Protein AF-A0A4Q4YYF2-F1 (afdb_monomer_lite)

Foldseek 3Di:
DDDDPPQQDAPEEFAEEEEAPDPLSVLLQVLCVVVVGGYDYHYCVVDCDPVNLVVCVVVVNNVVCVVVDDPPPDPSHHYHHQFYEYAHAQPTPVCVVLVWDKDDDFDPWKKKKWWFAKDKPPDDDQDKDFFDDPQFGFWIWHQDPPRIIIIIGIDPDDHDPVVVVVVVPVRRPPMDIGTDDTPDMDMDTFDWIATPWQFRPPDLRRYGYAQRRGTDGAPQLVCRVVLRNVLSVLVNVLSSCLSPPPPDDVCNSSLSNRLSRLQSRVLRVVLRVLRVVLVVCRRGHPVSSVVSCVVCVCSSVVQQRFCPPSPRPPFDFDDDVPDTGRHGDDDPVCPVVVVVVVVPDPDDPDDDDDDDDDDDDDDDDDDDDPDDDDDDDDDDDDDDDDDDDDDDDDDDDDDD

Secondary structure (DSSP, 8-state):
-----PPPPEEEEEEEEEE--SHHHHHHHHHHHHTT--EEEESTTSS--HHHHHHHHHTT-HHHHGGGS---SS---EEEEEEEEE---TT-HHHHHTT--EE----S-EEEEEEEEEEE-SPP-SSPEEEEETTEEEEEEEE-GGG-EEEEEE-SS---HHHHHHHHHHHTTTS-EEEEEEEEEEEEE---EEES-SB-TTTTS-EEE-GGGTEE--STTSHHHHHHHHHHHHHHHHHHHHHH-TTPPTTHHHHHHHHHHHHHHHHHHHHHHHHHHHHHHTTS-HHHHHHHHHHTHHHHHSTT---TTS--TT--S-EETTEETTPPPPPGGGHHHHHHHH--SPPPP------------PPPP----------------PPPP---------------

Sequence (400 aa):
MGEYVQAPEVEAEFDLVVIGGGPTGLLSAVLAKQLEVSVCVIGRADALNARTQQYLEIVGVLDDLLPKGIKCNNLGRIVRGKYAIAADGARSTVRNALNISFTGTKPEMVWMVLDTFINTDFPVCSEIITFQLNGQSRVSWIPRERGMARFYVLQEGETTQERAESSIREHLAPYRVDFVKTEWFSTFDVRERITSTFVSNQGTGRVILAGDAAHVHSVNGGQGLNTGIADAFALSWRVITAIKCKKLAPGAALDLIRSYDTERRQVAQGVIDVAARLVRDTVHTAKQYVATIEKNAGYITGMGVSYDGLNSELISESERGLWKAGGEQGPRSCFRDLCTYFTLLPEKPKQEGISTHTPDTSPADHVFSSDVVSEEESCNLSRSDGGGGSDGLKLSGSSN

pLDDT: mean 74.96, std 24.34, range [21.88, 97.69]

Radius of gyration: 28.13 Å; chains: 1; bounding box: 111×76×59 Å

Structure (mmCIF, N/CA/C/O backbone):
data_AF-A0A4Q4YYF2-F1
#
_entry.id   AF-A0A4Q4YYF2-F1
#
loop_
_atom_site.group_PDB
_atom_site.id
_atom_site.type_symbol
_atom_site.label_atom_id
_atom_site.label_alt_id
_atom_site.label_comp_id
_atom_site.label_asym_id
_atom_site.label_entity_id
_atom_site.label_seq_id
_atom_site.pdbx_PDB_ins_code
_atom_site.Cartn_x
_atom_site.Cartn_y
_atom_site.Cartn_z
_atom_site.occupancy
_atom_site.B_iso_or_equiv
_atom_site.auth_seq_id
_atom_site.auth_comp_id
_atom_site.auth_asym_id
_atom_site.auth_atom_id
_atom_site.pdbx_PDB_model_num
ATOM 1 N N . MET A 1 1 ? -47.799 15.586 -1.013 1.00 36.69 1 MET A N 1
ATOM 2 C CA . MET A 1 1 ? -47.378 14.676 0.071 1.00 36.69 1 MET A CA 1
ATOM 3 C C . MET A 1 1 ? -46.304 13.789 -0.522 1.00 36.69 1 MET A C 1
ATOM 5 O O . MET A 1 1 ? -46.610 13.084 -1.470 1.00 36.69 1 MET A O 1
ATOM 9 N N . GLY A 1 2 ? -45.047 13.952 -0.105 1.00 37.41 2 GLY A N 1
ATOM 10 C CA . GLY A 1 2 ? -43.940 13.146 -0.624 1.00 37.41 2 GLY A CA 1
ATOM 11 C C . GLY A 1 2 ? -43.999 11.750 -0.019 1.00 37.41 2 GLY A C 1
ATOM 12 O O . GLY A 1 2 ? -44.104 11.628 1.201 1.00 37.41 2 GLY A O 1
ATOM 13 N N . GLU A 1 3 ? -43.990 10.725 -0.865 1.00 36.47 3 GLU A N 1
ATOM 14 C CA . GLU A 1 3 ? -43.912 9.331 -0.437 1.00 36.47 3 GLU A CA 1
ATOM 15 C C . GLU A 1 3 ? -42.630 9.126 0.376 1.00 36.47 3 GLU A C 1
ATOM 17 O O . GLU A 1 3 ? -41.516 9.329 -0.110 1.00 36.47 3 GLU A O 1
ATOM 22 N N . TYR A 1 4 ? -42.798 8.758 1.646 1.00 36.12 4 TYR A N 1
ATOM 23 C CA . TYR A 1 4 ? -41.716 8.244 2.471 1.00 36.12 4 TYR A CA 1
ATOM 24 C C . TYR A 1 4 ? -41.252 6.928 1.842 1.00 36.12 4 TYR A C 1
ATOM 26 O O . TYR A 1 4 ? -41.913 5.902 1.987 1.00 36.12 4 TYR A O 1
ATOM 34 N N . VAL A 1 5 ? -40.124 6.956 1.131 1.00 43.31 5 VAL A N 1
ATOM 35 C CA . VAL A 1 5 ? -39.423 5.732 0.736 1.00 43.31 5 VAL A CA 1
ATOM 36 C C . VAL A 1 5 ? -39.001 5.045 2.030 1.00 43.31 5 VAL A C 1
ATOM 38 O O . VAL A 1 5 ? -38.135 5.533 2.756 1.00 43.31 5 VAL A O 1
ATOM 41 N N . GLN A 1 6 ? -39.688 3.954 2.354 1.00 42.94 6 GLN A N 1
ATOM 42 C CA . GLN A 1 6 ? -39.409 3.125 3.516 1.00 42.94 6 GLN A CA 1
ATOM 43 C C . GLN A 1 6 ? -37.940 2.690 3.437 1.00 42.94 6 GLN A C 1
ATOM 45 O O . GLN A 1 6 ? -37.499 2.172 2.409 1.00 42.94 6 GLN A O 1
ATOM 50 N N . ALA A 1 7 ? -37.158 2.987 4.481 1.00 50.84 7 ALA A N 1
ATOM 51 C CA . ALA A 1 7 ? -35.754 2.598 4.517 1.00 50.84 7 ALA A CA 1
ATOM 52 C C . ALA A 1 7 ? -35.665 1.073 4.309 1.00 50.84 7 ALA A C 1
ATOM 54 O O . ALA A 1 7 ? -36.463 0.359 4.922 1.00 50.84 7 ALA A O 1
ATOM 55 N N . PRO A 1 8 ? -34.756 0.569 3.454 1.00 55.38 8 PRO A N 1
ATOM 56 C CA . PRO A 1 8 ? -34.689 -0.863 3.185 1.00 55.38 8 PRO A CA 1
ATOM 57 C C . PRO A 1 8 ? -34.442 -1.647 4.485 1.00 55.38 8 PRO A C 1
ATOM 59 O O . PRO A 1 8 ? -33.800 -1.144 5.412 1.00 55.38 8 PRO A O 1
ATOM 62 N N . GLU A 1 9 ? -34.973 -2.864 4.584 1.00 61.44 9 GLU A N 1
ATOM 63 C CA . GLU A 1 9 ? -34.771 -3.703 5.770 1.00 61.44 9 GLU A CA 1
ATOM 64 C C . GLU A 1 9 ? -33.299 -4.121 5.909 1.00 61.44 9 GLU A C 1
ATOM 66 O O . GLU A 1 9 ? -32.605 -4.381 4.924 1.00 61.44 9 GLU A O 1
ATOM 71 N N . VAL A 1 10 ? -32.807 -4.164 7.154 1.00 67.00 10 VAL A N 1
ATOM 72 C CA . VAL A 1 10 ? -31.455 -4.651 7.459 1.00 67.00 10 VAL A CA 1
ATOM 73 C C . VAL A 1 10 ? -31.442 -6.161 7.271 1.00 67.00 10 VAL A C 1
ATOM 75 O O . VAL A 1 10 ? -32.136 -6.885 7.975 1.00 67.00 10 VAL A O 1
ATOM 78 N N . GLU A 1 11 ? -30.623 -6.626 6.340 1.00 67.81 11 GLU A N 1
ATOM 79 C CA . GLU A 1 11 ? -30.578 -8.021 5.913 1.00 67.81 11 GLU A CA 1
ATOM 80 C C . GLU A 1 11 ? -29.796 -8.903 6.902 1.00 67.81 11 GLU A C 1
ATOM 82 O O . GLU A 1 11 ? -30.102 -10.082 7.063 1.00 67.81 11 GLU A O 1
ATOM 87 N N . ALA A 1 12 ? -28.775 -8.339 7.566 1.00 75.19 12 ALA A N 1
ATOM 88 C CA . ALA A 1 12 ? -27.957 -9.040 8.558 1.00 75.19 12 ALA A CA 1
ATOM 89 C C . ALA A 1 12 ? -27.127 -8.088 9.447 1.00 75.19 12 ALA A C 1
ATOM 91 O O . ALA A 1 12 ? -26.700 -7.009 9.016 1.00 75.19 12 ALA A O 1
ATOM 92 N N . GLU A 1 13 ? -26.856 -8.526 10.683 1.00 87.31 13 GLU A N 1
ATOM 93 C CA . GLU A 1 13 ? -25.977 -7.848 11.644 1.00 87.31 13 GLU A CA 1
ATOM 94 C C . GLU A 1 13 ? -24.650 -8.597 11.820 1.00 87.31 13 GLU A C 1
ATOM 96 O O . GLU A 1 13 ? -24.619 -9.820 11.944 1.00 87.31 13 GLU A O 1
ATOM 101 N N . PHE A 1 14 ? -23.554 -7.842 11.865 1.00 92.25 14 PHE A N 1
ATOM 102 C CA . PHE A 1 14 ? -22.197 -8.338 12.065 1.00 92.25 14 PHE A CA 1
ATOM 103 C C . PHE A 1 14 ? -21.446 -7.449 13.055 1.00 92.25 14 PHE A C 1
ATOM 105 O O . PHE A 1 14 ? -21.748 -6.269 13.248 1.00 92.25 14 PHE A O 1
ATOM 112 N N . ASP A 1 15 ? -20.406 -7.996 13.667 1.00 94.94 15 ASP A N 1
ATOM 113 C CA . ASP A 1 15 ? -19.496 -7.215 14.493 1.00 94.94 15 ASP A CA 1
ATOM 114 C C . ASP A 1 15 ? -18.624 -6.297 13.625 1.00 94.94 15 ASP A C 1
ATOM 116 O O . ASP A 1 15 ? -18.459 -5.115 13.937 1.00 94.94 15 ASP A O 1
ATOM 120 N N . LEU A 1 16 ? -18.110 -6.819 12.509 1.00 94.44 16 LEU A N 1
ATOM 121 C CA . LEU A 1 16 ? -17.229 -6.102 11.595 1.00 94.44 16 LEU A CA 1
ATOM 122 C C . LEU A 1 16 ? -17.714 -6.217 10.148 1.00 94.44 16 LEU A C 1
ATOM 124 O O . LEU A 1 16 ? -17.953 -7.307 9.634 1.00 94.44 16 LEU A O 1
ATOM 128 N N . VAL A 1 17 ? -17.787 -5.082 9.461 1.00 93.38 17 VAL A N 1
ATOM 129 C CA . VAL A 1 17 ? -17.984 -5.027 8.009 1.00 93.38 17 VAL A CA 1
ATOM 130 C C . VAL A 1 17 ? -16.672 -4.617 7.347 1.00 93.38 17 VAL A C 1
ATOM 132 O O . VAL A 1 17 ? -16.057 -3.629 7.731 1.00 93.38 17 VAL A O 1
ATOM 135 N N . VAL A 1 18 ? -16.224 -5.357 6.343 1.00 92.50 18 VAL A N 1
ATOM 136 C CA . VAL A 1 18 ? -15.052 -5.008 5.535 1.00 92.50 18 VAL A CA 1
ATOM 137 C C . VAL A 1 18 ? -15.526 -4.626 4.145 1.00 92.50 18 VAL A C 1
ATOM 139 O O . VAL A 1 18 ? -16.194 -5.411 3.482 1.00 92.50 18 VAL A O 1
ATOM 142 N N . ILE A 1 19 ? -15.177 -3.429 3.691 1.00 91.44 19 ILE A N 1
ATOM 143 C CA . ILE A 1 19 ? -15.587 -2.890 2.397 1.00 91.44 19 ILE A CA 1
ATOM 144 C C . ILE A 1 19 ? -14.367 -2.912 1.477 1.00 91.44 19 ILE A C 1
ATOM 146 O O . ILE A 1 19 ? -13.454 -2.112 1.645 1.00 91.44 19 ILE A O 1
ATOM 150 N N . GLY A 1 20 ? -14.344 -3.837 0.519 1.00 87.94 20 GLY A N 1
ATOM 151 C CA . GLY A 1 20 ? -13.233 -4.075 -0.403 1.00 87.94 20 GLY A CA 1
ATOM 152 C C . GLY A 1 20 ? -12.582 -5.450 -0.216 1.00 87.94 20 GLY A C 1
ATOM 153 O O . GLY A 1 20 ? -11.952 -5.723 0.799 1.00 87.94 20 GLY A O 1
ATOM 154 N N . GLY A 1 21 ? -12.684 -6.306 -1.238 1.00 84.31 21 GLY A N 1
ATOM 155 C CA . GLY A 1 21 ? -12.098 -7.657 -1.265 1.00 84.31 21 GLY A CA 1
ATOM 156 C C . GLY A 1 21 ? -10.649 -7.716 -1.765 1.00 84.31 21 GLY A C 1
ATOM 157 O O . GLY A 1 21 ? -10.260 -8.704 -2.378 1.00 84.31 21 GLY A O 1
ATOM 158 N N . GLY A 1 22 ? -9.874 -6.643 -1.589 1.00 82.81 22 GLY A N 1
ATOM 159 C CA . GLY A 1 22 ? -8.437 -6.638 -1.887 1.00 82.81 22 GLY A CA 1
ATOM 160 C C . GLY A 1 22 ? -7.611 -7.282 -0.764 1.00 82.81 22 GLY A C 1
ATOM 161 O O . GLY A 1 22 ? -8.170 -7.613 0.283 1.00 82.81 22 GLY A O 1
ATOM 162 N N . PRO A 1 23 ? -6.282 -7.417 -0.923 1.00 86.38 23 PRO A N 1
ATOM 163 C CA . PRO A 1 23 ? -5.424 -8.075 0.067 1.00 86.38 23 PRO A CA 1
ATOM 164 C C . PRO A 1 23 ? -5.547 -7.506 1.488 1.00 86.38 23 PRO A C 1
ATOM 166 O O . PRO A 1 23 ? -5.711 -8.270 2.433 1.00 86.38 23 PRO A O 1
ATOM 169 N N . THR A 1 24 ? -5.551 -6.176 1.637 1.00 90.56 24 THR A N 1
ATOM 170 C CA . THR A 1 24 ? -5.745 -5.497 2.930 1.00 90.56 24 THR A CA 1
ATOM 171 C C . THR A 1 24 ? -7.077 -5.868 3.577 1.00 90.56 24 THR A C 1
ATOM 173 O O . THR A 1 24 ? -7.100 -6.308 4.723 1.00 90.56 24 THR A O 1
ATOM 176 N N . GLY A 1 25 ? -8.186 -5.743 2.840 1.00 89.56 25 GLY A N 1
ATOM 177 C CA . GLY A 1 25 ? -9.515 -6.051 3.367 1.00 89.56 25 GLY A CA 1
ATOM 178 C C . GLY A 1 25 ? -9.677 -7.533 3.711 1.00 89.56 25 GLY A C 1
ATOM 179 O O . GLY A 1 25 ? -10.132 -7.871 4.803 1.00 89.56 25 GLY A O 1
ATOM 180 N N . LEU A 1 26 ? -9.242 -8.430 2.821 1.00 87.94 26 LEU A N 1
ATOM 181 C CA . LEU A 1 26 ? -9.301 -9.872 3.066 1.00 87.94 26 LEU A CA 1
ATOM 182 C C . LEU A 1 26 ? -8.451 -10.281 4.271 1.00 87.94 26 LEU A C 1
ATOM 184 O O . LEU A 1 26 ? -8.916 -11.079 5.081 1.00 87.94 26 LEU A O 1
ATOM 188 N N . LEU A 1 27 ? -7.258 -9.706 4.445 1.00 88.38 27 LEU A N 1
ATOM 189 C CA . LEU A 1 27 ? -6.444 -9.968 5.628 1.00 88.38 27 LEU A CA 1
ATOM 190 C C . LEU A 1 27 ? -7.145 -9.492 6.908 1.00 88.38 27 LEU A C 1
ATOM 192 O O . LEU A 1 27 ? -7.228 -10.258 7.866 1.00 88.38 27 LEU A O 1
ATOM 196 N N . SER A 1 28 ? -7.711 -8.279 6.923 1.00 90.69 28 SER A N 1
ATOM 197 C CA . SER A 1 28 ? -8.501 -7.797 8.067 1.00 90.69 28 SER A CA 1
ATOM 198 C C . SER A 1 28 ? -9.662 -8.738 8.400 1.00 90.69 28 SER A C 1
ATOM 200 O O . SER A 1 28 ? -9.898 -9.032 9.572 1.00 90.69 28 SER A O 1
ATOM 202 N N . ALA A 1 29 ? -10.360 -9.252 7.383 1.00 87.44 29 ALA A N 1
ATOM 203 C CA . ALA A 1 29 ? -11.457 -10.197 7.563 1.00 87.44 29 ALA A CA 1
ATOM 204 C C . ALA A 1 29 ? -10.985 -11.546 8.128 1.00 87.44 29 ALA A C 1
ATOM 206 O O . ALA A 1 29 ? -11.617 -12.080 9.039 1.00 87.44 29 ALA A O 1
ATOM 207 N N . VAL A 1 30 ? -9.873 -12.086 7.620 1.00 85.75 30 VAL A N 1
ATOM 208 C CA . VAL A 1 30 ? -9.288 -13.349 8.098 1.00 85.75 30 VAL A CA 1
ATOM 209 C C . VAL A 1 30 ? -8.848 -13.228 9.555 1.00 85.75 30 VAL A C 1
ATOM 211 O O . VAL A 1 30 ? -9.240 -14.068 10.364 1.00 85.75 30 VAL A O 1
ATOM 214 N N . LEU A 1 31 ? -8.110 -12.170 9.910 1.00 88.19 31 LEU A N 1
ATOM 215 C CA . LEU A 1 31 ? -7.642 -11.935 11.282 1.00 88.19 31 LEU A CA 1
ATOM 216 C C . LEU A 1 31 ? -8.814 -11.786 12.264 1.00 88.19 31 LEU A C 1
ATOM 218 O O . LEU A 1 31 ? -8.804 -12.369 13.347 1.00 88.19 31 LEU A O 1
ATOM 222 N N . ALA A 1 32 ? -9.862 -11.056 11.873 1.00 89.44 32 ALA A N 1
ATOM 223 C CA . ALA A 1 32 ? -11.070 -10.918 12.681 1.00 89.44 32 ALA A CA 1
ATOM 224 C C . ALA A 1 32 ? -11.812 -12.254 12.853 1.00 89.44 32 ALA A C 1
ATOM 226 O O . ALA A 1 32 ? -12.179 -12.619 13.973 1.00 89.44 32 ALA A O 1
ATOM 227 N N . LYS A 1 33 ? -11.974 -13.026 11.772 1.00 83.69 33 LYS A N 1
ATOM 228 C CA . LYS A 1 33 ? -12.651 -14.328 11.810 1.00 83.69 33 LYS A CA 1
ATOM 229 C C . LYS A 1 33 ? -11.893 -15.362 12.649 1.00 83.69 33 LYS A C 1
ATOM 231 O O . LYS A 1 33 ? -12.529 -16.134 13.361 1.00 83.69 33 LYS A O 1
ATOM 236 N N . GLN A 1 34 ? -10.557 -15.362 12.606 1.00 84.94 34 GLN A N 1
ATOM 237 C CA . GLN A 1 34 ? -9.712 -16.213 13.460 1.00 84.94 34 GLN A CA 1
ATOM 238 C C . GLN A 1 34 ? -9.914 -15.936 14.954 1.00 84.94 34 GLN A C 1
ATOM 240 O O . GLN A 1 34 ? -9.749 -16.839 15.768 1.00 84.94 34 GLN A O 1
ATOM 245 N N . LEU A 1 35 ? -10.318 -14.715 15.309 1.00 89.88 35 LEU A N 1
ATOM 246 C CA . LEU A 1 35 ? -10.640 -14.312 16.677 1.00 89.88 35 LEU A CA 1
ATOM 247 C C . LEU A 1 35 ? -12.151 -14.313 16.954 1.00 89.88 35 LEU A C 1
ATOM 249 O O . LEU A 1 35 ? -12.610 -13.636 17.876 1.00 89.88 35 LEU A O 1
ATOM 253 N N . GLU A 1 36 ? -12.919 -15.099 16.191 1.00 91.12 36 GLU A N 1
ATOM 254 C CA . GLU A 1 36 ? -14.360 -15.333 16.373 1.00 91.12 36 GLU A CA 1
ATOM 255 C C . GLU A 1 36 ? -15.212 -14.053 16.322 1.00 91.12 36 GLU A C 1
ATOM 257 O O . GLU A 1 36 ? -16.280 -13.975 16.927 1.00 91.12 36 GLU A O 1
ATOM 262 N N . VAL A 1 37 ? -14.739 -13.024 15.620 1.00 92.94 37 VAL A N 1
ATOM 263 C CA . VAL A 1 37 ? -15.547 -11.845 15.300 1.00 92.94 37 VAL A CA 1
ATOM 264 C C . VAL A 1 37 ? -16.398 -12.176 14.079 1.00 92.94 37 VAL A C 1
ATOM 266 O O . VAL A 1 37 ? -15.889 -12.714 13.093 1.00 92.94 37 VAL A O 1
ATOM 269 N N . SER A 1 38 ? -17.697 -11.873 14.124 1.00 93.56 38 SER A N 1
ATOM 270 C CA . SER A 1 38 ? -18.557 -12.045 12.950 1.00 93.56 38 SER A CA 1
ATOM 271 C C . SER A 1 38 ? -18.219 -10.983 11.895 1.00 93.56 38 SER A C 1
ATOM 273 O O . SER A 1 38 ? -18.231 -9.783 12.178 1.00 93.56 38 SER A O 1
ATOM 275 N N . VAL A 1 39 ? -17.878 -11.422 10.678 1.00 90.62 39 VAL A N 1
ATOM 276 C CA . VAL A 1 39 ? -17.406 -10.545 9.594 1.00 90.62 39 VAL A CA 1
ATOM 277 C C . VAL A 1 39 ? -18.275 -10.687 8.354 1.00 90.62 39 VAL A C 1
ATOM 279 O O . VAL A 1 39 ? -18.532 -11.803 7.902 1.00 90.62 39 VAL A O 1
ATOM 282 N N . CYS A 1 40 ? -18.636 -9.554 7.755 1.00 90.31 40 CYS A N 1
ATOM 283 C CA . CYS A 1 40 ? -19.166 -9.485 6.398 1.00 90.31 40 CYS A CA 1
ATOM 284 C C . CYS A 1 40 ? -18.179 -8.737 5.502 1.00 90.31 40 CYS A C 1
ATOM 286 O O . CYS A 1 40 ? -17.798 -7.611 5.816 1.00 90.31 40 CYS A O 1
ATOM 288 N N . VAL A 1 41 ? -17.763 -9.352 4.395 1.00 87.19 41 VAL A N 1
ATOM 289 C CA . VAL A 1 41 ? -16.980 -8.671 3.359 1.00 87.19 41 VAL A CA 1
ATOM 290 C C . VAL A 1 41 ? -17.944 -8.240 2.267 1.00 87.19 41 VAL A C 1
ATOM 292 O O . VAL A 1 41 ? -18.661 -9.074 1.728 1.00 87.19 41 VAL A O 1
ATOM 295 N N . ILE A 1 42 ? -17.947 -6.950 1.956 1.00 83.81 42 ILE A N 1
ATOM 296 C CA . ILE A 1 42 ? -18.752 -6.346 0.899 1.00 83.81 42 ILE A CA 1
ATOM 297 C C . ILE A 1 42 ? -17.792 -5.734 -0.111 1.00 83.81 42 ILE A C 1
ATOM 299 O O . ILE A 1 42 ? -16.818 -5.077 0.260 1.00 83.81 42 ILE A O 1
ATOM 303 N N . GLY A 1 43 ? -18.031 -5.901 -1.403 1.00 73.44 43 GLY A N 1
ATOM 304 C CA . GLY A 1 43 ? -17.223 -5.207 -2.397 1.00 73.44 43 GLY A CA 1
ATOM 305 C C . GLY A 1 43 ? -17.441 -5.682 -3.818 1.00 73.44 43 GLY A C 1
ATOM 306 O O . GLY A 1 43 ? -18.408 -6.355 -4.143 1.00 73.44 43 GLY A O 1
ATOM 307 N N . ARG A 1 44 ? -16.484 -5.361 -4.694 1.00 61.81 44 ARG A N 1
ATOM 308 C CA . ARG A 1 44 ? -16.535 -5.731 -6.121 1.00 61.81 44 ARG A CA 1
ATOM 309 C C . ARG A 1 44 ? -16.537 -7.241 -6.396 1.00 61.81 44 ARG A C 1
ATOM 311 O O . ARG A 1 44 ? -16.588 -7.610 -7.560 1.00 61.81 44 ARG A O 1
ATOM 318 N N . ALA A 1 45 ? -16.411 -8.080 -5.369 1.00 52.56 45 ALA A N 1
ATOM 319 C CA . ALA A 1 45 ? -16.537 -9.530 -5.476 1.00 52.56 45 ALA A CA 1
ATOM 320 C C . ALA A 1 45 ? -18.000 -10.005 -5.377 1.00 52.56 45 ALA A C 1
ATOM 322 O O . ALA A 1 45 ? -18.292 -11.112 -5.810 1.00 52.56 45 ALA A O 1
ATOM 323 N N . ASP A 1 46 ? -18.919 -9.167 -4.879 1.00 55.97 46 ASP A N 1
ATOM 324 C CA . ASP A 1 46 ? -20.351 -9.492 -4.778 1.00 55.97 46 ASP A CA 1
ATOM 325 C C . ASP A 1 46 ? -21.083 -9.417 -6.131 1.00 55.97 46 ASP A C 1
ATOM 327 O O . ASP A 1 46 ? -22.232 -9.834 -6.250 1.00 55.97 46 ASP A O 1
ATOM 331 N N . ALA A 1 47 ? -20.432 -8.868 -7.162 1.00 60.47 47 ALA A N 1
ATOM 332 C CA . ALA A 1 47 ? -20.958 -8.781 -8.519 1.00 60.47 47 ALA A CA 1
ATOM 333 C C . ALA A 1 47 ? -19.820 -8.836 -9.548 1.00 60.47 47 ALA A C 1
ATOM 335 O O . ALA A 1 47 ? -18.732 -8.305 -9.320 1.00 60.47 47 ALA A O 1
ATOM 336 N N . LEU A 1 48 ? -20.077 -9.417 -10.724 1.00 61.75 48 LEU A N 1
ATOM 337 C CA . LEU A 1 48 ? -19.139 -9.372 -11.848 1.00 61.75 48 LEU A CA 1
ATOM 338 C C . LEU A 1 48 ? -18.984 -7.924 -12.328 1.00 61.75 48 LEU A C 1
ATOM 340 O O . LEU A 1 48 ? -19.865 -7.379 -12.990 1.00 61.75 48 LEU A O 1
ATOM 344 N N . ASN A 1 49 ? -17.865 -7.285 -11.994 1.00 66.62 49 ASN A N 1
ATOM 345 C CA . ASN A 1 49 ? -17.570 -5.936 -12.474 1.00 66.62 49 ASN A CA 1
ATOM 346 C C . ASN A 1 49 ? -17.219 -5.943 -13.975 1.00 66.62 49 ASN A C 1
ATOM 348 O O . ASN A 1 49 ? -16.838 -6.974 -14.526 1.00 66.62 49 ASN A O 1
ATOM 352 N N . ALA A 1 50 ? -17.288 -4.777 -14.623 1.00 64.00 50 ALA A N 1
ATOM 353 C CA . ALA A 1 50 ? -17.061 -4.643 -16.066 1.00 64.00 50 ALA A CA 1
ATOM 354 C C . ALA A 1 50 ? -15.717 -5.225 -16.546 1.00 64.00 50 ALA A C 1
ATOM 356 O O . ALA A 1 50 ? -15.656 -5.826 -17.611 1.00 64.00 50 ALA A O 1
ATOM 357 N N . ARG A 1 51 ? -14.645 -5.107 -15.748 1.00 62.59 51 ARG A N 1
ATOM 358 C CA . ARG A 1 51 ? -13.330 -5.663 -16.103 1.00 62.59 51 ARG A CA 1
ATOM 359 C C . ARG A 1 51 ? -13.325 -7.190 -16.036 1.00 62.59 51 ARG A C 1
ATOM 361 O O . ARG A 1 51 ? -12.742 -7.834 -16.896 1.00 62.59 51 ARG A O 1
ATOM 368 N N . THR A 1 52 ? -13.987 -7.775 -15.040 1.00 69.88 52 THR A N 1
ATOM 369 C CA . THR A 1 52 ? -14.162 -9.230 -14.962 1.00 69.88 52 THR A CA 1
ATOM 370 C C . THR A 1 52 ? -15.035 -9.739 -16.106 1.00 69.88 52 THR A C 1
ATOM 372 O O . THR A 1 52 ? -14.696 -10.753 -16.699 1.00 69.88 52 THR A O 1
ATOM 375 N N . GLN A 1 53 ? -16.101 -9.018 -16.469 1.00 75.44 53 GLN A N 1
ATOM 376 C CA . GLN A 1 53 ? -16.915 -9.357 -17.639 1.00 75.44 53 GLN A CA 1
ATOM 377 C C . GLN A 1 53 ? -16.068 -9.349 -18.917 1.00 75.44 53 GLN A C 1
ATOM 379 O O . GLN A 1 53 ? -16.087 -10.330 -19.644 1.00 75.44 53 GLN A O 1
ATOM 384 N N . GLN A 1 54 ? -15.225 -8.333 -19.117 1.00 69.38 54 GLN A N 1
ATOM 385 C CA . GLN A 1 54 ? -14.315 -8.261 -20.264 1.00 69.38 54 GLN A CA 1
ATOM 386 C C . GLN A 1 54 ? -13.341 -9.454 -20.333 1.00 69.38 54 GLN A C 1
ATOM 388 O O . GLN A 1 54 ? -13.080 -9.981 -21.409 1.00 69.38 54 GLN A O 1
ATOM 393 N N . TYR A 1 55 ? -12.824 -9.936 -19.197 1.00 68.88 55 TYR A N 1
ATOM 394 C CA . TYR A 1 55 ? -12.007 -11.155 -19.188 1.00 68.88 55 TYR A CA 1
ATOM 395 C C . TYR A 1 55 ? -12.815 -12.412 -19.522 1.00 68.88 55 TYR A C 1
ATOM 397 O O . TYR A 1 55 ? -12.336 -13.261 -20.264 1.00 68.88 55 TYR A O 1
ATOM 405 N N . LEU A 1 56 ? -14.039 -12.535 -19.005 1.00 73.38 56 LEU A N 1
ATOM 406 C CA . LEU A 1 56 ? -14.924 -13.656 -19.333 1.00 73.38 56 LEU A CA 1
ATOM 407 C C . LEU A 1 56 ? -15.358 -13.627 -20.807 1.00 73.38 56 LEU A C 1
ATOM 409 O O . LEU A 1 56 ? -15.580 -14.684 -21.387 1.00 73.38 56 LEU A O 1
ATOM 413 N N . GLU A 1 57 ? -15.456 -12.439 -21.408 1.00 83.50 57 GLU A N 1
ATOM 414 C CA . GLU A 1 57 ? -15.727 -12.242 -22.835 1.00 83.50 57 GLU A CA 1
ATOM 415 C C . GLU A 1 57 ? -14.546 -12.732 -23.675 1.00 83.50 57 GLU A C 1
ATOM 417 O O . GLU A 1 57 ? -14.730 -13.544 -24.575 1.00 83.50 57 GLU A O 1
ATOM 422 N N . ILE A 1 58 ? -13.317 -12.342 -23.310 1.00 80.69 58 ILE A N 1
ATOM 423 C CA . ILE A 1 58 ? -12.083 -12.816 -23.964 1.00 80.69 58 ILE A CA 1
ATOM 424 C C . ILE A 1 58 ? -11.955 -14.344 -23.887 1.00 80.69 58 ILE A C 1
ATOM 426 O O . ILE A 1 58 ? -11.509 -14.978 -24.840 1.00 80.69 58 ILE A O 1
ATOM 430 N N . VAL A 1 59 ? -12.344 -14.944 -22.759 1.00 79.12 59 VAL A N 1
ATOM 431 C CA . VAL A 1 59 ? -12.301 -16.402 -22.548 1.00 79.12 59 VAL A CA 1
ATOM 432 C C . VAL A 1 59 ? -13.524 -17.109 -23.167 1.00 79.12 59 VAL A C 1
ATOM 434 O O . VAL A 1 59 ? -13.596 -18.334 -23.155 1.00 79.12 59 VAL A O 1
ATOM 437 N N . GLY A 1 60 ? -14.474 -16.364 -23.745 1.00 81.88 60 GLY A N 1
ATOM 438 C CA . GLY A 1 60 ? -15.639 -16.909 -24.451 1.00 81.88 60 GLY A CA 1
ATOM 439 C C . GLY A 1 60 ? -16.706 -17.528 -23.546 1.00 81.88 60 GLY A C 1
ATOM 440 O O . GLY A 1 60 ? -17.528 -18.300 -24.019 1.00 81.88 60 GLY A O 1
ATOM 441 N N . VAL A 1 61 ? -16.695 -17.217 -22.246 1.00 84.50 61 VAL A N 1
ATOM 442 C CA . VAL A 1 61 ? -17.628 -17.779 -21.248 1.00 84.50 61 VAL A CA 1
ATOM 443 C C . VAL A 1 61 ? -18.646 -16.756 -20.744 1.00 84.50 61 VAL A C 1
ATOM 445 O O . VAL A 1 61 ? -19.574 -17.113 -20.019 1.00 84.50 61 VAL A O 1
ATOM 448 N N . LEU A 1 62 ? -18.489 -15.473 -21.090 1.00 81.56 62 LEU A N 1
ATOM 449 C CA . LEU A 1 62 ? -19.411 -14.431 -20.639 1.00 81.56 62 LEU A CA 1
ATOM 450 C C . LEU A 1 62 ? -20.829 -14.652 -21.179 1.00 81.56 62 LEU A C 1
ATOM 452 O O . LEU A 1 62 ? -21.770 -14.503 -20.406 1.00 81.56 62 LEU A O 1
ATOM 456 N N . ASP A 1 63 ? -20.985 -15.059 -22.440 1.00 86.50 63 ASP A N 1
ATOM 457 C CA . ASP A 1 63 ? -22.298 -15.300 -23.060 1.00 86.50 63 ASP A CA 1
ATOM 458 C C . ASP A 1 63 ? -23.072 -16.447 -22.389 1.00 86.50 63 ASP A C 1
ATOM 460 O O . ASP A 1 63 ? -24.299 -16.410 -22.322 1.00 86.50 63 ASP A O 1
ATOM 464 N N . ASP A 1 64 ? -22.368 -17.417 -21.798 1.00 83.31 64 ASP A N 1
ATOM 465 C CA . ASP A 1 64 ? -22.968 -18.510 -21.024 1.00 83.31 64 ASP A CA 1
ATOM 466 C C . ASP A 1 64 ? -23.334 -18.104 -19.587 1.00 83.31 64 ASP A C 1
ATOM 468 O O . ASP A 1 64 ? -24.206 -18.717 -18.955 1.00 83.31 64 ASP A O 1
ATOM 472 N N . LEU A 1 65 ? -22.626 -17.113 -19.034 1.00 72.56 65 LEU A N 1
ATOM 473 C CA . LEU A 1 65 ? -22.768 -16.650 -17.652 1.00 72.56 65 LEU A CA 1
ATOM 474 C C . LEU A 1 65 ? -23.748 -15.479 -17.525 1.00 72.56 65 LEU A C 1
ATOM 476 O O . LEU A 1 65 ? -24.489 -15.421 -16.545 1.00 72.56 65 LEU A O 1
ATOM 480 N N . LEU A 1 66 ? -23.787 -14.570 -18.503 1.00 76.12 66 LEU A N 1
ATOM 481 C CA . LEU A 1 66 ? -24.650 -13.384 -18.525 1.00 76.12 66 LEU A CA 1
ATOM 482 C C . LEU A 1 66 ? -26.138 -13.731 -18.354 1.00 76.12 66 LEU A C 1
ATOM 484 O O . LEU A 1 66 ? -26.759 -13.139 -17.473 1.00 76.12 66 LEU A O 1
ATOM 488 N N . PRO A 1 67 ? -26.717 -14.703 -19.093 1.00 81.31 67 PRO A N 1
ATOM 489 C CA . PRO A 1 67 ? -28.122 -15.086 -18.938 1.00 81.31 67 PRO A CA 1
ATOM 490 C C . PRO A 1 67 ? -28.439 -15.725 -17.580 1.00 81.31 67 PRO A C 1
ATOM 492 O O . PRO A 1 67 ? -29.592 -15.728 -17.156 1.00 81.31 67 PRO A O 1
ATOM 495 N N . LYS A 1 68 ? -27.427 -16.287 -16.903 1.00 76.19 68 LYS A N 1
ATOM 496 C CA . LYS A 1 68 ? -27.541 -16.892 -15.563 1.00 76.19 68 LYS A CA 1
ATOM 497 C C . LYS A 1 68 ? -27.335 -15.864 -14.445 1.00 76.19 68 LYS A C 1
ATOM 499 O O . LYS A 1 68 ? -27.688 -16.128 -13.298 1.00 76.19 68 LYS A O 1
ATOM 504 N N . GLY A 1 69 ? -26.727 -14.723 -14.763 1.00 60.19 69 GLY A N 1
ATOM 505 C CA . GLY A 1 69 ? -26.453 -13.636 -13.834 1.00 60.19 69 GLY A CA 1
ATOM 506 C C . GLY A 1 69 ? -27.628 -12.669 -13.701 1.00 60.19 69 GLY A C 1
ATOM 507 O O . GLY A 1 69 ? -28.403 -12.458 -14.628 1.00 60.19 69 GLY A O 1
ATOM 508 N N . ILE A 1 70 ? -27.741 -12.027 -12.539 1.00 62.28 70 ILE A N 1
ATOM 509 C CA . ILE A 1 70 ? -28.704 -10.945 -12.308 1.00 62.28 70 ILE A CA 1
ATOM 510 C C . ILE A 1 70 ? -27.964 -9.614 -12.457 1.00 62.28 70 ILE A C 1
ATOM 512 O O . ILE A 1 70 ? -26.940 -9.385 -11.808 1.00 62.28 70 ILE A O 1
ATOM 516 N N . LYS A 1 71 ? -28.475 -8.712 -13.305 1.00 56.12 71 LYS A N 1
ATOM 517 C CA . LYS A 1 71 ? -27.931 -7.354 -13.440 1.00 56.12 71 LYS A CA 1
ATOM 518 C C . LYS A 1 71 ? -28.212 -6.556 -12.161 1.00 56.12 71 LYS A C 1
ATOM 520 O O . LYS A 1 71 ? -29.296 -6.005 -11.989 1.00 56.12 71 LYS A O 1
ATOM 525 N N . CYS A 1 72 ? -27.230 -6.475 -11.267 1.00 54.81 72 CYS A N 1
ATOM 526 C CA . CYS A 1 72 ? -27.312 -5.665 -10.052 1.00 54.81 72 CYS A CA 1
ATOM 527 C C . CYS A 1 72 ? -26.854 -4.223 -10.324 1.00 54.81 72 CYS A C 1
ATOM 529 O O . CYS A 1 72 ? -25.662 -3.963 -10.467 1.00 54.81 72 CYS A O 1
ATOM 531 N N . ASN A 1 73 ? -27.796 -3.273 -10.357 1.00 51.28 73 ASN A N 1
ATOM 532 C CA . ASN A 1 73 ? -27.486 -1.833 -10.409 1.00 51.28 73 ASN A CA 1
ATOM 533 C C . ASN A 1 73 ? -27.198 -1.247 -9.010 1.00 51.28 73 ASN A C 1
ATOM 535 O O . ASN A 1 73 ? -26.524 -0.232 -8.889 1.00 51.28 73 ASN A O 1
ATOM 539 N N . ASN A 1 74 ? -27.708 -1.906 -7.969 1.00 54.62 74 ASN A N 1
ATOM 540 C CA . ASN A 1 74 ? -27.386 -1.745 -6.555 1.00 54.62 74 ASN A CA 1
ATOM 541 C C . ASN A 1 74 ? -27.672 -3.100 -5.904 1.00 54.62 74 ASN A C 1
ATOM 543 O O . ASN A 1 74 ? -28.693 -3.709 -6.217 1.00 54.62 74 ASN A O 1
ATOM 547 N N . LEU A 1 75 ? -26.805 -3.582 -5.011 1.00 57.81 75 LEU A N 1
ATOM 548 C CA . LEU A 1 75 ? -27.055 -4.859 -4.334 1.00 57.81 75 LEU A CA 1
ATOM 549 C C . LEU A 1 75 ? -28.282 -4.797 -3.412 1.00 57.81 75 LEU A C 1
ATOM 551 O O . LEU A 1 75 ? -28.782 -5.842 -3.039 1.00 57.81 75 LEU A O 1
ATOM 555 N N . GLY A 1 76 ? -28.800 -3.614 -3.052 1.00 58.84 76 GLY A N 1
ATOM 556 C CA . GLY A 1 76 ? -30.001 -3.461 -2.210 1.00 58.84 76 GLY A CA 1
ATOM 557 C C . GLY A 1 76 ? -29.845 -3.975 -0.770 1.00 58.84 76 GLY A C 1
ATOM 558 O O . GLY A 1 76 ? -30.680 -3.683 0.077 1.00 58.84 76 GLY A O 1
ATOM 559 N N . ARG A 1 77 ? -28.753 -4.689 -0.484 1.00 70.00 77 ARG A N 1
ATOM 560 C CA . ARG A 1 77 ? -28.415 -5.261 0.812 1.00 70.00 77 ARG A CA 1
ATOM 561 C C . ARG A 1 77 ? -28.038 -4.156 1.785 1.00 70.00 77 ARG A C 1
ATOM 563 O O . ARG A 1 77 ? -27.112 -3.383 1.528 1.00 70.00 77 ARG A O 1
ATOM 570 N N . ILE A 1 78 ? -28.717 -4.122 2.925 1.00 73.44 78 ILE A N 1
ATOM 571 C CA . ILE A 1 78 ? -28.305 -3.314 4.069 1.00 73.44 78 ILE A CA 1
ATOM 572 C C . ILE A 1 78 ? -27.680 -4.232 5.104 1.00 73.44 78 ILE A C 1
ATOM 574 O O . ILE A 1 78 ? -28.328 -5.124 5.644 1.00 73.44 78 ILE A O 1
ATOM 578 N N . VAL A 1 79 ? -26.410 -3.979 5.401 1.00 81.38 79 VAL A N 1
ATOM 579 C CA . VAL A 1 79 ? -25.647 -4.705 6.413 1.00 81.38 79 VAL A CA 1
ATOM 580 C C . VAL A 1 79 ? -25.340 -3.759 7.562 1.00 81.38 79 VAL A C 1
ATOM 582 O O . VAL A 1 79 ? -24.897 -2.630 7.341 1.00 81.38 79 VAL A O 1
ATOM 585 N N . ARG A 1 80 ? -25.550 -4.216 8.798 1.00 85.94 80 ARG A N 1
ATOM 586 C CA . ARG A 1 80 ? -25.195 -3.455 9.999 1.00 85.94 80 ARG A CA 1
ATOM 587 C C . ARG A 1 80 ? -23.930 -4.030 10.625 1.00 85.94 80 ARG A C 1
ATOM 589 O O . ARG A 1 80 ? -23.883 -5.210 10.944 1.00 85.94 80 ARG A O 1
ATOM 596 N N . GLY A 1 81 ? -22.923 -3.180 10.814 1.00 90.12 81 GLY A N 1
ATOM 597 C CA . GLY A 1 81 ? -21.674 -3.497 11.509 1.00 90.12 81 GLY A CA 1
ATOM 598 C C . GLY A 1 81 ? -21.521 -2.686 12.793 1.00 90.12 81 GLY A C 1
ATOM 599 O O . GLY A 1 81 ? -21.932 -1.523 12.823 1.00 90.12 81 GLY A O 1
ATOM 600 N N . LYS A 1 82 ? -20.882 -3.235 13.836 1.00 92.50 82 LYS A N 1
ATOM 601 C CA . LYS A 1 82 ? -20.421 -2.402 14.969 1.00 92.50 82 LYS A CA 1
ATOM 602 C C . LYS A 1 82 ? -19.283 -1.477 14.533 1.00 92.50 82 LYS A C 1
ATOM 604 O O . LYS A 1 82 ? -19.262 -0.322 14.959 1.00 92.50 82 LYS A O 1
ATOM 609 N N . TYR A 1 83 ? -18.400 -1.988 13.673 1.00 94.50 83 TYR A N 1
ATOM 610 C CA . TYR A 1 83 ? -17.314 -1.273 12.999 1.00 94.50 83 TYR A CA 1
ATOM 611 C C . TYR A 1 83 ? -17.292 -1.589 11.499 1.00 94.50 83 TYR A C 1
ATOM 613 O O . TYR A 1 83 ? -17.778 -2.640 11.073 1.00 94.50 83 TYR A O 1
ATOM 621 N N . ALA A 1 84 ? -16.692 -0.697 10.709 1.00 94.88 84 ALA A N 1
ATOM 622 C CA . ALA A 1 84 ? -16.431 -0.903 9.292 1.00 94.88 84 ALA A CA 1
ATOM 623 C C . ALA A 1 84 ? -14.979 -0.556 8.921 1.00 94.88 84 ALA A C 1
ATOM 625 O O . ALA A 1 84 ? -14.510 0.534 9.241 1.00 94.88 84 ALA A O 1
ATOM 626 N N . ILE A 1 85 ? -14.288 -1.453 8.212 1.00 96.19 85 ILE A N 1
ATOM 627 C CA . ILE A 1 85 ? -12.974 -1.193 7.601 1.00 96.19 85 ILE A CA 1
ATOM 628 C C . ILE A 1 85 ? -13.169 -0.998 6.098 1.00 96.19 85 ILE A C 1
ATOM 630 O O . ILE A 1 85 ? -13.571 -1.923 5.397 1.00 96.19 85 ILE A O 1
ATOM 634 N N . ALA A 1 86 ? -12.872 0.192 5.594 1.00 95.44 86 ALA A N 1
ATOM 635 C CA . ALA A 1 86 ? -12.892 0.524 4.180 1.00 95.44 86 ALA A CA 1
ATOM 636 C C . ALA A 1 86 ? -11.502 0.338 3.561 1.00 95.44 86 ALA A C 1
ATOM 638 O O . ALA A 1 86 ? -10.604 1.157 3.740 1.00 95.44 86 ALA A O 1
ATOM 639 N N . ALA A 1 87 ? -11.357 -0.748 2.809 1.00 94.88 87 ALA A N 1
ATOM 640 C CA . ALA A 1 87 ? -10.192 -1.117 2.013 1.00 94.88 87 ALA A CA 1
ATOM 641 C C . ALA A 1 87 ? -10.569 -1.228 0.517 1.00 94.88 87 ALA A C 1
ATOM 643 O O . ALA A 1 87 ? -10.093 -2.103 -0.209 1.00 94.88 87 ALA A O 1
ATOM 644 N N . ASP A 1 88 ? -11.462 -0.351 0.044 1.00 92.00 88 ASP A N 1
ATOM 645 C CA . ASP A 1 88 ? -12.055 -0.359 -1.303 1.00 92.00 88 ASP A CA 1
ATOM 646 C C . ASP A 1 88 ? -11.227 0.400 -2.362 1.00 92.00 88 ASP A C 1
ATOM 648 O O . ASP A 1 88 ? -11.686 0.644 -3.483 1.00 92.00 88 ASP A O 1
ATOM 652 N N . GLY A 1 89 ? -9.969 0.704 -2.035 1.00 91.38 89 GLY A N 1
ATOM 653 C CA . GLY A 1 89 ? -8.935 1.150 -2.966 1.00 91.38 89 GLY A CA 1
ATOM 654 C C . GLY A 1 89 ? -8.896 2.656 -3.245 1.00 91.38 89 GLY A C 1
ATOM 655 O O . GLY A 1 89 ? -9.659 3.447 -2.695 1.00 91.38 89 GLY A O 1
ATOM 656 N N . ALA A 1 90 ? -8.024 3.066 -4.174 1.00 90.19 90 ALA A N 1
ATOM 657 C CA . ALA A 1 90 ? -7.713 4.476 -4.451 1.00 90.19 90 ALA A CA 1
ATOM 658 C C . ALA A 1 90 ? -8.936 5.343 -4.809 1.00 90.19 90 ALA A C 1
ATOM 660 O O . ALA A 1 90 ? -8.952 6.554 -4.570 1.00 90.19 90 ALA A O 1
ATOM 661 N N . ARG A 1 91 ? -9.990 4.736 -5.368 1.00 89.50 91 ARG A N 1
ATOM 662 C CA . ARG A 1 91 ? -11.269 5.390 -5.702 1.00 89.50 91 ARG A CA 1
ATOM 663 C C . ARG A 1 91 ? -12.357 5.121 -4.652 1.00 89.50 91 ARG A C 1
ATOM 665 O O . ARG A 1 91 ? -13.523 5.036 -5.025 1.00 89.50 91 ARG A O 1
ATOM 672 N N . SER A 1 92 ? -11.963 4.964 -3.387 1.00 92.62 92 SER A N 1
ATOM 673 C CA . SER A 1 92 ? -12.838 4.602 -2.270 1.00 92.62 92 SER A CA 1
ATOM 674 C C . SER A 1 92 ? -14.145 5.392 -2.272 1.00 92.62 92 SER A C 1
ATOM 676 O O . SER A 1 92 ? -14.159 6.624 -2.211 1.00 92.62 92 SER A O 1
ATOM 678 N N . THR A 1 93 ? -15.246 4.653 -2.344 1.00 90.50 93 THR A N 1
ATOM 679 C CA . THR A 1 93 ? -16.607 5.185 -2.240 1.00 90.50 93 THR A CA 1
ATOM 680 C C . THR A 1 93 ? -16.908 5.613 -0.812 1.00 90.50 93 THR A C 1
ATOM 682 O O . THR A 1 93 ? -17.506 6.667 -0.604 1.00 90.50 93 THR A O 1
ATOM 685 N N . VAL A 1 94 ? -16.415 4.847 0.165 1.00 91.31 94 VAL A N 1
ATOM 686 C CA . VAL A 1 94 ? -16.601 5.117 1.593 1.00 91.31 94 VAL A CA 1
ATOM 687 C C . VAL A 1 94 ? -15.900 6.408 1.995 1.00 91.31 94 VAL A C 1
ATOM 689 O O . VAL A 1 94 ? -16.522 7.269 2.609 1.00 91.31 94 VAL A O 1
ATOM 692 N N . ARG A 1 95 ? -14.637 6.597 1.594 1.00 94.31 95 ARG A N 1
ATOM 693 C CA . ARG A 1 95 ? -13.898 7.839 1.861 1.00 94.31 95 ARG A CA 1
ATOM 694 C C . ARG A 1 95 ? -14.645 9.065 1.333 1.00 94.31 95 ARG A C 1
ATOM 696 O O . ARG A 1 95 ? -14.768 10.058 2.046 1.00 94.31 95 ARG A O 1
ATOM 703 N N . ASN A 1 96 ? -15.152 8.985 0.101 1.00 91.88 96 ASN A N 1
ATOM 704 C CA . ASN A 1 96 ? -15.905 10.077 -0.515 1.00 91.88 96 ASN A CA 1
ATOM 705 C C . ASN A 1 96 ? -17.224 10.336 0.232 1.00 91.88 96 ASN A C 1
ATOM 707 O O . ASN A 1 96 ? -17.551 11.486 0.496 1.00 91.88 96 ASN A O 1
ATOM 711 N N . ALA A 1 97 ? -17.952 9.284 0.623 1.00 90.06 97 ALA A N 1
ATOM 712 C CA . ALA A 1 97 ? -19.189 9.405 1.399 1.00 90.06 97 ALA A CA 1
ATOM 713 C C . ALA A 1 97 ? -18.962 10.021 2.792 1.00 90.06 97 ALA A C 1
ATOM 715 O O . ALA A 1 97 ? -19.824 10.731 3.304 1.00 90.06 97 ALA A O 1
ATOM 716 N N . LEU A 1 98 ? -17.790 9.786 3.390 1.00 90.00 98 LEU A N 1
ATOM 717 C CA . LEU A 1 98 ? -17.377 10.394 4.657 1.00 90.00 98 LEU A CA 1
ATOM 718 C C . LEU A 1 98 ? -16.843 11.828 4.508 1.00 90.00 98 LEU A C 1
ATOM 720 O O . LEU A 1 98 ? -16.511 12.447 5.518 1.00 90.00 98 LEU A O 1
ATOM 724 N N . ASN A 1 99 ? -16.743 12.359 3.282 1.00 92.06 99 ASN A N 1
ATOM 725 C CA . ASN A 1 99 ? -16.148 13.667 2.994 1.00 92.06 99 ASN A CA 1
ATOM 726 C C . ASN A 1 99 ? -14.724 13.832 3.567 1.00 92.06 99 ASN A C 1
ATOM 728 O O . ASN A 1 99 ? -14.312 14.922 3.967 1.00 92.06 99 ASN A O 1
ATOM 732 N N . ILE A 1 100 ? -13.952 12.743 3.604 1.00 94.06 100 ILE A N 1
ATOM 733 C CA . ILE A 1 100 ? -12.553 12.780 4.033 1.00 94.06 100 ILE A CA 1
ATOM 734 C C . ILE A 1 100 ? -11.700 13.226 2.843 1.00 94.06 100 ILE A C 1
ATOM 736 O O . ILE A 1 100 ? -11.730 12.604 1.776 1.00 94.06 100 ILE A O 1
ATOM 740 N N . SER A 1 101 ? -10.938 14.310 3.016 1.00 92.75 101 SER A N 1
ATOM 741 C CA . SER A 1 101 ? -10.099 14.845 1.944 1.00 92.75 101 SER A CA 1
ATOM 742 C C . SER A 1 101 ? -8.976 13.869 1.600 1.00 92.75 101 SER A C 1
ATOM 744 O O . SER A 1 101 ? -8.479 13.149 2.462 1.00 92.75 101 SER A O 1
ATOM 746 N N . PHE A 1 102 ? -8.596 13.831 0.321 1.00 92.38 102 PHE A N 1
ATOM 747 C CA . PHE A 1 102 ? -7.551 12.951 -0.200 1.00 92.38 102 PHE A CA 1
ATOM 748 C C . PHE A 1 102 ? -6.562 13.769 -1.021 1.00 92.38 102 PHE A C 1
ATOM 750 O O . PHE A 1 102 ? -6.637 13.847 -2.251 1.00 92.38 102 PHE A O 1
ATOM 757 N N . THR A 1 103 ? -5.699 14.468 -0.297 1.00 88.88 103 THR A N 1
ATOM 758 C CA . THR A 1 103 ? -4.787 15.468 -0.842 1.00 88.88 103 THR A CA 1
ATOM 759 C C . THR A 1 103 ? -3.456 14.846 -1.215 1.00 88.88 103 THR A C 1
ATOM 761 O O . THR A 1 103 ? -3.003 13.900 -0.574 1.00 88.88 103 THR A O 1
ATOM 764 N N . GLY A 1 104 ? -2.808 15.420 -2.221 1.00 81.69 104 GLY A N 1
ATOM 765 C CA . GLY A 1 104 ? -1.422 15.122 -2.529 1.00 81.69 104 GLY A CA 1
ATOM 766 C C . GLY A 1 104 ? -1.041 15.532 -3.944 1.00 81.69 104 GLY A C 1
ATOM 767 O O . GLY A 1 104 ? -1.799 16.216 -4.638 1.00 81.69 104 GLY A O 1
ATOM 768 N N . THR A 1 105 ? 0.157 15.141 -4.347 1.00 75.94 105 THR A N 1
ATOM 769 C CA . THR A 1 105 ? 0.814 15.557 -5.580 1.00 75.94 105 THR A CA 1
ATOM 770 C C . THR A 1 105 ? 0.614 14.539 -6.696 1.00 75.94 105 THR A C 1
ATOM 772 O O . THR A 1 105 ? 0.484 13.329 -6.487 1.00 75.94 105 THR A O 1
ATOM 775 N N . LYS A 1 106 ? 0.577 15.044 -7.929 1.00 73.12 106 LYS A N 1
ATOM 776 C CA . LYS A 1 106 ? 0.672 14.224 -9.135 1.00 73.12 106 LYS A CA 1
ATOM 777 C C . LYS A 1 106 ? 1.925 14.664 -9.890 1.00 73.12 106 LYS A C 1
ATOM 779 O O . LYS A 1 106 ? 1.841 15.636 -10.638 1.00 73.12 106 LYS A O 1
ATOM 784 N N . PRO A 1 107 ? 3.077 14.007 -9.682 1.00 67.50 107 PRO A N 1
ATOM 785 C CA . PRO A 1 107 ? 4.212 14.186 -10.574 1.00 67.50 107 PRO A CA 1
ATOM 786 C C . PRO A 1 107 ? 3.785 13.835 -12.006 1.00 67.50 107 PRO A C 1
ATOM 788 O O . PRO A 1 107 ? 3.078 12.847 -12.214 1.00 67.50 107 PRO A O 1
ATOM 791 N N . GLU A 1 108 ? 4.199 14.623 -12.998 1.00 69.81 108 GLU A N 1
ATOM 792 C CA . GLU A 1 108 ? 3.966 14.327 -14.421 1.00 69.81 108 GLU A CA 1
ATOM 793 C C . GLU A 1 108 ? 4.939 13.245 -14.915 1.00 69.81 108 GLU A C 1
ATOM 795 O O . GLU A 1 108 ? 5.727 13.444 -15.831 1.00 69.81 108 GLU A O 1
ATOM 800 N N . MET A 1 109 ? 4.919 12.088 -14.250 1.00 79.88 109 MET A N 1
ATOM 801 C CA . MET A 1 109 ? 5.753 10.934 -14.567 1.00 79.88 109 MET A CA 1
ATOM 802 C C . MET A 1 109 ? 4.862 9.717 -14.773 1.00 79.88 109 MET A C 1
ATOM 804 O O . MET A 1 109 ? 4.110 9.315 -13.878 1.00 79.88 109 MET A O 1
ATOM 808 N N . VAL A 1 110 ? 4.960 9.137 -15.966 1.00 85.94 110 VAL A N 1
ATOM 809 C CA . VAL A 1 110 ? 4.269 7.904 -16.331 1.00 85.94 110 VAL A CA 1
ATOM 810 C C . VAL A 1 110 ? 5.311 6.819 -16.499 1.00 85.94 110 VAL A C 1
ATOM 812 O O . VAL A 1 110 ? 6.285 6.970 -17.232 1.00 85.94 110 VAL A O 1
ATOM 815 N N . TRP A 1 111 ? 5.089 5.716 -15.807 1.00 89.00 111 TRP A N 1
ATOM 816 C CA . TRP A 1 111 ? 5.937 4.545 -15.893 1.00 89.00 111 TRP A CA 1
ATOM 817 C C . TRP A 1 111 ? 5.221 3.448 -16.664 1.00 89.00 111 TRP A C 1
ATOM 819 O O . TRP A 1 111 ? 4.009 3.258 -16.531 1.00 89.00 111 TRP A O 1
ATOM 829 N N . MET A 1 112 ? 5.994 2.691 -17.426 1.00 93.69 112 MET A N 1
ATOM 830 C CA . MET A 1 112 ? 5.566 1.458 -18.070 1.00 93.69 112 MET A CA 1
ATOM 831 C C . MET A 1 112 ? 6.058 0.271 -17.250 1.00 93.69 112 MET A C 1
ATOM 833 O O . MET A 1 112 ? 7.184 0.282 -16.748 1.00 93.69 112 MET A O 1
ATOM 837 N N . VAL A 1 113 ? 5.212 -0.747 -17.110 1.00 94.44 113 VAL A N 1
ATOM 838 C CA . VAL A 1 113 ? 5.541 -1.991 -16.411 1.00 94.44 113 VAL A CA 1
ATOM 839 C C . VAL A 1 113 ? 5.316 -3.160 -17.340 1.00 94.44 113 VAL A C 1
ATOM 841 O O . VAL A 1 113 ? 4.227 -3.301 -17.898 1.00 94.44 113 VAL A O 1
ATOM 844 N N . LEU A 1 114 ? 6.356 -3.970 -17.510 1.00 95.94 114 LEU A N 1
ATOM 845 C CA . LEU A 1 114 ? 6.362 -5.134 -18.387 1.00 95.94 114 LEU A CA 1
ATOM 846 C C . LEU A 1 114 ? 6.706 -6.364 -17.559 1.00 95.94 114 LEU A C 1
ATOM 848 O O . LEU A 1 114 ? 7.807 -6.428 -17.024 1.00 95.94 114 LEU A O 1
ATOM 852 N N . ASP A 1 115 ? 5.801 -7.337 -17.504 1.00 96.94 115 ASP A N 1
ATOM 853 C CA . ASP A 1 115 ? 6.087 -8.699 -17.047 1.00 96.94 115 ASP A CA 1
ATOM 854 C C . ASP A 1 115 ? 6.307 -9.569 -18.282 1.00 96.94 115 ASP A C 1
ATOM 856 O O . ASP A 1 115 ? 5.374 -9.841 -19.045 1.00 96.94 115 ASP A O 1
ATOM 860 N N . THR A 1 116 ? 7.557 -9.957 -18.516 1.00 97.44 116 THR A N 1
ATOM 861 C CA . THR A 1 116 ? 7.980 -10.544 -19.788 1.00 97.44 116 THR A CA 1
ATOM 862 C C . THR A 1 116 ? 9.087 -11.576 -19.608 1.00 97.44 116 THR A C 1
ATOM 864 O O . THR A 1 116 ? 9.850 -11.541 -18.645 1.00 97.44 116 THR A O 1
ATOM 867 N N . PHE A 1 117 ? 9.171 -12.517 -20.540 1.00 97.38 117 PHE A N 1
ATOM 868 C CA . PHE A 1 117 ? 10.270 -13.465 -20.660 1.00 97.38 117 PHE A CA 1
ATOM 869 C C . PHE A 1 117 ? 11.234 -12.956 -21.724 1.00 97.38 117 PHE A C 1
ATOM 871 O O . PHE A 1 117 ? 10.826 -12.723 -22.865 1.00 97.38 117 PHE A O 1
ATOM 878 N N . ILE A 1 118 ? 12.506 -12.814 -21.358 1.00 97.19 118 ILE A N 1
ATOM 879 C CA . ILE A 1 118 ? 13.570 -12.384 -22.266 1.00 97.19 118 ILE A CA 1
ATOM 880 C C . ILE A 1 118 ? 14.665 -13.446 -22.356 1.00 97.19 118 ILE A C 1
ATOM 882 O O . ILE A 1 118 ? 14.948 -14.141 -21.383 1.00 97.19 118 ILE A O 1
ATOM 886 N N . ASN A 1 119 ? 15.300 -13.542 -23.519 1.00 96.56 119 ASN A N 1
ATOM 887 C CA . ASN A 1 119 ? 16.577 -14.218 -23.696 1.00 96.56 119 ASN A CA 1
ATOM 888 C C . ASN A 1 119 ? 17.661 -13.143 -23.832 1.00 96.56 119 ASN A C 1
ATOM 890 O O . ASN A 1 119 ? 17.596 -12.296 -24.721 1.00 96.56 119 ASN A O 1
ATOM 894 N N . THR A 1 120 ? 18.631 -13.143 -22.924 1.00 96.81 120 THR A N 1
ATOM 895 C CA . THR A 1 120 ? 19.687 -12.131 -22.872 1.00 96.81 120 THR A CA 1
ATOM 896 C C . THR A 1 120 ? 21.004 -12.743 -22.422 1.00 96.81 120 THR A C 1
ATOM 898 O O . THR A 1 120 ? 21.013 -13.741 -21.706 1.00 96.81 120 THR A O 1
ATOM 901 N N . ASP A 1 121 ? 22.116 -12.157 -22.858 1.00 96.94 121 ASP A N 1
ATOM 902 C CA . ASP A 1 121 ? 23.455 -12.451 -22.333 1.00 96.94 121 ASP A CA 1
ATOM 903 C C . ASP A 1 121 ? 23.891 -11.472 -21.228 1.00 96.94 121 ASP A C 1
ATOM 905 O O . ASP A 1 121 ? 25.033 -11.524 -20.771 1.00 96.94 121 ASP A O 1
ATOM 909 N N . PHE A 1 122 ? 22.978 -10.616 -20.754 1.00 95.50 122 PHE A N 1
ATOM 910 C CA . PHE A 1 122 ? 23.198 -9.800 -19.568 1.00 95.50 122 PHE A CA 1
ATOM 911 C C . PHE A 1 122 ? 23.378 -10.689 -18.318 1.00 95.50 122 PHE A C 1
ATOM 913 O O . PHE A 1 122 ? 22.564 -11.590 -18.091 1.00 95.50 122 PHE A O 1
ATOM 920 N N . PRO A 1 123 ? 24.395 -10.443 -17.469 1.00 91.19 123 PRO A N 1
ATOM 921 C CA . PRO A 1 123 ? 24.592 -11.207 -16.241 1.00 91.19 123 PRO A CA 1
ATOM 922 C C . PRO A 1 123 ? 23.478 -10.914 -15.228 1.00 91.19 123 PRO A C 1
ATOM 924 O O . PRO A 1 123 ? 23.340 -9.794 -14.743 1.00 91.19 123 PRO A O 1
ATOM 927 N N . VAL A 1 124 ? 22.688 -11.929 -14.883 1.00 84.69 124 VAL A N 1
ATOM 928 C CA . VAL A 1 124 ? 21.558 -11.793 -13.953 1.00 84.69 124 VAL A CA 1
ATOM 929 C C . VAL A 1 124 ? 21.944 -12.116 -12.512 1.00 84.69 124 VAL A C 1
ATOM 931 O O . VAL A 1 124 ? 22.765 -12.994 -12.254 1.00 84.69 124 VAL A O 1
ATOM 934 N N . CYS A 1 125 ? 21.297 -11.442 -11.565 1.00 87.12 125 CYS A N 1
ATOM 935 C CA . CYS A 1 125 ? 21.336 -11.770 -10.143 1.00 87.12 125 CYS A CA 1
ATOM 936 C C . CYS A 1 125 ? 19.909 -11.811 -9.573 1.00 87.12 125 CYS A C 1
ATOM 938 O O . CYS A 1 125 ? 18.941 -11.482 -10.258 1.00 87.12 125 CYS A O 1
ATOM 940 N N . SER A 1 126 ? 19.768 -12.232 -8.316 1.00 85.56 126 SER A N 1
ATOM 941 C CA . SER A 1 126 ? 18.476 -12.267 -7.615 1.00 85.56 126 SER A CA 1
ATOM 942 C C . SER A 1 126 ? 18.025 -10.904 -7.073 1.00 85.56 126 SER A C 1
ATOM 944 O O . SER A 1 126 ? 16.966 -10.815 -6.456 1.00 85.56 126 SER A O 1
ATOM 946 N N . GLU A 1 127 ? 18.825 -9.855 -7.254 1.00 88.94 127 GLU A N 1
ATOM 947 C CA . GLU A 1 127 ? 18.568 -8.516 -6.723 1.00 88.94 127 GLU A CA 1
ATOM 948 C C . GLU A 1 127 ? 17.876 -7.617 -7.755 1.00 88.94 127 GLU A C 1
ATOM 950 O O . GLU A 1 127 ? 17.812 -7.923 -8.946 1.00 88.94 127 GLU A O 1
ATOM 955 N N . ILE A 1 128 ? 17.350 -6.480 -7.294 1.00 89.75 128 ILE A N 1
ATOM 956 C CA . ILE A 1 128 ? 16.816 -5.454 -8.192 1.00 89.75 128 ILE A CA 1
ATOM 957 C C . ILE A 1 128 ? 17.990 -4.767 -8.888 1.00 89.75 128 ILE A C 1
ATOM 959 O O . ILE A 1 128 ? 18.832 -4.151 -8.237 1.00 89.75 128 ILE A O 1
ATOM 963 N N . ILE A 1 129 ? 18.003 -4.812 -10.216 1.00 91.75 129 ILE A N 1
ATOM 964 C CA . ILE A 1 129 ? 19.026 -4.161 -11.033 1.00 91.75 129 ILE A CA 1
ATOM 965 C C . ILE A 1 129 ? 18.458 -2.845 -11.547 1.00 91.75 129 ILE A C 1
ATOM 967 O O . ILE A 1 129 ? 17.344 -2.799 -12.065 1.00 91.75 129 ILE A O 1
ATOM 971 N N . THR A 1 130 ? 19.219 -1.763 -11.422 1.00 91.06 130 THR A N 1
ATOM 972 C CA . THR A 1 130 ? 18.829 -0.461 -11.965 1.00 91.06 130 THR A CA 1
ATOM 973 C C . THR A 1 130 ? 19.844 0.001 -12.998 1.00 91.06 130 THR A C 1
ATOM 975 O O . THR A 1 130 ? 21.045 0.029 -12.736 1.00 91.06 130 THR A O 1
ATOM 978 N N . PHE A 1 131 ? 19.352 0.353 -14.180 1.00 92.12 131 PHE A N 1
ATOM 979 C CA . PHE A 1 131 ? 20.157 0.696 -15.339 1.00 92.12 131 PHE A CA 1
ATOM 980 C C . PHE A 1 131 ? 20.288 2.201 -15.483 1.00 92.12 131 PHE A C 1
ATOM 982 O O . PHE A 1 131 ? 19.305 2.941 -15.409 1.00 92.12 131 PHE A O 1
ATOM 989 N N . GLN A 1 132 ? 21.519 2.632 -15.745 1.00 92.12 132 GLN A N 1
ATOM 990 C CA . GLN A 1 132 ? 21.833 4.018 -16.030 1.00 92.12 132 GLN A CA 1
ATOM 991 C C . GLN A 1 132 ? 22.137 4.202 -17.515 1.00 92.12 132 GLN A C 1
ATOM 993 O O . GLN A 1 132 ? 23.055 3.576 -18.037 1.00 92.12 132 GLN A O 1
ATOM 998 N N . LEU A 1 133 ? 21.450 5.146 -18.152 1.00 92.31 133 LEU A N 1
ATOM 999 C CA . LEU A 1 133 ? 21.762 5.624 -19.496 1.00 92.31 133 LEU A CA 1
ATOM 1000 C C . LEU A 1 133 ? 21.756 7.156 -19.494 1.00 92.31 133 LEU A C 1
ATOM 1002 O O . LEU A 1 133 ? 20.896 7.780 -18.876 1.00 92.31 133 LEU A O 1
ATOM 1006 N N . ASN A 1 134 ? 22.747 7.780 -20.137 1.00 91.44 134 ASN A N 1
ATOM 1007 C CA . ASN A 1 134 ? 22.889 9.245 -20.207 1.00 91.44 134 ASN A CA 1
ATOM 1008 C C . ASN A 1 134 ? 22.841 9.952 -18.834 1.00 91.44 134 ASN A C 1
ATOM 1010 O O . ASN A 1 134 ? 22.296 11.044 -18.695 1.00 91.44 134 ASN A O 1
ATOM 1014 N N . GLY A 1 135 ? 23.403 9.311 -17.803 1.00 89.25 135 GLY A N 1
ATOM 1015 C CA . GLY A 1 135 ? 23.434 9.849 -16.438 1.00 89.25 135 GLY A CA 1
ATOM 1016 C C . GLY A 1 135 ? 22.129 9.699 -15.649 1.00 89.25 135 GLY A C 1
ATOM 1017 O O . GLY A 1 135 ? 22.059 10.219 -14.539 1.00 89.25 135 GLY A O 1
ATOM 1018 N N . GLN A 1 136 ? 21.127 8.996 -16.187 1.00 88.94 136 GLN A N 1
ATOM 1019 C CA . GLN A 1 136 ? 19.800 8.848 -15.584 1.00 88.94 136 GLN A CA 1
ATOM 1020 C C . GLN A 1 136 ? 19.428 7.381 -15.376 1.00 88.94 136 GLN A C 1
ATOM 1022 O O . GLN A 1 136 ? 19.785 6.521 -16.175 1.00 88.94 136 GLN A O 1
ATOM 1027 N N . SER A 1 137 ? 18.687 7.114 -14.311 1.00 89.62 137 SER A N 1
ATOM 1028 C CA . SER A 1 137 ? 18.380 5.799 -13.759 1.00 89.62 137 SER A CA 1
ATOM 1029 C C . SER A 1 137 ? 16.920 5.403 -14.035 1.00 89.62 137 SER A C 1
ATOM 1031 O O . SER A 1 137 ? 16.122 5.219 -13.113 1.00 89.62 137 SER A O 1
ATOM 1033 N N . ARG A 1 138 ? 16.552 5.337 -15.323 1.00 90.50 138 ARG A N 1
ATOM 1034 C CA . ARG A 1 138 ? 15.150 5.272 -15.785 1.00 90.50 138 ARG A CA 1
ATOM 1035 C C . ARG A 1 138 ? 14.584 3.861 -15.969 1.00 90.50 138 ARG A C 1
ATOM 1037 O O . ARG A 1 138 ? 13.369 3.727 -16.112 1.00 90.50 138 ARG A O 1
ATOM 1044 N N . VAL A 1 139 ? 15.424 2.825 -15.974 1.00 93.19 139 VAL A N 1
ATOM 1045 C CA . VAL A 1 139 ? 14.989 1.430 -16.145 1.00 93.19 139 VAL A CA 1
ATOM 1046 C C . VAL A 1 139 ? 15.419 0.600 -14.944 1.00 93.19 139 VAL A C 1
ATOM 1048 O O . VAL A 1 139 ? 16.592 0.595 -14.580 1.00 93.19 139 VAL A O 1
ATOM 1051 N N . SER A 1 140 ? 14.483 -0.141 -14.355 1.00 93.00 140 SER A N 1
ATOM 1052 C CA . SER A 1 140 ? 14.764 -1.117 -13.297 1.00 93.00 140 SER A CA 1
ATOM 1053 C C . SER A 1 140 ? 14.235 -2.490 -13.685 1.00 93.00 140 SER A C 1
ATOM 1055 O O . SER A 1 140 ? 13.113 -2.610 -14.176 1.00 93.00 140 SER A O 1
ATOM 1057 N N . TRP A 1 141 ? 15.022 -3.525 -13.417 1.00 95.00 141 TRP A N 1
ATOM 1058 C CA . TRP A 1 141 ? 14.661 -4.927 -13.573 1.00 95.00 141 TRP A CA 1
ATOM 1059 C C . TRP A 1 141 ? 14.503 -5.569 -12.198 1.00 95.00 141 TRP A C 1
ATOM 1061 O O . TRP A 1 141 ? 15.432 -5.604 -11.394 1.00 95.00 141 TRP A O 1
ATOM 1071 N N . ILE A 1 142 ? 13.306 -6.090 -11.945 1.00 93.25 142 ILE A N 1
ATOM 1072 C CA . ILE A 1 142 ? 12.982 -6.939 -10.803 1.00 93.25 142 ILE A CA 1
ATOM 1073 C C . ILE A 1 142 ? 12.863 -8.391 -11.298 1.00 93.25 142 ILE A C 1
ATOM 1075 O O . ILE A 1 142 ? 11.938 -8.692 -12.065 1.00 93.25 142 ILE A O 1
ATOM 1079 N N . PRO A 1 143 ? 13.767 -9.298 -10.891 1.00 93.75 143 PRO A N 1
ATOM 1080 C CA . PRO A 1 143 ? 13.626 -10.725 -11.158 1.00 93.75 143 PRO A CA 1
ATOM 1081 C C . PRO A 1 143 ? 12.317 -11.272 -10.571 1.00 93.75 143 PRO A C 1
ATOM 1083 O O . PRO A 1 143 ? 11.926 -10.923 -9.455 1.00 93.75 143 PRO A O 1
ATOM 1086 N N . ARG A 1 144 ? 11.616 -12.118 -11.328 1.00 93.00 144 ARG A N 1
ATOM 1087 C CA . ARG A 1 144 ? 10.342 -12.734 -10.933 1.00 93.00 144 ARG A CA 1
ATOM 1088 C C . ARG A 1 144 ? 10.420 -14.256 -11.013 1.00 93.00 144 ARG A C 1
ATOM 1090 O O . ARG A 1 144 ? 11.352 -14.844 -11.559 1.00 93.00 144 ARG A O 1
ATOM 1097 N N . GLU A 1 145 ? 9.416 -14.905 -10.442 1.00 91.44 145 GLU A N 1
ATOM 1098 C CA . GLU A 1 145 ? 9.238 -16.350 -10.493 1.00 91.44 145 GLU A CA 1
ATOM 1099 C C . GLU A 1 145 ? 9.162 -16.882 -11.937 1.00 91.44 145 GLU A C 1
ATOM 1101 O O . GLU A 1 145 ? 8.826 -16.151 -12.869 1.00 91.44 145 GLU A O 1
ATOM 1106 N N . ARG A 1 146 ? 9.447 -18.178 -12.130 1.00 92.75 146 ARG A N 1
ATOM 1107 C CA . ARG A 1 146 ? 9.441 -18.860 -13.445 1.00 92.75 146 ARG A CA 1
ATOM 1108 C C . ARG A 1 146 ? 10.459 -18.311 -14.462 1.00 92.75 146 ARG A C 1
ATOM 1110 O O . ARG A 1 146 ? 10.349 -18.619 -15.642 1.00 92.75 146 ARG A O 1
ATOM 1117 N N . GLY A 1 147 ? 11.439 -17.518 -14.021 1.00 90.06 147 GLY A N 1
ATOM 1118 C CA . GLY A 1 147 ? 12.401 -16.861 -14.914 1.00 90.06 147 GLY A CA 1
ATOM 1119 C C . GLY A 1 147 ? 11.828 -15.641 -15.642 1.00 90.06 147 GLY A C 1
ATOM 1120 O O . GLY A 1 147 ? 12.385 -15.204 -16.644 1.00 90.06 147 GLY A O 1
ATOM 1121 N N . MET A 1 148 ? 10.704 -15.101 -15.165 1.00 94.94 148 MET A N 1
ATOM 1122 C CA . MET A 1 148 ? 10.120 -13.876 -15.698 1.00 94.94 148 MET A CA 1
ATOM 1123 C C . MET A 1 148 ? 10.927 -12.651 -15.242 1.00 94.94 148 MET A C 1
ATOM 1125 O O . MET A 1 148 ? 11.494 -12.616 -14.149 1.00 94.94 148 MET A O 1
ATOM 1129 N N . ALA A 1 149 ? 10.947 -11.613 -16.067 1.00 95.94 149 ALA A N 1
ATOM 1130 C CA . ALA A 1 149 ? 11.496 -10.308 -15.745 1.00 95.94 149 ALA A CA 1
ATOM 1131 C C . ALA A 1 149 ? 10.356 -9.296 -15.622 1.00 95.94 149 ALA A C 1
ATOM 1133 O O . ALA A 1 149 ? 9.522 -9.185 -16.522 1.00 95.94 149 ALA A O 1
ATOM 1134 N N . ARG A 1 150 ? 10.328 -8.543 -14.517 1.00 96.50 150 ARG A N 1
ATOM 1135 C CA . ARG A 1 150 ? 9.523 -7.325 -14.422 1.00 96.50 150 ARG A CA 1
ATOM 1136 C C . ARG A 1 150 ? 10.407 -6.117 -14.691 1.00 96.50 150 ARG A C 1
ATOM 1138 O O . ARG A 1 150 ? 11.336 -5.872 -13.924 1.00 96.50 150 ARG A O 1
ATOM 1145 N N . PHE A 1 151 ? 10.079 -5.333 -15.708 1.00 95.88 151 PHE A N 1
ATOM 1146 C CA . PHE A 1 151 ? 10.725 -4.050 -15.965 1.00 95.88 151 PHE A CA 1
ATOM 1147 C C . PHE A 1 151 ? 9.829 -2.890 -15.556 1.00 95.88 151 PHE A C 1
ATOM 1149 O O . PHE A 1 151 ? 8.639 -2.887 -15.861 1.00 95.88 151 PHE A O 1
ATOM 1156 N N . TYR A 1 152 ? 10.427 -1.898 -14.905 1.00 93.69 152 TYR A N 1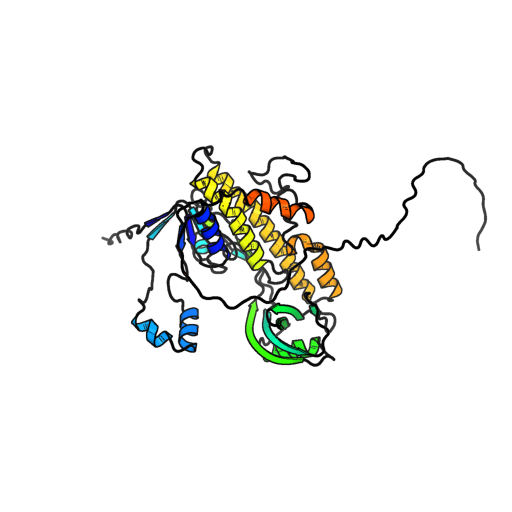
ATOM 1157 C CA . TYR A 1 152 ? 9.873 -0.560 -14.733 1.00 93.69 152 TYR A CA 1
ATOM 1158 C C . TYR A 1 152 ? 10.650 0.388 -15.636 1.00 93.69 152 TYR A C 1
ATOM 1160 O O . TYR A 1 152 ? 11.868 0.481 -15.509 1.00 93.69 152 TYR A O 1
ATOM 1168 N N . VAL A 1 153 ? 9.953 1.076 -16.538 1.00 93.81 153 VAL A N 1
ATOM 1169 C CA . VAL A 1 153 ? 10.558 1.990 -17.513 1.00 93.81 153 VAL A CA 1
ATOM 1170 C C . VAL A 1 153 ? 9.916 3.364 -17.376 1.00 93.81 153 VAL A C 1
ATOM 1172 O O . VAL A 1 153 ? 8.715 3.516 -17.606 1.00 93.81 153 VAL A O 1
ATOM 1175 N N . LEU A 1 154 ? 10.714 4.365 -17.009 1.00 90.19 154 LEU A N 1
ATOM 1176 C CA . LEU A 1 154 ? 10.314 5.767 -17.025 1.00 90.19 154 LEU A CA 1
ATOM 1177 C C . LEU A 1 154 ? 10.671 6.379 -18.380 1.00 90.19 154 LEU A C 1
ATOM 1179 O O . LEU A 1 154 ? 11.848 6.510 -18.721 1.00 90.19 154 LEU A O 1
ATOM 1183 N N . GLN A 1 155 ? 9.662 6.791 -19.143 1.00 82.56 155 GLN A N 1
ATOM 1184 C CA . GLN A 1 155 ? 9.870 7.417 -20.445 1.00 82.56 155 GLN A CA 1
ATOM 1185 C C . GLN A 1 155 ? 8.902 8.576 -20.672 1.00 82.56 155 GLN A C 1
ATOM 1187 O O . GLN A 1 155 ? 7.753 8.549 -20.240 1.00 82.56 155 GLN A O 1
ATOM 1192 N N . GLU A 1 156 ? 9.394 9.604 -21.357 1.00 80.38 156 GLU A N 1
ATOM 1193 C CA . GLU A 1 156 ? 8.601 10.750 -21.790 1.00 80.38 156 GLU A CA 1
ATOM 1194 C C . GLU A 1 156 ? 7.916 10.449 -23.129 1.00 80.38 156 GLU A C 1
ATOM 1196 O O . GLU A 1 156 ? 8.489 9.798 -24.006 1.00 80.38 156 GLU A O 1
ATOM 1201 N N . GLY A 1 157 ? 6.703 10.971 -23.305 1.00 82.88 157 GLY A N 1
ATOM 1202 C CA . GLY A 1 157 ? 5.949 10.844 -24.548 1.00 82.88 157 GLY A CA 1
ATOM 1203 C C . GLY A 1 157 ? 5.090 9.581 -24.611 1.00 82.88 157 GLY A C 1
ATOM 1204 O O . GLY A 1 157 ? 4.266 9.331 -23.732 1.00 82.88 157 GLY A O 1
ATOM 1205 N N . GLU A 1 158 ? 5.211 8.837 -25.706 1.00 84.88 158 GLU A N 1
ATOM 1206 C CA . GLU A 1 158 ? 4.357 7.686 -25.999 1.00 84.88 158 GLU A CA 1
ATOM 1207 C C . GLU A 1 158 ? 4.656 6.498 -25.069 1.00 84.88 158 GLU A C 1
ATOM 1209 O O . GLU A 1 158 ? 5.810 6.121 -24.874 1.00 84.88 158 GLU A O 1
ATOM 1214 N N . THR A 1 159 ? 3.603 5.888 -24.516 1.00 89.00 159 THR A N 1
ATOM 1215 C CA . THR A 1 159 ? 3.697 4.826 -23.501 1.00 89.00 159 THR A CA 1
ATOM 1216 C C . THR A 1 159 ? 3.178 3.483 -24.022 1.00 89.00 159 THR A C 1
ATOM 1218 O O . THR A 1 159 ? 2.197 2.931 -23.523 1.00 89.00 159 THR A O 1
ATOM 1221 N N . THR A 1 160 ? 3.830 2.962 -25.064 1.00 94.44 160 THR A N 1
ATOM 1222 C CA . THR A 1 160 ? 3.528 1.654 -25.673 1.00 94.44 160 THR A CA 1
ATOM 1223 C C . THR A 1 160 ? 4.522 0.577 -25.240 1.00 94.44 160 THR A C 1
ATOM 1225 O O . THR A 1 160 ? 5.630 0.875 -24.785 1.00 94.44 160 THR A O 1
ATOM 1228 N N . GLN A 1 161 ? 4.144 -0.696 -25.394 1.00 94.94 161 GLN A N 1
ATOM 1229 C CA . GLN A 1 161 ? 5.031 -1.814 -25.072 1.00 94.94 161 GLN A CA 1
ATOM 1230 C C . GLN A 1 161 ? 6.304 -1.765 -25.928 1.00 94.94 161 GLN A C 1
ATOM 1232 O O . GLN A 1 161 ? 7.399 -1.920 -25.399 1.00 94.94 161 GLN A O 1
ATOM 1237 N N . GLU A 1 162 ? 6.186 -1.464 -27.221 1.00 95.44 162 GLU A N 1
ATOM 1238 C CA . GLU A 1 162 ? 7.310 -1.391 -28.159 1.00 95.44 162 GLU A CA 1
ATOM 1239 C C . GLU A 1 162 ? 8.333 -0.331 -27.732 1.00 95.44 162 GLU A C 1
ATOM 1241 O O . GLU A 1 162 ? 9.544 -0.541 -27.840 1.00 95.44 162 GLU A O 1
ATOM 1246 N N . ARG A 1 163 ? 7.854 0.803 -27.201 1.00 94.88 163 ARG A N 1
ATOM 1247 C CA . ARG A 1 163 ? 8.715 1.860 -26.658 1.00 94.88 163 ARG A CA 1
ATOM 1248 C C . ARG A 1 163 ? 9.455 1.401 -25.415 1.00 94.88 163 ARG A C 1
ATOM 1250 O O . ARG A 1 163 ? 10.666 1.602 -25.338 1.00 94.88 163 ARG A O 1
ATOM 1257 N N . ALA A 1 164 ? 8.763 0.739 -24.493 1.00 96.00 164 ALA A N 1
ATOM 1258 C CA . ALA A 1 164 ? 9.405 0.169 -23.320 1.00 96.00 164 ALA A CA 1
ATOM 1259 C C . ALA A 1 164 ? 10.469 -0.871 -23.697 1.00 96.00 164 ALA A C 1
ATOM 1261 O O . ALA A 1 164 ? 11.583 -0.809 -23.186 1.00 96.00 164 ALA A O 1
ATOM 1262 N N . GLU A 1 165 ? 10.167 -1.779 -24.628 1.00 97.00 165 GLU A N 1
ATOM 1263 C CA . GLU A 1 165 ? 11.129 -2.771 -25.111 1.00 97.00 165 GLU A CA 1
ATOM 1264 C C . GLU A 1 165 ? 12.346 -2.120 -25.781 1.00 97.00 165 GLU A C 1
ATOM 1266 O O . GLU A 1 165 ? 13.475 -2.545 -25.541 1.00 97.00 165 GLU A O 1
ATOM 1271 N N . SER A 1 166 ? 12.147 -1.078 -26.599 1.00 96.00 166 SER A N 1
ATOM 1272 C CA . SER A 1 166 ? 13.250 -0.299 -27.187 1.00 96.00 166 SER A CA 1
ATOM 1273 C C . SER A 1 166 ? 14.123 0.324 -26.103 1.00 96.00 166 SER A C 1
ATOM 1275 O O . SER A 1 166 ? 15.340 0.160 -26.127 1.00 96.00 166 SER A O 1
ATOM 1277 N N . SER A 1 167 ? 13.503 0.970 -25.112 1.00 95.62 167 SE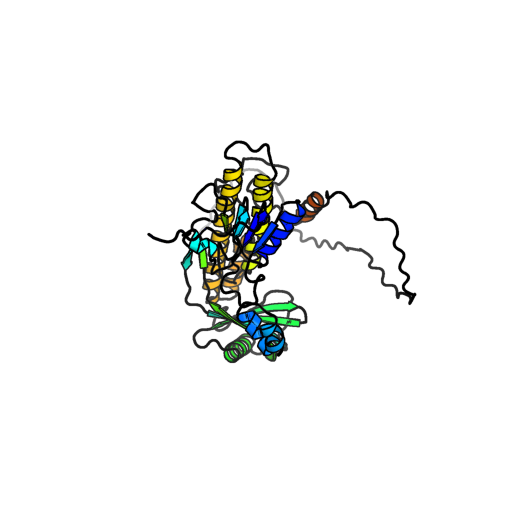R A N 1
ATOM 1278 C CA . SER A 1 167 ? 14.223 1.593 -24.003 1.00 95.62 167 SER A CA 1
ATOM 1279 C C . SER A 1 167 ? 15.030 0.567 -23.206 1.00 95.62 167 SER A C 1
ATOM 1281 O O . SER A 1 167 ? 16.190 0.816 -22.889 1.00 95.62 167 SER A O 1
ATOM 1283 N N . ILE A 1 168 ? 14.466 -0.615 -22.939 1.00 96.88 168 ILE A N 1
ATOM 1284 C CA . ILE A 1 168 ? 15.175 -1.715 -22.272 1.00 96.88 168 ILE A CA 1
ATOM 1285 C C . ILE A 1 168 ? 16.383 -2.159 -23.112 1.00 96.88 168 ILE A C 1
ATOM 1287 O O . ILE A 1 168 ? 17.481 -2.241 -22.571 1.00 96.88 168 ILE A O 1
ATOM 1291 N N . ARG A 1 169 ? 16.228 -2.383 -24.428 1.00 97.25 169 ARG A N 1
ATOM 1292 C CA . ARG A 1 169 ? 17.355 -2.750 -25.317 1.00 97.25 169 ARG A CA 1
ATOM 1293 C C . ARG A 1 169 ? 18.465 -1.697 -25.299 1.00 97.25 169 ARG A C 1
ATOM 1295 O O . ARG A 1 169 ? 19.636 -2.050 -25.237 1.00 97.25 169 ARG A O 1
ATOM 1302 N N . GLU A 1 170 ? 18.105 -0.416 -25.316 1.00 96.31 170 GLU A N 1
ATOM 1303 C CA . GLU A 1 170 ? 19.065 0.692 -25.249 1.00 96.31 170 GLU A CA 1
ATOM 1304 C C . GLU A 1 170 ? 19.813 0.733 -23.909 1.00 96.31 170 GLU A C 1
ATOM 1306 O O . GLU A 1 170 ? 21.029 0.908 -23.889 1.00 96.31 170 GLU A O 1
ATOM 1311 N N . HIS A 1 171 ? 19.110 0.536 -22.789 1.00 95.56 171 HIS A N 1
ATOM 1312 C CA . HIS A 1 171 ? 19.710 0.552 -21.449 1.00 95.56 171 HIS A CA 1
ATOM 1313 C C . HIS A 1 171 ? 20.581 -0.674 -21.162 1.00 95.56 171 HIS A C 1
ATOM 1315 O O . HIS A 1 171 ? 21.502 -0.588 -20.351 1.00 95.56 171 HIS A O 1
ATOM 1321 N N . LEU A 1 172 ? 20.289 -1.808 -21.800 1.00 95.69 172 LEU A N 1
ATOM 1322 C CA . LEU A 1 172 ? 21.061 -3.041 -21.664 1.00 95.69 172 LEU A CA 1
ATOM 1323 C C . LEU A 1 172 ? 22.157 -3.171 -22.732 1.00 95.69 172 LEU A C 1
ATOM 1325 O O . LEU A 1 172 ? 22.890 -4.151 -22.710 1.00 95.69 172 LEU A O 1
ATOM 1329 N N . ALA A 1 173 ? 22.333 -2.215 -23.646 1.00 95.19 173 ALA A N 1
ATOM 1330 C CA . ALA A 1 173 ? 23.423 -2.282 -24.616 1.00 95.19 173 ALA A CA 1
ATOM 1331 C C . ALA A 1 173 ? 24.801 -2.352 -23.907 1.00 95.19 173 ALA A C 1
ATOM 1333 O O . ALA A 1 173 ? 25.023 -1.645 -22.921 1.00 95.19 173 ALA A O 1
ATOM 1334 N N . PRO A 1 174 ? 25.753 -3.176 -24.391 1.00 95.88 174 PRO A N 1
ATOM 1335 C CA . PRO A 1 174 ? 25.739 -3.921 -25.655 1.00 95.88 174 PRO A CA 1
ATOM 1336 C C . PRO A 1 174 ? 25.165 -5.350 -25.566 1.00 95.88 174 PRO A C 1
ATOM 1338 O O . PRO A 1 174 ? 25.326 -6.115 -26.515 1.00 95.88 174 PRO A O 1
ATOM 1341 N N . TYR A 1 175 ? 24.537 -5.733 -24.454 1.00 97.50 175 TYR A N 1
ATOM 1342 C CA . TYR A 1 175 ? 23.983 -7.075 -24.277 1.00 97.50 175 TYR A CA 1
ATOM 1343 C C . TYR A 1 175 ? 22.791 -7.313 -25.215 1.00 97.50 175 TYR A C 1
ATOM 1345 O O . TYR A 1 175 ? 21.980 -6.418 -25.472 1.00 97.50 175 TYR A O 1
ATOM 1353 N N . ARG A 1 176 ? 22.669 -8.535 -25.737 1.00 97.19 176 ARG A N 1
ATOM 1354 C CA . ARG A 1 176 ? 21.521 -8.953 -26.552 1.00 97.19 176 ARG A CA 1
ATOM 1355 C C . ARG A 1 176 ? 20.293 -9.062 -25.659 1.00 97.19 176 ARG A C 1
ATOM 1357 O O . ARG A 1 176 ? 20.384 -9.630 -24.576 1.00 97.19 176 ARG A O 1
ATOM 1364 N N . VAL A 1 177 ? 19.140 -8.579 -26.117 1.00 97.69 177 VAL A N 1
ATOM 1365 C CA . VAL A 1 177 ? 17.858 -8.725 -25.411 1.00 97.69 177 VAL A CA 1
ATOM 1366 C C . VAL A 1 177 ? 16.761 -9.086 -26.409 1.00 97.69 177 VAL A C 1
ATOM 1368 O O . VAL A 1 177 ? 16.265 -8.233 -27.151 1.00 97.69 177 VAL A O 1
ATOM 1371 N N . ASP A 1 178 ? 16.364 -10.353 -26.389 1.00 97.25 178 ASP A N 1
ATOM 1372 C CA . ASP A 1 178 ? 15.299 -10.899 -27.223 1.00 97.25 178 ASP A CA 1
ATOM 1373 C C . ASP A 1 178 ? 14.043 -11.107 -26.368 1.00 97.25 178 ASP A C 1
ATOM 1375 O O . ASP A 1 178 ? 14.037 -11.920 -25.443 1.00 97.25 178 ASP A O 1
ATOM 1379 N N . PHE A 1 179 ? 12.965 -10.377 -26.661 1.00 97.62 179 PHE A N 1
ATOM 1380 C CA . PHE A 1 179 ? 11.682 -10.547 -25.976 1.00 97.62 179 PHE A CA 1
ATOM 1381 C C . PHE A 1 179 ? 10.965 -11.772 -26.542 1.00 97.62 179 PHE A C 1
ATOM 1383 O O . PHE A 1 179 ? 10.647 -11.824 -27.727 1.00 97.62 179 PHE A O 1
ATOM 1390 N N . VAL A 1 180 ? 10.725 -12.769 -25.691 1.00 97.06 180 VAL A N 1
ATOM 1391 C CA . VAL A 1 180 ? 10.102 -14.041 -26.078 1.00 97.06 180 VAL A CA 1
ATOM 1392 C C . VAL A 1 180 ? 8.586 -13.954 -25.943 1.00 97.06 180 VAL A C 1
ATOM 1394 O O . VAL A 1 180 ? 7.852 -14.356 -26.843 1.00 97.06 180 VAL A O 1
ATOM 1397 N N . LYS A 1 181 ? 8.106 -13.450 -24.800 1.00 95.56 181 LYS A N 1
ATOM 1398 C CA . LYS A 1 181 ? 6.675 -13.337 -24.499 1.00 95.56 181 LYS A CA 1
ATOM 1399 C C . LYS A 1 181 ? 6.433 -12.328 -23.384 1.00 95.56 181 LYS A C 1
ATOM 1401 O O . LYS A 1 181 ? 6.970 -12.494 -22.294 1.00 95.56 181 LYS A O 1
ATOM 1406 N N . THR A 1 182 ? 5.529 -11.381 -23.609 1.00 96.06 182 THR A N 1
ATOM 1407 C CA . THR A 1 182 ? 5.015 -10.487 -22.562 1.00 96.06 182 THR A CA 1
ATOM 1408 C C . THR A 1 182 ? 3.700 -11.041 -22.019 1.00 96.06 182 THR A C 1
ATOM 1410 O O . THR A 1 182 ? 2.746 -11.228 -22.770 1.00 96.06 182 THR A O 1
ATOM 1413 N N . GLU A 1 183 ? 3.653 -11.355 -20.723 1.00 95.94 183 GLU A N 1
ATOM 1414 C CA . GLU A 1 183 ? 2.422 -11.801 -20.054 1.00 95.94 183 GLU A CA 1
ATOM 1415 C C . GLU A 1 183 ? 1.545 -10.621 -19.646 1.00 95.94 183 GLU A C 1
ATOM 1417 O O . GLU A 1 183 ? 0.320 -10.739 -19.640 1.00 95.94 183 GLU A O 1
ATOM 1422 N N . TRP A 1 184 ? 2.157 -9.486 -19.304 1.00 95.38 184 TRP A N 1
ATOM 1423 C CA . TRP A 1 184 ? 1.411 -8.312 -18.884 1.00 95.38 184 TRP A CA 1
ATOM 1424 C C . TRP A 1 184 ? 2.162 -7.014 -19.179 1.00 95.38 184 TRP A C 1
ATOM 1426 O O . TRP A 1 184 ? 3.364 -6.904 -18.939 1.00 95.38 184 TRP A O 1
ATOM 1436 N N . PHE A 1 185 ? 1.419 -6.022 -19.665 1.00 94.19 185 PHE A N 1
ATOM 1437 C CA . PHE A 1 185 ? 1.875 -4.654 -19.873 1.00 94.19 185 PHE A CA 1
ATOM 1438 C C . PHE A 1 185 ? 0.844 -3.686 -19.296 1.00 94.19 185 PHE A C 1
ATOM 1440 O O . PHE A 1 185 ? -0.361 -3.849 -19.501 1.00 94.19 185 PHE A O 1
ATOM 1447 N N . SER A 1 186 ? 1.308 -2.659 -18.591 1.00 91.75 186 SER A N 1
ATOM 1448 C CA . SER A 1 186 ? 0.462 -1.544 -18.169 1.00 91.75 186 SER A CA 1
ATOM 1449 C C . SER A 1 186 ? 1.284 -0.287 -17.982 1.00 91.75 186 SER A C 1
ATOM 1451 O O . SER A 1 186 ? 2.482 -0.327 -17.710 1.00 91.75 186 SER A O 1
ATOM 1453 N N . THR A 1 187 ? 0.595 0.843 -18.024 1.00 89.75 187 THR A N 1
ATOM 1454 C CA . THR A 1 187 ? 1.116 2.120 -17.557 1.00 89.75 187 THR A CA 1
ATOM 1455 C C . THR A 1 187 ? 0.601 2.412 -16.153 1.00 89.75 187 THR A C 1
ATOM 1457 O O . THR A 1 187 ? -0.480 1.951 -15.763 1.00 89.75 187 THR A O 1
ATOM 1460 N N . PHE A 1 188 ? 1.365 3.171 -15.373 1.00 79.94 188 PHE A N 1
ATOM 1461 C CA . PHE A 1 188 ? 0.867 3.775 -14.143 1.00 79.94 188 PHE A CA 1
ATOM 1462 C C . PHE A 1 188 ? 1.335 5.225 -14.016 1.00 79.94 188 PHE A C 1
ATOM 1464 O O . PHE A 1 188 ? 2.494 5.557 -14.260 1.00 79.94 188 PHE A O 1
ATOM 1471 N N . ASP A 1 189 ? 0.402 6.089 -13.613 1.00 80.88 189 ASP A N 1
ATOM 1472 C CA . ASP A 1 189 ? 0.715 7.445 -13.171 1.00 80.88 189 ASP A CA 1
ATOM 1473 C C . ASP A 1 189 ? 1.284 7.387 -11.754 1.00 80.88 189 ASP A C 1
ATOM 1475 O O . ASP A 1 189 ? 0.674 6.768 -10.872 1.00 80.88 189 ASP A O 1
ATOM 1479 N N . VAL A 1 190 ? 2.356 8.132 -11.491 1.00 76.56 190 VAL A N 1
ATOM 1480 C CA . VAL A 1 190 ? 2.750 8.399 -10.107 1.00 76.56 190 VAL A CA 1
ATOM 1481 C C . VAL A 1 190 ? 1.673 9.258 -9.442 1.00 76.56 190 VAL A C 1
ATOM 1483 O O . VAL A 1 190 ? 1.317 10.342 -9.911 1.00 76.56 190 VAL A O 1
ATOM 1486 N N . ARG A 1 191 ? 1.113 8.757 -8.341 1.00 82.44 191 ARG A N 1
ATOM 1487 C CA . ARG A 1 191 ? 0.160 9.488 -7.503 1.00 82.44 191 ARG A CA 1
ATOM 1488 C C . ARG A 1 191 ? 0.588 9.326 -6.060 1.00 82.44 191 ARG A C 1
ATOM 1490 O O . ARG A 1 191 ? 0.757 8.210 -5.588 1.00 82.44 191 ARG A O 1
ATOM 1497 N N . GLU A 1 192 ? 0.723 10.445 -5.375 1.00 88.06 192 GLU A N 1
ATOM 1498 C CA . GLU A 1 192 ? 1.052 10.500 -3.957 1.00 88.06 192 GLU A CA 1
ATOM 1499 C C . GLU A 1 192 ? -0.111 11.192 -3.282 1.00 88.06 192 GLU A C 1
ATOM 1501 O O . GLU A 1 192 ? -0.398 12.348 -3.582 1.00 88.06 192 GLU A O 1
ATOM 1506 N N . ARG A 1 193 ? -0.863 10.470 -2.460 1.00 91.62 193 ARG A N 1
ATOM 1507 C CA . ARG A 1 193 ? -2.049 10.992 -1.794 1.00 91.62 193 ARG A CA 1
ATOM 1508 C C . ARG A 1 193 ? -2.213 10.343 -0.442 1.00 91.62 193 ARG A C 1
ATOM 1510 O O . ARG A 1 193 ? -2.030 9.140 -0.299 1.00 91.62 193 ARG A O 1
ATOM 1517 N N . ILE A 1 194 ? -2.655 11.131 0.518 1.00 95.38 194 ILE A N 1
ATOM 1518 C CA . ILE A 1 194 ? -3.006 10.658 1.848 1.00 95.38 194 ILE A CA 1
ATOM 1519 C C . ILE A 1 194 ? -4.294 11.330 2.287 1.00 95.38 194 ILE A C 1
ATOM 1521 O O . ILE A 1 194 ? -4.600 12.457 1.875 1.00 95.38 194 ILE A O 1
ATOM 1525 N N . THR A 1 195 ? -5.091 10.626 3.079 1.00 96.06 195 THR A N 1
ATOM 1526 C CA . THR A 1 195 ? -6.276 11.226 3.668 1.00 96.06 195 THR A CA 1
ATOM 1527 C C . THR A 1 195 ? -5.933 12.103 4.862 1.00 96.06 195 THR A C 1
ATOM 1529 O O . THR A 1 195 ? -4.973 11.841 5.584 1.00 96.06 195 THR A O 1
ATOM 1532 N N . SER A 1 196 ? -6.736 13.142 5.111 1.00 94.50 196 SER A N 1
ATOM 1533 C CA . SER A 1 196 ? -6.546 14.006 6.290 1.00 94.50 196 SER A CA 1
ATOM 1534 C C . SER A 1 196 ? -6.678 13.256 7.619 1.00 94.50 196 SER A C 1
ATOM 1536 O O . SER A 1 196 ? -6.133 13.687 8.629 1.00 94.50 196 SER A O 1
ATOM 1538 N N . THR A 1 197 ? -7.422 12.152 7.617 1.00 95.12 197 THR A N 1
ATOM 1539 C CA . THR A 1 197 ? -7.557 11.200 8.722 1.00 95.12 197 THR A CA 1
ATOM 1540 C C . THR A 1 197 ? -7.905 9.828 8.154 1.00 95.12 197 THR A C 1
ATOM 1542 O O . THR A 1 197 ? -8.487 9.722 7.067 1.00 95.12 197 THR A O 1
ATOM 1545 N N . PHE A 1 198 ? -7.538 8.768 8.863 1.00 95.94 198 PHE A N 1
ATOM 1546 C CA . PHE A 1 198 ? -7.904 7.397 8.528 1.00 95.94 198 PHE A CA 1
ATOM 1547 C C . PHE A 1 198 ? -9.197 6.969 9.231 1.00 95.94 198 PHE A C 1
ATOM 1549 O O . PHE A 1 198 ? -9.744 5.923 8.908 1.00 95.94 198 PHE A O 1
ATOM 1556 N N . VAL A 1 199 ? -9.727 7.759 10.165 1.00 94.88 199 VAL A N 1
ATOM 1557 C CA . VAL A 1 199 ? -10.913 7.412 10.960 1.00 94.88 199 VAL A CA 1
ATOM 1558 C C . VAL A 1 199 ? -12.029 8.416 10.684 1.00 94.88 199 VAL A C 1
ATOM 1560 O O . VAL A 1 199 ? -11.794 9.605 10.502 1.00 94.88 199 VAL A O 1
ATOM 1563 N N . SER A 1 200 ? -13.279 7.957 10.637 1.00 92.12 200 SER A N 1
ATOM 1564 C CA . SER A 1 200 ? -14.424 8.837 10.412 1.00 92.12 200 SER A CA 1
ATOM 1565 C C . SER A 1 200 ? -14.536 9.920 11.492 1.00 92.12 200 SER A C 1
ATOM 1567 O O . SER A 1 200 ? -14.751 9.609 12.664 1.00 92.12 200 SER A O 1
ATOM 1569 N N . ASN A 1 201 ? -14.508 11.187 11.072 1.00 78.00 201 ASN A N 1
ATOM 1570 C CA . ASN A 1 201 ? -14.730 12.350 11.945 1.00 78.00 201 ASN A CA 1
ATOM 1571 C C . ASN A 1 201 ? -16.162 12.432 12.499 1.00 78.00 201 ASN A C 1
ATOM 1573 O O . ASN A 1 201 ? -16.413 13.121 13.483 1.00 78.00 201 ASN A O 1
ATOM 1577 N N . GLN A 1 202 ? -17.110 11.760 11.844 1.00 65.69 202 GLN A N 1
ATOM 1578 C CA . GLN A 1 202 ? -18.511 11.704 12.251 1.00 65.69 202 GLN A CA 1
ATOM 1579 C C . GLN A 1 202 ? -18.733 10.531 13.221 1.00 65.69 202 GLN A C 1
ATOM 1581 O O . GLN A 1 202 ? -18.281 9.410 12.972 1.00 65.69 202 GLN A O 1
ATOM 1586 N N . GLY A 1 203 ? -19.461 10.766 14.317 1.00 62.31 203 GLY A N 1
ATOM 1587 C CA . GLY A 1 203 ? -19.782 9.735 15.312 1.00 62.31 203 GLY A CA 1
ATOM 1588 C C . GLY A 1 203 ? -18.584 9.295 16.168 1.00 62.31 203 GLY A C 1
ATOM 1589 O O . GLY A 1 203 ? -17.715 10.093 16.499 1.00 62.31 203 GLY A O 1
ATOM 1590 N N . THR A 1 204 ? -18.545 8.016 16.565 1.00 68.75 204 THR A N 1
ATOM 1591 C CA . THR A 1 204 ? -17.520 7.462 17.478 1.00 68.75 204 THR A CA 1
ATOM 1592 C C . THR A 1 204 ? -16.377 6.744 16.738 1.00 68.75 204 THR A C 1
ATOM 1594 O O . THR A 1 204 ? -15.929 5.696 17.200 1.00 68.75 204 THR A O 1
ATOM 1597 N N . GLY A 1 205 ? -15.964 7.225 15.558 1.00 82.88 205 GLY A N 1
ATOM 1598 C CA . GLY A 1 205 ? -14.825 6.656 14.815 1.00 82.88 205 GLY A CA 1
ATOM 1599 C C . GLY A 1 205 ? -15.011 5.205 14.346 1.00 82.88 205 GLY A C 1
ATOM 1600 O O . GLY A 1 205 ? -14.066 4.426 14.339 1.00 82.88 205 GLY A O 1
ATOM 1601 N N . ARG A 1 206 ? -16.241 4.800 14.008 1.00 91.06 206 ARG A N 1
ATOM 1602 C CA . ARG A 1 206 ? -16.569 3.393 13.695 1.00 91.06 206 ARG A CA 1
ATOM 1603 C C . ARG A 1 206 ? -16.299 2.988 12.251 1.00 91.06 206 ARG A C 1
ATOM 1605 O O . ARG A 1 206 ? -16.385 1.800 11.955 1.00 91.06 206 ARG A O 1
ATOM 1612 N N . VAL A 1 207 ? -15.995 3.938 11.367 1.00 94.69 207 VAL A N 1
ATOM 1613 C CA . VAL A 1 207 ? -15.595 3.653 9.985 1.00 94.69 207 VAL A CA 1
ATOM 1614 C C . VAL A 1 207 ? -14.139 4.060 9.813 1.00 94.69 207 VAL A C 1
ATOM 1616 O O . VAL A 1 207 ? -13.789 5.211 10.064 1.00 94.69 207 VAL A O 1
ATOM 1619 N N . ILE A 1 208 ? -13.300 3.109 9.414 1.00 97.25 208 ILE A N 1
ATOM 1620 C CA . ILE A 1 208 ? -11.848 3.265 9.356 1.00 97.25 208 ILE A CA 1
ATOM 1621 C C . ILE A 1 208 ? -11.348 2.927 7.952 1.00 97.25 208 ILE A C 1
ATOM 1623 O O . ILE A 1 208 ? -11.716 1.896 7.401 1.00 97.25 208 ILE A O 1
ATOM 1627 N N . LEU A 1 209 ? -10.532 3.791 7.360 1.00 97.44 209 LEU A N 1
ATOM 1628 C CA . LEU A 1 209 ? -9.903 3.609 6.054 1.00 97.44 209 LEU A CA 1
ATOM 1629 C C . LEU A 1 209 ? -8.591 2.827 6.206 1.00 97.44 209 LEU A C 1
ATOM 1631 O O . LEU A 1 209 ? -7.861 3.055 7.164 1.00 97.44 209 LEU A O 1
ATOM 1635 N N . ALA A 1 210 ? -8.271 1.950 5.251 1.00 96.75 210 ALA A N 1
ATOM 1636 C CA . ALA A 1 210 ? -7.023 1.182 5.231 1.00 96.75 210 ALA A CA 1
ATOM 1637 C C . ALA A 1 210 ? -6.483 0.972 3.806 1.00 96.75 210 ALA A C 1
ATOM 1639 O O . ALA A 1 210 ? -7.253 0.883 2.842 1.00 96.75 210 ALA A O 1
ATOM 1640 N N . GLY A 1 211 ? -5.156 0.846 3.676 1.00 95.12 211 GLY A N 1
ATOM 1641 C CA . GLY A 1 211 ? -4.485 0.659 2.385 1.00 95.12 211 GLY A CA 1
ATOM 1642 C C . GLY A 1 211 ? -4.786 1.795 1.403 1.00 95.12 211 GLY A C 1
ATOM 1643 O O . GLY A 1 211 ? -4.955 2.942 1.808 1.00 95.12 211 GLY A O 1
ATOM 1644 N N . ASP A 1 212 ? -4.950 1.462 0.121 1.00 94.31 212 ASP A N 1
ATOM 1645 C CA . ASP A 1 212 ? -5.214 2.424 -0.961 1.00 94.31 212 ASP A CA 1
ATOM 1646 C C . ASP A 1 212 ? -6.446 3.330 -0.746 1.00 94.31 212 ASP A C 1
ATOM 1648 O O . ASP A 1 212 ? -6.580 4.373 -1.393 1.00 94.31 212 ASP A O 1
ATOM 1652 N N . ALA A 1 213 ? -7.378 2.959 0.140 1.00 95.44 213 ALA A N 1
ATOM 1653 C CA . ALA A 1 213 ? -8.485 3.840 0.512 1.00 95.44 213 ALA A CA 1
ATOM 1654 C C . ALA A 1 213 ? -8.016 5.055 1.338 1.00 95.44 213 ALA A C 1
ATOM 1656 O O . ALA A 1 213 ? -8.624 6.124 1.234 1.00 95.44 213 ALA A O 1
ATOM 1657 N N . ALA A 1 214 ? -6.937 4.896 2.108 1.00 96.31 214 ALA A N 1
ATOM 1658 C CA . ALA A 1 214 ? -6.362 5.873 3.030 1.00 96.31 214 ALA A CA 1
ATOM 1659 C C . ALA A 1 214 ? -5.103 6.566 2.474 1.00 96.31 214 ALA A C 1
ATOM 1661 O O . ALA A 1 214 ? -4.922 7.771 2.646 1.00 96.31 214 ALA A O 1
ATOM 1662 N N . HIS A 1 215 ? -4.235 5.836 1.774 1.00 94.88 215 HIS A N 1
ATOM 1663 C CA . HIS A 1 215 ? -2.981 6.370 1.237 1.00 94.88 215 HIS A CA 1
ATOM 1664 C C . HIS A 1 215 ? -2.597 5.679 -0.069 1.00 94.88 215 HIS A C 1
ATOM 1666 O O . HIS A 1 215 ? -2.838 4.497 -0.256 1.00 94.88 215 HIS A O 1
ATOM 1672 N N . VAL A 1 216 ? -2.035 6.438 -1.005 1.00 91.31 216 VAL A N 1
ATOM 1673 C CA . VAL A 1 216 ? -1.517 5.960 -2.290 1.00 91.31 216 VAL A CA 1
ATOM 1674 C C . VAL A 1 216 ? -0.173 6.630 -2.500 1.00 91.31 216 VAL A C 1
ATOM 1676 O O . VAL A 1 216 ? -0.027 7.826 -2.259 1.00 91.31 216 VAL A O 1
ATOM 1679 N N . HIS A 1 217 ? 0.809 5.879 -2.964 1.00 86.38 217 HIS A N 1
ATOM 1680 C CA . HIS A 1 217 ? 2.155 6.387 -3.174 1.00 86.38 217 HIS A CA 1
ATOM 1681 C C . HIS A 1 217 ? 2.779 5.767 -4.425 1.00 86.38 217 HIS A C 1
ATOM 1683 O O . HIS A 1 217 ? 2.222 4.840 -5.022 1.00 86.38 217 HIS A O 1
ATOM 1689 N N . SER A 1 218 ? 3.943 6.279 -4.832 1.00 81.50 218 SER A N 1
ATOM 1690 C CA . SER A 1 218 ? 4.680 5.708 -5.960 1.00 81.50 218 SER A CA 1
ATOM 1691 C C . SER A 1 218 ? 5.088 4.255 -5.702 1.00 81.50 218 SER A C 1
ATOM 1693 O O . SER A 1 218 ? 5.274 3.835 -4.559 1.00 81.50 218 SER A O 1
ATOM 1695 N N . VAL A 1 219 ? 5.278 3.491 -6.778 1.00 76.19 219 VAL A N 1
ATOM 1696 C CA . VAL A 1 219 ? 5.772 2.110 -6.709 1.00 76.19 219 VAL A CA 1
ATOM 1697 C C . VAL A 1 219 ? 7.229 2.034 -6.251 1.00 76.19 219 VAL A C 1
ATOM 1699 O O . VAL A 1 219 ? 7.653 0.988 -5.762 1.00 76.19 219 VAL A O 1
ATOM 1702 N N . ASN A 1 220 ? 8.004 3.114 -6.418 1.00 78.81 220 ASN A N 1
ATOM 1703 C CA . ASN A 1 220 ? 9.410 3.151 -6.028 1.00 78.81 220 ASN A CA 1
ATOM 1704 C C . ASN A 1 220 ? 9.519 2.924 -4.510 1.00 78.81 220 ASN A C 1
ATOM 1706 O O . ASN A 1 220 ? 8.873 3.610 -3.722 1.00 78.81 220 ASN A O 1
ATOM 1710 N N . GLY A 1 221 ? 10.317 1.931 -4.109 1.00 75.12 221 GLY A N 1
ATOM 1711 C CA . GLY A 1 221 ? 10.400 1.457 -2.722 1.00 75.12 221 GLY A CA 1
ATOM 1712 C C . GLY A 1 221 ? 9.448 0.301 -2.376 1.00 75.12 221 GLY A C 1
ATOM 1713 O O . GLY A 1 221 ? 9.520 -0.229 -1.271 1.00 75.12 221 GLY A O 1
ATOM 1714 N N . GLY A 1 222 ? 8.572 -0.125 -3.296 1.00 78.00 222 GLY A N 1
ATOM 1715 C CA . GLY A 1 222 ? 7.810 -1.376 -3.188 1.00 78.00 222 GLY A CA 1
ATOM 1716 C C . GLY A 1 222 ? 6.772 -1.431 -2.059 1.00 78.00 222 GLY A C 1
ATOM 1717 O O . GLY A 1 222 ? 6.335 -2.515 -1.686 1.00 78.00 222 GLY A O 1
ATOM 1718 N N . GLN A 1 223 ? 6.363 -0.292 -1.493 1.00 80.06 223 GLN A N 1
ATOM 1719 C CA . GLN A 1 223 ? 5.613 -0.265 -0.229 1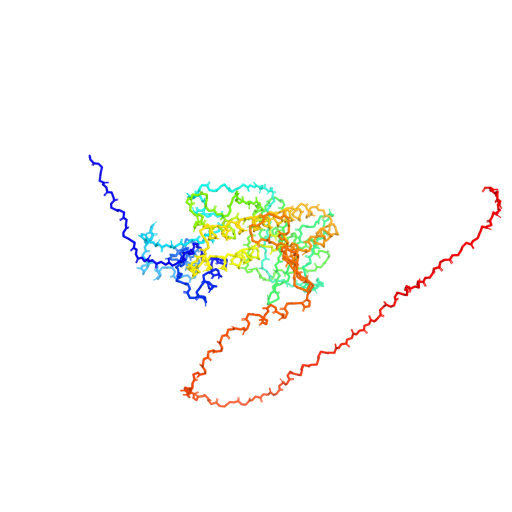.00 80.06 223 GLN A CA 1
ATOM 1720 C C . GLN A 1 223 ? 4.088 -0.424 -0.337 1.00 80.06 223 GLN A C 1
ATOM 1722 O O . GLN A 1 223 ? 3.439 -0.524 0.698 1.00 80.06 223 GLN A O 1
ATOM 1727 N N . GLY A 1 224 ? 3.501 -0.463 -1.541 1.00 78.25 224 GLY A N 1
ATOM 1728 C CA . GLY A 1 224 ? 2.050 -0.263 -1.713 1.00 78.25 224 GLY A CA 1
ATOM 1729 C C . GLY A 1 224 ? 1.233 -1.304 -0.959 1.00 78.25 224 GLY A C 1
ATOM 1730 O O . GLY A 1 224 ? 0.533 -1.011 0.010 1.00 78.25 224 GLY A O 1
ATOM 1731 N N . LEU A 1 225 ? 1.418 -2.564 -1.353 1.00 84.75 225 LEU A N 1
ATOM 1732 C CA . LEU A 1 225 ? 0.794 -3.692 -0.673 1.00 84.75 225 LEU A CA 1
ATOM 1733 C C . LEU A 1 225 ? 1.292 -3.830 0.775 1.00 84.75 225 LEU A C 1
ATOM 1735 O O . LEU A 1 225 ? 0.485 -4.054 1.670 1.00 84.75 225 LEU A O 1
ATOM 1739 N N . ASN A 1 226 ? 2.595 -3.670 1.015 1.00 87.75 226 ASN A N 1
ATOM 1740 C CA . ASN A 1 226 ? 3.207 -3.877 2.332 1.00 87.75 226 ASN A CA 1
ATOM 1741 C C . ASN A 1 226 ? 2.618 -2.948 3.404 1.00 87.75 226 ASN A C 1
ATOM 1743 O O . ASN A 1 226 ? 2.227 -3.407 4.478 1.00 87.75 226 ASN A O 1
ATOM 1747 N N . THR A 1 227 ? 2.458 -1.663 3.088 1.00 91.00 227 THR A N 1
ATOM 1748 C CA . THR A 1 227 ? 1.869 -0.671 3.997 1.00 91.00 227 THR A CA 1
ATOM 1749 C C . THR A 1 227 ? 0.398 -0.980 4.262 1.00 91.00 227 THR A C 1
ATOM 1751 O O . THR A 1 227 ? -0.045 -0.913 5.407 1.00 91.00 227 THR A O 1
ATOM 1754 N N . GLY A 1 228 ? -0.352 -1.402 3.238 1.00 91.50 228 GLY A N 1
ATOM 1755 C CA . GLY A 1 228 ? -1.739 -1.837 3.402 1.00 91.50 228 GLY A CA 1
ATOM 1756 C C . GLY A 1 228 ? -1.891 -3.115 4.238 1.00 91.50 228 GLY A C 1
ATOM 1757 O O . GLY A 1 228 ? -2.875 -3.258 4.960 1.00 91.50 228 GLY A O 1
ATOM 1758 N N . ILE A 1 229 ? -0.944 -4.051 4.170 1.00 90.19 229 ILE A N 1
ATOM 1759 C CA . ILE A 1 229 ? -0.920 -5.249 5.027 1.00 90.19 229 ILE A CA 1
ATOM 1760 C C . ILE A 1 229 ? -0.584 -4.868 6.474 1.00 90.19 229 ILE A C 1
ATOM 1762 O O . ILE A 1 229 ? -1.242 -5.343 7.402 1.00 90.19 229 ILE A O 1
ATOM 1766 N N . ALA A 1 230 ? 0.371 -3.957 6.672 1.00 92.19 230 ALA A N 1
ATOM 1767 C CA . ALA A 1 230 ? 0.690 -3.410 7.987 1.00 92.19 230 ALA A CA 1
ATOM 1768 C C . ALA A 1 230 ? -0.509 -2.677 8.614 1.00 92.19 230 ALA A C 1
ATOM 1770 O O . ALA A 1 230 ? -0.746 -2.809 9.815 1.00 92.19 230 ALA A O 1
ATOM 1771 N N . ASP A 1 231 ? -1.314 -1.972 7.815 1.00 95.88 231 ASP A N 1
ATOM 1772 C CA . ASP A 1 231 ? -2.557 -1.358 8.286 1.00 95.88 231 ASP A CA 1
ATOM 1773 C C . ASP A 1 231 ? -3.577 -2.398 8.747 1.00 95.88 231 ASP A C 1
ATOM 1775 O O . ASP A 1 231 ? -4.148 -2.253 9.827 1.00 95.88 231 ASP A O 1
ATOM 1779 N N . ALA A 1 232 ? -3.789 -3.463 7.966 1.00 92.56 232 ALA A N 1
ATOM 1780 C CA . ALA A 1 232 ? -4.694 -4.546 8.346 1.00 92.56 232 ALA A CA 1
ATOM 1781 C C . ALA A 1 232 ? -4.271 -5.191 9.673 1.00 92.56 232 ALA A C 1
ATOM 1783 O O . ALA A 1 232 ? -5.113 -5.420 10.545 1.00 92.56 232 ALA A O 1
ATOM 1784 N N . PHE A 1 233 ? -2.968 -5.431 9.846 1.00 91.94 233 PHE A N 1
ATOM 1785 C CA . PHE A 1 233 ? -2.412 -5.947 11.092 1.00 91.94 233 PHE A CA 1
ATOM 1786 C C . PHE A 1 233 ? -2.641 -4.973 12.257 1.00 91.94 233 PHE A C 1
ATOM 1788 O O . P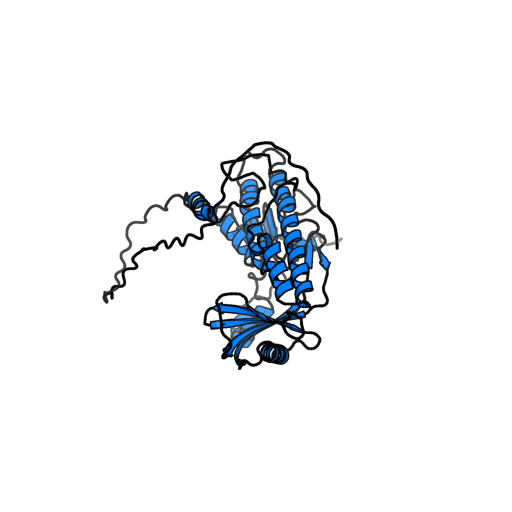HE A 1 233 ? -3.214 -5.361 13.277 1.00 91.94 233 PHE A O 1
ATOM 1795 N N . ALA A 1 234 ? -2.286 -3.696 12.087 1.00 92.75 234 ALA A N 1
ATOM 1796 C CA . ALA A 1 234 ? -2.443 -2.663 13.109 1.00 92.75 234 ALA A CA 1
ATOM 1797 C C . ALA A 1 234 ? -3.908 -2.429 13.515 1.00 92.75 234 ALA A C 1
ATOM 1799 O O . ALA A 1 234 ? -4.176 -2.133 14.681 1.00 92.75 234 ALA A O 1
ATOM 1800 N N . LEU A 1 235 ? -4.850 -2.569 12.578 1.00 93.25 235 LEU A N 1
ATOM 1801 C CA . LEU A 1 235 ? -6.285 -2.436 12.834 1.00 93.25 235 LEU A CA 1
ATOM 1802 C C . LEU A 1 235 ? -6.881 -3.636 13.546 1.00 93.25 235 LEU A C 1
ATOM 1804 O O . LEU A 1 235 ? -7.743 -3.455 14.406 1.00 93.25 235 LEU A O 1
ATOM 1808 N N . SER A 1 236 ? -6.454 -4.844 13.172 1.00 88.81 236 SER A N 1
ATOM 1809 C CA . SER A 1 236 ? -7.097 -6.086 13.600 1.00 88.81 236 SER A CA 1
ATOM 1810 C C . SER A 1 236 ? -7.244 -6.152 15.120 1.00 88.81 236 SER A C 1
ATOM 1812 O O . SER A 1 236 ? -8.361 -6.188 15.630 1.00 88.81 236 SER A O 1
ATOM 1814 N N . TRP A 1 237 ? -6.145 -6.052 15.867 1.00 91.94 237 TRP A N 1
ATOM 1815 C CA . TRP A 1 237 ? -6.184 -6.153 17.321 1.00 91.94 237 TRP A CA 1
ATOM 1816 C C . TRP A 1 237 ? -6.962 -5.004 17.979 1.00 91.94 237 TRP A C 1
ATOM 1818 O O . TRP A 1 237 ? -7.660 -5.243 18.961 1.00 91.94 237 TRP A O 1
ATOM 1828 N N . ARG A 1 238 ? -6.913 -3.780 17.432 1.00 93.50 238 ARG A N 1
ATOM 1829 C CA . ARG A 1 238 ? -7.635 -2.611 17.970 1.00 93.50 238 ARG A CA 1
ATOM 1830 C C . ARG A 1 238 ? -9.140 -2.774 17.839 1.00 93.50 238 ARG A C 1
ATOM 1832 O O . ARG A 1 238 ? -9.863 -2.671 18.827 1.00 93.50 238 ARG A O 1
ATOM 1839 N N . VAL A 1 239 ? -9.605 -3.077 16.628 1.00 93.75 239 VAL A N 1
ATOM 1840 C CA . VAL A 1 239 ? -11.029 -3.253 16.324 1.00 93.75 239 VAL A CA 1
ATOM 1841 C C . VAL A 1 239 ? -11.581 -4.469 17.064 1.00 93.75 239 VAL A C 1
ATOM 1843 O O . VAL A 1 239 ? -12.641 -4.391 17.679 1.00 93.75 239 VAL A O 1
ATOM 1846 N N . ILE A 1 240 ? -10.842 -5.580 17.084 1.00 93.00 240 ILE A N 1
ATOM 1847 C CA . ILE A 1 240 ? -11.263 -6.800 17.783 1.00 93.00 240 ILE A CA 1
ATOM 1848 C C . ILE A 1 240 ? -11.320 -6.567 19.297 1.00 93.00 240 ILE A C 1
ATOM 1850 O O . ILE A 1 240 ? -12.282 -6.990 19.939 1.00 93.00 240 ILE A O 1
ATOM 1854 N N . THR A 1 241 ? -10.355 -5.841 19.870 1.00 93.75 241 THR A N 1
ATOM 1855 C CA . THR A 1 241 ? -10.383 -5.454 21.290 1.00 93.75 241 THR A CA 1
ATOM 1856 C C . THR A 1 241 ? -11.583 -4.562 21.585 1.00 93.75 241 THR A C 1
ATOM 1858 O O . THR A 1 241 ? -12.316 -4.838 22.533 1.00 93.75 241 THR A O 1
ATOM 1861 N N . ALA A 1 242 ? -11.844 -3.555 20.749 1.00 93.00 242 ALA A N 1
ATOM 1862 C CA . ALA A 1 242 ? -13.000 -2.673 20.891 1.00 93.00 242 ALA A CA 1
ATOM 1863 C C . ALA A 1 242 ? -14.345 -3.424 20.804 1.00 93.00 242 ALA A C 1
ATOM 1865 O O . ALA A 1 242 ? -15.309 -3.044 21.465 1.00 93.00 242 ALA A O 1
ATOM 1866 N N . ILE A 1 243 ? -14.411 -4.510 20.025 1.00 93.25 243 ILE A N 1
ATOM 1867 C CA . ILE A 1 243 ? -15.605 -5.356 19.879 1.00 93.25 243 ILE A CA 1
ATOM 1868 C C . ILE A 1 243 ? -15.769 -6.341 21.047 1.00 93.25 243 ILE A C 1
ATOM 1870 O O . ILE A 1 243 ? -16.873 -6.477 21.580 1.00 93.25 243 ILE A O 1
ATOM 1874 N N . LYS A 1 244 ? -14.710 -7.077 21.416 1.00 92.19 244 LYS A N 1
ATOM 1875 C CA . LYS A 1 244 ? -14.796 -8.218 22.350 1.00 92.19 244 LYS A CA 1
ATOM 1876 C C . LYS A 1 244 ? -14.557 -7.831 23.810 1.00 92.19 244 LYS A C 1
ATOM 1878 O O . LYS A 1 244 ? -15.067 -8.508 24.707 1.00 92.19 244 LYS A O 1
ATOM 1883 N N . CYS A 1 245 ? -13.784 -6.780 24.086 1.00 92.06 245 CYS A N 1
ATOM 1884 C CA . CYS A 1 245 ? -13.405 -6.434 25.453 1.00 92.06 245 CYS A CA 1
ATOM 1885 C C . CYS A 1 245 ? -14.527 -5.671 26.171 1.00 92.06 245 CYS A C 1
ATOM 1887 O O . CYS A 1 245 ? -14.696 -4.464 26.024 1.00 92.06 245 CYS A O 1
ATOM 1889 N N . LYS A 1 246 ? -15.275 -6.383 27.021 1.00 86.69 246 LYS A N 1
ATOM 1890 C CA . LYS A 1 246 ? -16.396 -5.823 27.800 1.00 86.69 246 LYS A CA 1
ATOM 1891 C C . LYS A 1 246 ? -15.973 -4.876 28.934 1.00 86.69 246 LYS A C 1
ATOM 1893 O O . LYS A 1 246 ? -16.831 -4.226 29.517 1.00 86.69 246 LYS A O 1
ATOM 1898 N N . LYS A 1 247 ? -14.683 -4.846 29.288 1.00 89.94 247 LYS A N 1
ATOM 1899 C CA . LYS A 1 247 ? -14.138 -4.102 30.440 1.00 89.94 247 LYS A CA 1
ATOM 1900 C C . LYS A 1 247 ? -13.332 -2.863 30.036 1.00 89.94 247 LYS A C 1
ATOM 1902 O O . LYS A 1 247 ? -12.549 -2.366 30.838 1.00 89.94 247 LYS A O 1
ATOM 1907 N N . LEU A 1 248 ? -13.483 -2.384 28.802 1.00 88.00 248 LEU A N 1
ATOM 1908 C CA . LEU A 1 248 ? -12.850 -1.134 28.392 1.00 88.00 248 LEU A CA 1
ATOM 1909 C C . LEU A 1 248 ? -13.417 0.031 29.207 1.00 88.00 248 LEU A C 1
ATOM 1911 O O . LEU A 1 248 ? -14.628 0.123 29.415 1.00 88.00 248 LEU A O 1
ATOM 1915 N N . ALA A 1 249 ? -12.530 0.918 29.658 1.00 90.12 249 ALA A N 1
ATOM 1916 C CA . ALA A 1 249 ? -12.945 2.170 30.268 1.00 90.12 249 ALA A CA 1
ATOM 1917 C C . ALA A 1 249 ? -13.785 2.988 29.263 1.00 90.12 249 ALA A C 1
ATOM 1919 O O . ALA A 1 249 ? -13.593 2.854 28.047 1.00 90.12 249 ALA A O 1
ATOM 1920 N N . PRO A 1 250 ? -14.712 3.841 29.733 1.00 87.94 250 PRO A N 1
ATOM 1921 C CA . PRO A 1 250 ? -15.414 4.772 28.857 1.00 87.94 250 PRO A CA 1
ATOM 1922 C C . PRO A 1 250 ? -14.417 5.576 28.010 1.00 87.94 250 PRO A C 1
ATOM 1924 O O . PRO A 1 250 ? -13.454 6.113 28.544 1.00 87.94 250 PRO A O 1
ATOM 1927 N N . GLY A 1 251 ? -14.626 5.629 26.694 1.00 87.06 251 GLY A N 1
ATOM 1928 C CA . GLY A 1 251 ? -13.721 6.313 25.757 1.00 87.06 251 GLY A CA 1
ATOM 1929 C C . GLY A 1 251 ? -12.581 5.449 25.205 1.00 87.06 251 GLY A C 1
ATOM 1930 O O . GLY A 1 251 ? -12.243 5.608 24.038 1.00 87.06 251 GLY A O 1
ATOM 1931 N N . ALA A 1 252 ? -12.108 4.430 25.932 1.00 89.62 252 ALA A N 1
ATOM 1932 C CA . ALA A 1 252 ? -10.918 3.662 25.539 1.00 89.62 252 ALA A CA 1
ATOM 1933 C C . ALA A 1 252 ? -11.045 2.953 24.177 1.00 89.62 252 ALA A C 1
ATOM 1935 O O . ALA A 1 252 ? -10.063 2.785 23.463 1.00 89.62 252 ALA A O 1
ATOM 1936 N N . ALA A 1 253 ? -12.254 2.542 23.779 1.00 89.81 253 ALA A N 1
ATOM 1937 C CA . ALA A 1 253 ? -12.484 1.975 22.449 1.00 89.81 253 ALA A CA 1
ATOM 1938 C C . ALA A 1 253 ? -12.257 2.998 21.323 1.00 89.81 253 ALA A C 1
ATOM 1940 O O . ALA A 1 253 ? -11.791 2.629 20.251 1.00 89.81 253 ALA A O 1
ATOM 1941 N N . LEU A 1 254 ? -12.599 4.269 21.550 1.00 89.69 254 LEU A N 1
ATOM 1942 C CA . LEU A 1 254 ? -12.330 5.343 20.599 1.00 89.69 254 LEU A CA 1
ATOM 1943 C C . LEU A 1 254 ? -10.836 5.664 20.571 1.00 89.69 254 LEU A C 1
ATOM 1945 O O . LEU A 1 254 ? -10.286 5.806 19.483 1.00 89.69 254 LEU A O 1
ATOM 1949 N N . ASP A 1 255 ? -10.193 5.699 21.736 1.00 89.81 255 ASP A N 1
ATOM 1950 C CA . ASP A 1 255 ? -8.765 5.999 21.862 1.00 89.81 255 ASP A CA 1
ATOM 1951 C C . ASP A 1 255 ? -7.903 4.928 21.161 1.00 89.81 255 ASP A C 1
ATOM 1953 O O . ASP A 1 255 ? -7.025 5.206 20.340 1.00 89.81 255 ASP A O 1
ATOM 1957 N N . LEU A 1 256 ? -8.268 3.649 21.340 1.00 90.88 256 LEU A N 1
ATOM 1958 C CA . LEU A 1 256 ? -7.688 2.536 20.584 1.00 90.88 256 LEU A CA 1
ATOM 1959 C C . LEU A 1 256 ? -7.756 2.779 19.071 1.00 90.88 256 LEU A C 1
ATOM 1961 O O . LEU A 1 256 ? -6.771 2.560 18.373 1.00 90.88 256 LEU A O 1
ATOM 1965 N N . ILE A 1 257 ? -8.891 3.245 18.549 1.00 93.25 257 ILE A N 1
ATOM 1966 C CA . ILE A 1 257 ? -9.055 3.489 17.111 1.00 93.25 257 ILE A CA 1
ATOM 1967 C C . ILE A 1 257 ? -8.333 4.765 16.659 1.00 93.25 257 ILE A C 1
ATOM 1969 O O . ILE A 1 257 ? -7.753 4.780 15.576 1.00 93.25 257 ILE A O 1
ATOM 1973 N N . ARG A 1 258 ? -8.301 5.821 17.475 1.00 92.19 258 ARG A N 1
ATOM 1974 C CA . ARG A 1 258 ? -7.573 7.061 17.165 1.00 92.19 258 ARG A CA 1
ATOM 1975 C C . ARG A 1 258 ? -6.069 6.854 17.123 1.00 92.19 258 ARG A C 1
ATOM 1977 O O . ARG A 1 258 ? -5.424 7.388 16.225 1.00 92.19 258 ARG A O 1
ATOM 1984 N N . SER A 1 259 ? -5.529 6.007 17.998 1.00 91.94 259 SER A N 1
ATOM 1985 C CA . SER A 1 259 ? -4.111 5.639 17.946 1.00 91.94 259 SER A CA 1
ATOM 1986 C C . SER A 1 259 ? -3.702 5.055 16.590 1.00 91.94 259 SER A C 1
ATOM 1988 O O . SER A 1 259 ? -2.601 5.330 16.126 1.00 91.94 259 SER A O 1
ATOM 1990 N N . TYR A 1 260 ? -4.591 4.325 15.898 1.00 94.88 260 TYR A N 1
ATOM 1991 C CA . TYR A 1 260 ? -4.313 3.837 14.546 1.00 94.88 260 TYR A CA 1
ATOM 1992 C C . TYR A 1 260 ? -4.128 4.984 13.547 1.00 94.88 260 TYR A C 1
ATOM 1994 O O . TYR A 1 260 ? -3.175 4.944 12.774 1.00 94.88 260 TYR A O 1
ATOM 2002 N N . ASP A 1 261 ? -4.995 6.003 13.570 1.00 94.81 261 ASP A N 1
ATOM 2003 C CA . ASP A 1 261 ? -4.832 7.178 12.705 1.00 94.81 261 ASP A CA 1
ATOM 2004 C C . ASP A 1 261 ? -3.520 7.902 13.025 1.00 94.81 261 ASP A C 1
ATOM 2006 O O . ASP A 1 261 ? -2.717 8.144 12.127 1.00 94.81 261 ASP A O 1
ATOM 2010 N N . THR A 1 262 ? -3.262 8.180 14.305 1.00 92.62 262 THR A N 1
ATOM 2011 C CA . THR A 1 262 ? -2.039 8.861 14.751 1.00 92.62 262 THR A CA 1
ATOM 2012 C C . THR A 1 262 ? -0.779 8.121 14.307 1.00 92.62 262 THR A C 1
ATOM 2014 O O . THR A 1 262 ? 0.132 8.731 13.751 1.00 92.62 262 THR A O 1
ATOM 2017 N N . GLU A 1 263 ? -0.725 6.808 14.507 1.00 93.56 263 GLU A N 1
ATOM 2018 C CA . GLU A 1 263 ? 0.441 5.982 14.196 1.00 93.56 263 GLU A CA 1
ATOM 2019 C C . GLU A 1 263 ? 0.599 5.740 12.689 1.00 93.56 263 GLU A C 1
ATOM 2021 O O . GLU A 1 263 ? 1.646 6.017 12.098 1.00 93.56 263 GLU A O 1
ATOM 2026 N N . ARG A 1 264 ? -0.441 5.216 12.033 1.00 94.56 264 ARG A N 1
ATOM 2027 C CA . ARG A 1 264 ? -0.334 4.711 10.658 1.00 94.56 264 ARG A CA 1
ATOM 2028 C C . ARG A 1 264 ? -0.361 5.807 9.615 1.00 94.56 264 ARG A C 1
ATOM 2030 O O . ARG A 1 264 ? 0.315 5.658 8.599 1.00 94.56 264 ARG A O 1
ATOM 2037 N N . ARG A 1 265 ? -1.049 6.925 9.862 1.00 94.25 265 ARG A N 1
ATOM 2038 C CA . ARG A 1 265 ? -1.033 8.057 8.928 1.00 94.25 265 ARG A CA 1
ATOM 2039 C C . ARG A 1 265 ? 0.349 8.698 8.845 1.00 94.25 265 ARG A C 1
ATOM 2041 O O . ARG A 1 265 ? 0.781 9.052 7.754 1.00 94.25 265 ARG A O 1
ATOM 2048 N N . GLN A 1 266 ? 1.072 8.789 9.961 1.00 92.06 266 GLN A N 1
ATOM 2049 C CA . GLN A 1 266 ? 2.436 9.329 9.977 1.00 92.06 266 GLN A CA 1
ATOM 2050 C C . GLN A 1 266 ? 3.433 8.385 9.296 1.00 92.06 266 GLN A C 1
ATOM 2052 O O . GLN A 1 266 ? 4.246 8.837 8.491 1.00 92.06 266 GLN A O 1
ATOM 2057 N N . VAL A 1 267 ? 3.313 7.069 9.509 1.00 91.25 267 VAL A N 1
ATOM 2058 C CA . VAL A 1 267 ? 4.121 6.090 8.760 1.00 91.25 267 VAL A CA 1
ATOM 2059 C C . VAL A 1 267 ? 3.820 6.139 7.263 1.00 91.25 267 VAL A C 1
ATOM 2061 O O . VAL A 1 267 ? 4.749 6.171 6.459 1.00 91.25 267 VAL A O 1
ATOM 2064 N N . ALA A 1 268 ? 2.544 6.184 6.873 1.00 92.62 268 ALA A N 1
ATOM 2065 C CA . ALA A 1 268 ? 2.149 6.291 5.471 1.00 92.62 268 ALA A CA 1
ATOM 2066 C C . ALA A 1 268 ? 2.673 7.585 4.825 1.00 92.62 268 ALA A C 1
ATOM 2068 O O . ALA A 1 268 ? 3.130 7.550 3.683 1.00 92.62 268 ALA A O 1
ATOM 2069 N N . GLN A 1 269 ? 2.679 8.704 5.558 1.00 92.44 269 GLN A N 1
ATOM 2070 C CA . GLN A 1 269 ? 3.296 9.948 5.096 1.00 92.44 269 GLN A CA 1
ATOM 2071 C C . GLN A 1 269 ? 4.806 9.783 4.877 1.00 92.44 269 GLN A C 1
ATOM 2073 O O . GLN A 1 269 ? 5.301 10.154 3.818 1.00 92.44 269 GLN A O 1
ATOM 2078 N N . GLY A 1 270 ? 5.529 9.164 5.816 1.00 91.06 270 GLY A N 1
ATOM 2079 C CA . GLY A 1 270 ? 6.960 8.884 5.651 1.00 91.06 270 GLY A CA 1
ATOM 2080 C C . GLY A 1 270 ? 7.254 7.997 4.434 1.00 91.06 270 GLY A C 1
ATOM 2081 O O . GLY A 1 270 ? 8.170 8.280 3.662 1.00 91.06 270 GLY A O 1
ATOM 2082 N N . VAL A 1 271 ? 6.427 6.972 4.198 1.00 90.69 271 VAL A N 1
ATOM 2083 C CA . VAL A 1 271 ? 6.504 6.132 2.990 1.00 90.69 271 VAL A CA 1
ATOM 2084 C C . VAL A 1 271 ? 6.274 6.957 1.722 1.00 90.69 271 VAL A C 1
ATOM 2086 O O . VAL A 1 271 ? 7.038 6.812 0.767 1.00 90.69 271 VAL A O 1
ATOM 2089 N N . ILE A 1 272 ? 5.267 7.838 1.705 1.00 90.56 272 ILE A N 1
ATOM 2090 C CA . ILE A 1 272 ? 5.013 8.755 0.582 1.00 90.56 272 ILE A CA 1
ATOM 2091 C C . ILE A 1 272 ? 6.236 9.640 0.328 1.00 90.56 272 ILE A C 1
ATOM 2093 O O . ILE A 1 272 ? 6.683 9.738 -0.813 1.00 90.56 272 ILE A O 1
ATOM 2097 N N . ASP A 1 273 ? 6.808 10.240 1.370 1.00 90.50 273 ASP A N 1
ATOM 2098 C CA . ASP A 1 273 ? 7.933 11.168 1.247 1.00 90.50 273 ASP A CA 1
ATOM 2099 C C . ASP A 1 273 ? 9.187 10.477 0.688 1.00 90.50 273 ASP A C 1
ATOM 2101 O O . ASP A 1 273 ? 9.890 11.034 -0.168 1.00 90.50 273 ASP A O 1
ATOM 2105 N N . VAL A 1 274 ? 9.457 9.246 1.139 1.00 89.00 274 VAL A N 1
ATOM 2106 C CA . VAL A 1 274 ? 10.550 8.408 0.627 1.00 89.00 274 VAL A CA 1
ATOM 2107 C C . VAL A 1 274 ? 10.284 7.995 -0.817 1.00 89.00 274 VAL A C 1
ATOM 2109 O O . VAL A 1 274 ? 11.160 8.167 -1.666 1.00 89.00 274 VAL A O 1
ATOM 2112 N N . ALA A 1 275 ? 9.083 7.504 -1.127 1.00 87.50 275 ALA A N 1
ATOM 2113 C CA . ALA A 1 275 ? 8.713 7.096 -2.480 1.00 87.50 275 ALA A CA 1
ATOM 2114 C C . ALA A 1 275 ? 8.831 8.269 -3.468 1.00 87.50 275 ALA A C 1
ATOM 2116 O O . ALA A 1 275 ? 9.413 8.119 -4.542 1.00 87.50 275 ALA A O 1
ATOM 2117 N N . ALA A 1 276 ? 8.376 9.459 -3.071 1.00 86.56 276 ALA A N 1
ATOM 2118 C CA . ALA A 1 276 ? 8.477 10.681 -3.860 1.00 86.56 276 ALA A CA 1
ATOM 2119 C C . ALA A 1 276 ? 9.934 11.090 -4.116 1.00 86.56 276 ALA A C 1
ATOM 2121 O O . ALA A 1 276 ? 10.287 11.551 -5.204 1.00 86.56 276 ALA A O 1
ATOM 2122 N N . ARG A 1 277 ? 10.806 10.920 -3.114 1.00 87.88 277 ARG A N 1
ATOM 2123 C CA . ARG A 1 277 ? 12.247 11.167 -3.256 1.00 87.88 277 ARG A CA 1
ATOM 2124 C C . ARG A 1 277 ? 12.880 10.187 -4.238 1.00 87.88 277 ARG A C 1
ATOM 2126 O O . ARG A 1 277 ? 13.582 10.631 -5.138 1.00 87.88 277 ARG A O 1
ATOM 2133 N N . LEU A 1 278 ? 12.569 8.897 -4.116 1.00 87.00 278 LEU A N 1
ATOM 2134 C CA . LEU A 1 278 ? 13.065 7.869 -5.030 1.00 87.00 278 LEU A CA 1
ATOM 2135 C C . LEU A 1 278 ? 12.622 8.133 -6.472 1.00 87.00 278 LEU A C 1
ATOM 2137 O O . LEU A 1 278 ? 13.432 8.014 -7.383 1.00 87.00 278 LEU A O 1
ATOM 2141 N N . VAL A 1 279 ? 11.368 8.539 -6.690 1.00 85.00 279 VAL A N 1
ATOM 2142 C CA . VAL A 1 279 ? 10.888 8.939 -8.022 1.00 85.00 279 VAL A CA 1
ATOM 2143 C C . VAL A 1 279 ? 11.731 10.080 -8.586 1.00 85.00 279 VAL A C 1
ATOM 2145 O O . VAL A 1 279 ? 12.203 9.982 -9.714 1.00 85.00 279 VAL A O 1
ATOM 2148 N N . ARG A 1 280 ? 11.973 11.141 -7.809 1.00 85.06 280 ARG A N 1
ATOM 2149 C CA . ARG A 1 280 ? 12.798 12.274 -8.260 1.00 85.06 280 ARG A CA 1
ATOM 2150 C C . ARG A 1 280 ? 14.251 11.885 -8.526 1.00 85.06 280 ARG A C 1
ATOM 2152 O O . ARG A 1 280 ? 14.842 12.407 -9.460 1.00 85.06 280 ARG A O 1
ATOM 2159 N N . ASP A 1 281 ? 14.806 10.942 -7.773 1.00 85.50 281 ASP A N 1
ATOM 2160 C CA . ASP A 1 281 ? 16.184 10.488 -7.977 1.00 85.50 281 ASP A CA 1
ATOM 2161 C C . ASP A 1 281 ? 16.365 9.604 -9.225 1.00 85.50 281 ASP A C 1
ATOM 2163 O O . ASP A 1 281 ? 17.494 9.402 -9.666 1.00 85.50 281 ASP A O 1
ATOM 2167 N N . THR A 1 282 ? 15.286 9.119 -9.853 1.00 81.62 282 THR A N 1
ATOM 2168 C CA . THR A 1 282 ? 15.385 8.295 -11.078 1.00 81.62 282 THR A CA 1
ATOM 2169 C C . THR A 1 282 ? 15.902 9.066 -12.295 1.00 81.62 282 THR A C 1
ATOM 2171 O O . THR A 1 282 ? 16.460 8.470 -13.212 1.00 81.62 282 THR A O 1
ATOM 2174 N N . VAL A 1 283 ? 15.800 10.400 -12.300 1.00 84.06 283 VAL A N 1
ATOM 2175 C CA . VAL A 1 283 ? 16.417 11.253 -13.335 1.00 84.06 283 VAL A CA 1
ATOM 2176 C C . VAL A 1 283 ? 17.872 11.625 -13.013 1.00 84.06 283 VAL A C 1
ATOM 2178 O O . VAL A 1 283 ? 18.474 12.447 -13.702 1.00 84.06 283 VAL A O 1
ATOM 2181 N N . HIS A 1 284 ? 18.452 11.017 -11.977 1.00 88.44 284 HIS A N 1
ATOM 2182 C CA . HIS A 1 284 ? 19.854 11.150 -11.593 1.00 88.44 284 HIS A CA 1
ATOM 2183 C C . HIS A 1 284 ? 20.599 9.814 -11.748 1.00 88.44 284 HIS A C 1
ATOM 2185 O O . HIS A 1 284 ? 20.054 8.822 -12.234 1.00 88.44 284 HIS A O 1
ATOM 2191 N N . THR A 1 285 ? 21.881 9.796 -11.373 1.00 88.19 285 THR A N 1
ATOM 2192 C CA . THR A 1 285 ? 22.745 8.616 -11.537 1.00 88.19 285 THR A CA 1
ATOM 2193 C C . THR A 1 285 ? 22.268 7.426 -10.699 1.00 88.19 285 THR A C 1
ATOM 2195 O O . THR A 1 285 ? 21.730 7.606 -9.605 1.00 88.19 285 THR A O 1
ATOM 2198 N N . ALA A 1 286 ? 22.557 6.201 -11.150 1.00 85.06 286 ALA A N 1
ATOM 2199 C CA . ALA A 1 286 ? 22.208 4.990 -10.402 1.00 85.06 286 ALA A CA 1
ATOM 2200 C C . ALA A 1 286 ? 22.878 4.952 -9.016 1.00 85.06 286 ALA A C 1
ATOM 2202 O O . ALA A 1 286 ? 22.263 4.515 -8.050 1.00 85.06 286 ALA A O 1
ATOM 2203 N N . LYS A 1 287 ? 24.103 5.484 -8.879 1.00 86.75 287 LYS A N 1
ATOM 2204 C CA . LYS A 1 287 ? 24.787 5.590 -7.575 1.00 86.75 287 LYS A CA 1
ATOM 2205 C C . LYS A 1 287 ? 24.020 6.466 -6.585 1.00 86.75 287 LYS A C 1
ATOM 2207 O O . LYS A 1 287 ? 23.890 6.094 -5.425 1.00 86.75 287 LYS A O 1
ATOM 2212 N N . GLN A 1 288 ? 23.505 7.610 -7.037 1.00 88.06 288 GLN A N 1
ATOM 2213 C CA . GLN A 1 288 ? 22.682 8.477 -6.194 1.00 88.06 288 GLN A CA 1
ATOM 2214 C C . GLN A 1 288 ? 21.363 7.793 -5.824 1.00 88.06 288 GLN A C 1
ATOM 2216 O O . GLN A 1 288 ? 20.972 7.821 -4.661 1.00 88.06 288 GLN A O 1
ATOM 2221 N N . TYR A 1 289 ? 20.716 7.137 -6.790 1.00 86.50 289 TYR A N 1
ATOM 2222 C CA . TYR A 1 289 ? 19.478 6.399 -6.554 1.00 86.50 289 TYR A CA 1
ATOM 2223 C C . TYR A 1 289 ? 19.652 5.301 -5.489 1.00 86.50 289 TYR A C 1
ATOM 2225 O O . TYR A 1 289 ? 18.886 5.239 -4.527 1.00 86.50 289 TYR A O 1
ATOM 2233 N N . VAL A 1 290 ? 20.708 4.489 -5.607 1.00 86.31 290 VAL A N 1
ATOM 2234 C CA . VAL A 1 290 ? 21.037 3.432 -4.637 1.00 86.31 290 VAL A CA 1
ATOM 2235 C C . VAL A 1 290 ? 21.380 4.018 -3.264 1.00 86.31 290 VAL A C 1
ATOM 2237 O O . VAL A 1 290 ? 20.858 3.538 -2.263 1.00 86.31 290 VAL A O 1
ATOM 2240 N N . ALA A 1 291 ? 22.151 5.107 -3.192 1.00 88.38 291 ALA A N 1
ATOM 2241 C CA . ALA A 1 291 ? 22.445 5.769 -1.918 1.00 88.38 291 ALA A CA 1
ATOM 2242 C C . ALA A 1 291 ? 21.171 6.285 -1.216 1.00 88.38 291 ALA A C 1
ATOM 2244 O O . ALA A 1 291 ? 21.050 6.209 0.011 1.00 88.38 291 ALA A O 1
ATOM 2245 N N . THR A 1 292 ? 20.185 6.778 -1.976 1.00 87.69 292 THR A N 1
ATOM 2246 C CA . THR A 1 292 ? 18.875 7.141 -1.419 1.00 87.69 292 THR A CA 1
ATOM 2247 C C . THR A 1 292 ? 18.128 5.912 -0.901 1.00 87.69 292 THR A C 1
ATOM 2249 O O . THR A 1 292 ? 17.517 5.998 0.165 1.00 87.69 292 THR A O 1
ATOM 2252 N N . ILE A 1 293 ? 18.184 4.771 -1.596 1.00 86.62 293 ILE A N 1
ATOM 2253 C CA . ILE A 1 293 ? 17.607 3.509 -1.102 1.00 86.62 293 ILE A CA 1
ATOM 2254 C C . ILE A 1 293 ? 18.247 3.113 0.231 1.00 86.62 293 ILE A C 1
ATOM 2256 O O . ILE A 1 293 ? 17.525 2.903 1.203 1.00 86.62 293 ILE A O 1
ATOM 2260 N N . GLU A 1 294 ? 19.577 3.071 0.308 1.00 87.25 294 GLU A N 1
ATOM 2261 C CA . GLU A 1 294 ? 20.316 2.665 1.511 1.00 87.25 294 GLU A CA 1
ATOM 2262 C C . GLU A 1 294 ? 19.993 3.560 2.708 1.00 87.25 294 GLU A C 1
ATOM 2264 O O . GLU A 1 294 ? 19.651 3.074 3.787 1.00 87.25 294 GLU A O 1
ATOM 2269 N N . LYS A 1 295 ? 20.001 4.883 2.504 1.00 88.31 295 LYS A N 1
ATOM 2270 C CA . LYS A 1 295 ? 19.667 5.855 3.552 1.00 88.31 295 LYS A CA 1
ATOM 2271 C C . LYS A 1 295 ? 18.239 5.694 4.082 1.00 88.31 295 LYS A C 1
ATOM 2273 O O . LYS A 1 295 ? 17.976 6.029 5.233 1.00 88.31 295 LYS A O 1
ATOM 2278 N N . ASN A 1 296 ? 17.317 5.210 3.251 1.00 87.19 296 ASN A N 1
ATOM 2279 C CA . ASN A 1 296 ? 15.907 5.039 3.602 1.00 87.19 296 ASN A CA 1
ATOM 2280 C C . ASN A 1 296 ? 15.510 3.559 3.752 1.00 87.19 296 ASN A C 1
ATOM 2282 O O . ASN A 1 296 ? 14.320 3.235 3.729 1.00 87.19 296 ASN A O 1
ATOM 2286 N N . ALA A 1 297 ? 16.481 2.656 3.943 1.00 85.19 297 ALA A N 1
ATOM 2287 C CA . ALA A 1 297 ? 16.246 1.215 4.005 1.00 85.19 297 ALA A CA 1
ATOM 2288 C C . ALA A 1 297 ? 15.249 0.815 5.105 1.00 85.19 297 ALA A C 1
ATOM 2290 O O . ALA A 1 297 ? 14.485 -0.131 4.924 1.00 85.19 297 ALA A O 1
ATOM 2291 N N . GLY A 1 298 ? 15.183 1.561 6.213 1.00 83.38 298 GLY A N 1
ATOM 2292 C CA . GLY A 1 298 ? 14.190 1.341 7.270 1.00 83.38 298 GLY A CA 1
ATOM 2293 C C . GLY A 1 298 ? 12.742 1.428 6.767 1.00 83.38 298 GLY A C 1
ATOM 2294 O O . GLY A 1 298 ? 11.937 0.547 7.064 1.00 83.38 298 GLY A O 1
ATOM 2295 N N . TYR A 1 299 ? 12.422 2.423 5.933 1.00 82.12 299 TYR A N 1
ATOM 2296 C CA . TYR A 1 299 ? 11.089 2.571 5.333 1.00 82.12 299 TYR A CA 1
ATOM 2297 C C . TYR A 1 299 ? 10.822 1.536 4.236 1.00 82.12 299 TYR A C 1
ATOM 2299 O O . TYR A 1 299 ? 9.702 1.057 4.106 1.00 82.12 299 TYR A O 1
ATOM 2307 N N . ILE A 1 300 ? 11.843 1.162 3.459 1.00 81.94 300 ILE A N 1
ATOM 2308 C CA . ILE A 1 300 ? 11.714 0.193 2.355 1.00 81.94 300 ILE A CA 1
ATOM 2309 C C . ILE A 1 300 ? 11.564 -1.243 2.879 1.00 81.94 300 ILE A C 1
ATOM 2311 O O . ILE A 1 300 ? 10.856 -2.063 2.301 1.00 81.94 300 ILE A O 1
ATOM 2315 N N . THR A 1 301 ? 12.213 -1.570 3.990 1.00 83.94 301 THR A N 1
ATOM 2316 C CA . THR A 1 301 ? 12.080 -2.889 4.626 1.00 83.94 301 THR A CA 1
ATOM 2317 C C . THR A 1 301 ? 10.862 -2.979 5.543 1.00 83.94 301 THR A C 1
ATOM 2319 O O . THR A 1 301 ? 10.477 -4.079 5.925 1.00 83.94 301 THR A O 1
ATOM 2322 N N . GLY A 1 302 ? 10.273 -1.841 5.925 1.00 81.94 302 GLY A N 1
ATOM 2323 C CA . GLY A 1 302 ? 9.237 -1.759 6.957 1.00 81.94 302 GLY A CA 1
ATOM 2324 C C . GLY A 1 302 ? 9.766 -1.919 8.390 1.00 81.94 302 GLY A C 1
ATOM 2325 O O . GLY A 1 302 ? 8.992 -1.797 9.336 1.00 81.94 302 GLY A O 1
ATOM 2326 N N . MET A 1 303 ? 11.071 -2.153 8.570 1.00 82.00 303 MET A N 1
ATOM 2327 C CA . MET A 1 303 ? 11.694 -2.377 9.881 1.00 82.00 303 MET A CA 1
ATOM 2328 C C . MET A 1 303 ? 12.030 -1.080 10.626 1.00 82.00 303 MET A C 1
ATOM 2330 O O . MET A 1 303 ? 12.196 -1.100 11.839 1.00 82.00 303 MET A O 1
ATOM 2334 N N . GLY A 1 304 ? 12.095 0.051 9.918 1.00 81.44 304 GLY A N 1
ATOM 2335 C CA . GLY A 1 304 ? 12.341 1.376 10.500 1.00 81.44 304 GLY A CA 1
ATOM 2336 C C . GLY A 1 304 ? 11.079 2.079 11.003 1.00 81.44 304 GLY A C 1
ATOM 2337 O O . GLY A 1 304 ? 11.091 3.291 11.191 1.00 81.44 304 GLY A O 1
ATOM 2338 N N . VAL A 1 305 ? 9.962 1.360 11.153 1.00 83.25 305 VAL A N 1
ATOM 2339 C CA . VAL A 1 305 ? 8.740 1.943 11.714 1.00 83.25 305 VAL A CA 1
ATOM 2340 C C . VAL A 1 305 ? 8.944 2.170 13.208 1.00 83.25 305 VAL A C 1
ATOM 2342 O O . VAL A 1 305 ? 9.084 1.220 13.975 1.00 83.25 305 VAL A O 1
ATOM 2345 N N . SER A 1 306 ? 8.909 3.440 13.597 1.00 83.12 306 SER A N 1
ATOM 2346 C CA . SER A 1 306 ? 8.894 3.909 14.977 1.00 83.12 306 SER A CA 1
ATOM 2347 C C . SER A 1 306 ? 7.663 4.785 15.178 1.00 83.12 306 SER A C 1
ATOM 2349 O O . SER A 1 306 ? 7.301 5.584 14.311 1.00 83.12 306 SER A O 1
ATOM 2351 N N . TYR A 1 307 ? 7.006 4.606 16.316 1.00 84.62 307 TYR A N 1
ATOM 2352 C CA . TYR A 1 307 ? 5.899 5.440 16.766 1.00 84.62 307 TYR A CA 1
ATOM 2353 C C . TYR A 1 307 ? 6.291 6.354 17.940 1.00 84.62 307 TYR A C 1
ATOM 2355 O O . TYR A 1 307 ? 5.435 7.032 18.513 1.00 84.62 307 TYR A O 1
ATOM 2363 N N . ASP A 1 308 ? 7.574 6.380 18.299 1.00 79.50 308 ASP A N 1
ATOM 2364 C CA . ASP A 1 308 ? 8.107 7.283 19.311 1.00 79.50 308 ASP A CA 1
ATOM 2365 C C . ASP A 1 308 ? 7.899 8.755 18.913 1.00 79.50 308 ASP A C 1
ATOM 2367 O O . ASP A 1 308 ? 7.970 9.125 17.739 1.00 79.50 308 ASP A O 1
ATOM 2371 N N . GLY A 1 309 ? 7.572 9.597 19.893 1.00 78.31 309 GLY A N 1
ATOM 2372 C CA . GLY A 1 309 ? 7.286 11.020 19.679 1.00 78.31 309 GLY A CA 1
ATOM 2373 C C . GLY A 1 309 ? 6.021 11.335 18.864 1.00 78.31 309 GLY A C 1
ATOM 2374 O O . GLY A 1 309 ? 5.718 12.509 18.652 1.00 78.31 309 GLY A O 1
ATOM 2375 N N . LEU A 1 310 ? 5.243 10.331 18.434 1.00 81.75 310 LEU A N 1
ATOM 2376 C CA . LEU A 1 310 ? 4.031 10.542 17.629 1.00 81.75 310 LEU A CA 1
ATOM 2377 C C . LEU A 1 310 ? 2.799 10.947 18.453 1.00 81.75 310 LEU A C 1
ATOM 2379 O O . LEU A 1 310 ? 1.735 11.167 17.876 1.00 81.75 310 LEU A O 1
ATOM 2383 N N . ASN A 1 311 ? 2.929 11.040 19.782 1.00 81.06 311 ASN A N 1
ATOM 2384 C CA . ASN A 1 311 ? 1.837 11.313 20.724 1.00 81.06 311 ASN A CA 1
ATOM 2385 C C . ASN A 1 311 ? 0.655 10.333 20.578 1.00 81.06 311 ASN A C 1
ATOM 2387 O O . ASN A 1 311 ? -0.508 10.727 20.673 1.00 81.06 311 ASN A O 1
ATOM 2391 N N . SER A 1 312 ? 0.944 9.053 20.313 1.00 83.50 312 SER A N 1
ATOM 2392 C CA . SER A 1 312 ? -0.086 8.010 20.326 1.00 83.50 312 SER A CA 1
ATOM 2393 C C . SER A 1 312 ? -0.592 7.788 21.750 1.00 83.50 312 SER A C 1
ATOM 2395 O O . SER A 1 312 ? 0.196 7.613 22.675 1.00 83.50 312 SER A O 1
ATOM 2397 N N . GLU A 1 313 ? -1.913 7.714 21.907 1.00 76.69 313 GLU A N 1
ATOM 2398 C CA . GLU A 1 313 ? -2.594 7.483 23.190 1.00 76.69 313 GLU A CA 1
ATOM 2399 C C . GLU A 1 313 ? -2.210 6.146 23.849 1.00 76.69 313 GLU A C 1
ATOM 2401 O O . GLU A 1 313 ? -2.433 5.958 25.043 1.00 76.69 313 GLU A O 1
ATOM 2406 N N . LEU A 1 314 ? -1.634 5.211 23.084 1.00 80.19 314 LEU A N 1
ATOM 2407 C CA . LEU A 1 314 ? -1.260 3.877 23.562 1.00 80.19 314 LEU A CA 1
ATOM 2408 C C . LEU A 1 314 ? 0.231 3.722 23.862 1.00 80.19 314 LEU A C 1
ATOM 2410 O O . LEU A 1 314 ? 0.639 2.684 24.383 1.00 80.19 314 LEU A O 1
ATOM 2414 N N . ILE A 1 315 ? 1.048 4.719 23.522 1.00 77.94 315 ILE A N 1
ATOM 2415 C CA . ILE A 1 315 ? 2.491 4.659 23.739 1.00 77.94 315 ILE A CA 1
ATOM 2416 C C . ILE A 1 315 ? 2.797 5.357 25.051 1.00 77.94 315 ILE A C 1
ATOM 2418 O O . ILE A 1 315 ? 2.867 6.579 25.137 1.00 77.94 315 ILE A O 1
ATOM 2422 N N . SER A 1 316 ? 2.979 4.544 26.084 1.00 72.00 316 SER A N 1
ATOM 2423 C CA . SER A 1 316 ? 3.517 4.964 27.372 1.00 72.00 316 SER A CA 1
ATOM 2424 C C . SER A 1 316 ? 4.945 4.454 27.524 1.00 72.00 316 SER A C 1
ATOM 2426 O O . SER A 1 316 ? 5.219 3.306 27.153 1.00 72.00 316 SER A O 1
ATOM 2428 N N . GLU A 1 317 ? 5.825 5.265 28.117 1.00 68.81 317 GLU A N 1
ATOM 2429 C CA . GLU A 1 317 ? 7.206 4.878 28.423 1.00 68.81 317 GLU A CA 1
ATOM 2430 C C . GLU A 1 317 ? 7.241 3.528 29.150 1.00 68.81 317 GLU A C 1
ATOM 2432 O O . GLU A 1 317 ? 6.789 3.379 30.286 1.00 68.81 317 GLU A O 1
ATOM 2437 N N . SER A 1 318 ? 7.732 2.508 28.452 1.00 70.31 318 SER A N 1
ATOM 2438 C CA . SER A 1 318 ? 7.933 1.169 28.988 1.00 70.31 318 SER A CA 1
ATOM 2439 C C . SER A 1 318 ? 9.003 0.455 28.174 1.00 70.31 318 SER A C 1
ATOM 2441 O O . SER A 1 318 ? 9.170 0.705 26.976 1.00 70.31 318 SER A O 1
ATOM 2443 N N . GLU A 1 319 ? 9.740 -0.435 28.830 1.00 74.38 319 GLU A N 1
ATOM 2444 C CA . GLU A 1 319 ? 10.788 -1.223 28.194 1.00 74.38 319 GLU A CA 1
ATOM 2445 C C . GLU A 1 319 ? 10.788 -2.666 28.700 1.00 74.38 319 GLU A C 1
ATOM 2447 O O . GLU A 1 319 ? 10.445 -2.954 29.850 1.00 74.38 319 GLU A O 1
ATOM 2452 N N . ARG A 1 320 ? 11.154 -3.598 27.818 1.00 68.62 320 ARG A N 1
ATOM 2453 C CA . ARG A 1 320 ? 11.344 -5.009 28.156 1.00 68.62 320 ARG A CA 1
ATOM 2454 C C . ARG A 1 320 ? 12.514 -5.579 27.364 1.00 68.62 320 ARG A C 1
ATOM 2456 O O . ARG A 1 320 ? 12.374 -5.956 26.202 1.00 68.62 320 ARG A O 1
ATOM 2463 N N . GLY A 1 321 ? 13.676 -5.668 28.007 1.00 76.88 321 GLY A N 1
ATOM 2464 C CA . GLY A 1 321 ? 14.916 -6.043 27.327 1.00 76.88 321 GLY A CA 1
ATOM 2465 C C . GLY A 1 321 ? 15.331 -4.958 26.332 1.00 76.88 321 GLY A C 1
ATOM 2466 O O . GLY A 1 321 ? 15.442 -3.799 26.708 1.00 76.88 321 GLY A O 1
ATOM 2467 N N . LEU A 1 322 ? 15.535 -5.325 25.064 1.00 70.12 322 LEU A N 1
ATOM 2468 C CA . LEU A 1 322 ? 15.873 -4.372 23.995 1.00 70.12 322 LEU A CA 1
ATOM 2469 C C . LEU A 1 322 ? 14.652 -3.632 23.420 1.00 70.12 322 LEU A C 1
ATOM 2471 O O . LEU A 1 322 ? 14.815 -2.728 22.605 1.00 70.12 322 LEU A O 1
ATOM 2475 N N . TRP A 1 323 ? 13.436 -4.016 23.812 1.00 64.94 323 TRP A N 1
ATOM 2476 C CA . TRP A 1 323 ? 12.205 -3.430 23.291 1.00 64.94 323 TRP A CA 1
ATOM 2477 C C . TRP A 1 323 ? 11.814 -2.204 24.098 1.00 64.94 323 TRP A C 1
ATOM 2479 O O . TRP A 1 323 ? 11.614 -2.305 25.307 1.00 64.94 323 TRP A O 1
ATOM 2489 N N . LYS A 1 324 ? 11.652 -1.071 23.417 1.00 74.00 324 LYS A N 1
ATOM 2490 C CA . LYS A 1 324 ? 11.105 0.165 23.982 1.00 74.00 324 LYS A CA 1
ATOM 2491 C C . LYS A 1 324 ? 9.769 0.463 23.321 1.00 74.00 324 LYS A C 1
ATOM 2493 O O . LYS A 1 324 ? 9.643 0.309 22.107 1.00 74.00 324 LYS A O 1
ATOM 2498 N N . ALA A 1 325 ? 8.772 0.864 24.104 1.00 72.62 325 ALA A N 1
ATOM 2499 C CA . ALA A 1 325 ? 7.475 1.254 23.564 1.00 72.62 325 ALA A CA 1
ATOM 2500 C C . ALA A 1 325 ? 7.638 2.373 22.530 1.00 72.62 325 ALA A C 1
ATOM 2502 O O . ALA A 1 325 ? 8.369 3.331 22.753 1.00 72.62 325 ALA A O 1
ATOM 2503 N N . GLY A 1 326 ? 6.989 2.214 21.378 1.00 68.44 326 GLY A N 1
ATOM 2504 C CA . GLY A 1 326 ? 7.123 3.137 20.253 1.00 68.44 326 GLY A CA 1
ATOM 2505 C C . GLY A 1 326 ? 8.458 3.069 19.502 1.00 68.44 326 GLY A C 1
ATOM 2506 O O . GLY A 1 326 ? 8.514 3.589 18.399 1.00 68.44 326 GLY A O 1
ATOM 2507 N N . GLY A 1 327 ? 9.497 2.415 20.027 1.00 66.56 327 GLY A N 1
ATOM 2508 C CA . GLY A 1 327 ? 10.806 2.318 19.377 1.00 66.56 327 GLY A CA 1
ATOM 2509 C C . GLY A 1 327 ? 10.833 1.395 18.153 1.00 66.56 327 GLY A C 1
ATOM 2510 O O . GLY A 1 327 ? 9.910 0.612 17.920 1.00 66.56 327 GLY A O 1
ATOM 2511 N N . GLU A 1 328 ? 11.919 1.481 17.380 1.00 60.56 328 GLU A N 1
ATOM 2512 C CA . GLU A 1 328 ? 12.159 0.626 16.209 1.00 60.56 328 GLU A CA 1
ATOM 2513 C C . GLU A 1 328 ? 12.141 -0.867 16.566 1.00 60.56 328 GLU A C 1
ATOM 2515 O O . GLU A 1 328 ? 12.514 -1.279 17.671 1.00 60.56 328 GLU A O 1
ATOM 2520 N N . GLN A 1 329 ? 11.742 -1.702 15.601 1.00 56.69 329 GLN A N 1
ATOM 2521 C CA . GLN A 1 329 ? 11.833 -3.146 15.774 1.00 56.69 329 GLN A CA 1
ATOM 2522 C C . GLN A 1 329 ? 13.310 -3.558 15.834 1.00 56.69 329 GLN A C 1
ATOM 2524 O O . GLN A 1 329 ? 14.074 -3.273 14.914 1.00 56.69 329 GLN A O 1
ATOM 2529 N N . GLY A 1 330 ? 13.715 -4.208 16.931 1.00 44.69 330 GLY A N 1
ATOM 2530 C CA . GLY A 1 330 ? 15.104 -4.603 17.177 1.00 44.69 330 GLY A CA 1
ATOM 2531 C C . GLY A 1 330 ? 15.718 -5.497 16.078 1.00 44.69 330 GLY A C 1
ATOM 2532 O O . GLY A 1 330 ? 15.011 -5.988 15.195 1.00 44.69 330 GLY A O 1
ATOM 2533 N N . PRO A 1 331 ? 17.046 -5.730 16.115 1.00 41.69 331 PRO A N 1
ATOM 2534 C CA . PRO A 1 331 ? 17.791 -6.391 15.040 1.00 41.69 331 PRO A CA 1
ATOM 2535 C C . PRO A 1 331 ? 17.262 -7.790 14.661 1.00 41.69 331 PRO A C 1
ATOM 2537 O O . PRO A 1 331 ? 16.640 -8.490 15.460 1.00 41.69 331 PRO A O 1
ATOM 2540 N N . ARG A 1 332 ? 17.567 -8.204 13.417 1.00 39.22 332 ARG A N 1
ATOM 2541 C CA . ARG A 1 332 ? 17.088 -9.408 12.689 1.00 39.22 332 ARG A CA 1
ATOM 2542 C C . ARG A 1 332 ? 17.047 -10.734 13.476 1.00 39.22 332 ARG A C 1
ATOM 2544 O O . ARG A 1 332 ? 16.318 -11.633 13.067 1.00 39.22 332 ARG A O 1
ATOM 2551 N N . SER A 1 333 ? 17.787 -10.883 14.575 1.00 35.09 333 SER A N 1
ATOM 2552 C CA . SER A 1 333 ? 17.807 -12.103 15.399 1.00 35.09 333 SER A CA 1
ATOM 2553 C C . SER A 1 333 ? 16.503 -12.369 16.164 1.00 35.09 333 SER A C 1
ATOM 2555 O O . SER A 1 333 ? 16.271 -13.501 16.584 1.00 35.09 333 SER A O 1
ATOM 2557 N N . CYS A 1 334 ? 15.627 -11.372 16.320 1.00 38.22 334 CYS A N 1
ATOM 2558 C CA . CYS A 1 334 ? 14.463 -11.473 17.206 1.00 38.22 334 CYS A CA 1
ATOM 2559 C C . CYS A 1 334 ? 13.149 -11.925 16.531 1.00 38.22 334 CYS A C 1
ATOM 2561 O O . CYS A 1 334 ? 12.140 -12.097 17.214 1.00 38.22 334 CYS A O 1
ATOM 2563 N N . PHE A 1 335 ? 13.117 -12.162 15.211 1.00 35.16 335 PHE A N 1
ATOM 2564 C CA . PHE A 1 335 ? 11.881 -12.585 14.518 1.00 35.16 335 PHE A CA 1
ATOM 2565 C C . PHE A 1 335 ? 11.418 -14.007 14.890 1.00 35.16 335 PHE A C 1
ATOM 2567 O O . PHE A 1 335 ? 10.240 -14.344 14.740 1.00 35.16 335 PHE A O 1
ATOM 2574 N N . ARG A 1 336 ? 12.325 -14.832 15.433 1.00 29.03 336 ARG A N 1
ATOM 2575 C CA . ARG A 1 336 ? 12.008 -16.171 15.948 1.00 29.03 336 ARG A CA 1
ATOM 2576 C C . ARG A 1 336 ? 11.059 -16.107 17.155 1.00 29.03 336 ARG A C 1
ATOM 2578 O O . ARG A 1 336 ? 10.196 -16.971 17.296 1.00 29.03 336 ARG A O 1
ATOM 2585 N N . ASP A 1 337 ? 11.127 -15.047 17.959 1.00 29.89 337 ASP A N 1
ATOM 2586 C CA . ASP A 1 337 ? 10.336 -14.928 19.191 1.00 29.89 337 ASP A CA 1
ATOM 2587 C C . ASP A 1 337 ? 8.910 -14.417 18.950 1.00 29.89 337 ASP A C 1
ATOM 2589 O O . ASP A 1 337 ? 7.988 -14.814 19.664 1.00 29.89 337 ASP A O 1
ATOM 2593 N N . LEU A 1 338 ? 8.685 -13.621 17.898 1.00 33.97 338 LEU A N 1
ATOM 2594 C CA . LEU A 1 338 ? 7.340 -13.180 17.508 1.00 33.97 338 LEU A CA 1
ATOM 2595 C C . LEU A 1 338 ? 6.509 -14.345 16.948 1.00 33.97 338 LEU A C 1
ATOM 2597 O O . LEU A 1 338 ? 5.345 -14.491 17.311 1.00 33.97 338 LEU A O 1
ATOM 2601 N N . CYS A 1 339 ? 7.117 -15.237 16.155 1.00 29.66 339 CYS A N 1
ATOM 2602 C CA . CYS A 1 339 ? 6.462 -16.486 15.750 1.00 29.66 339 CYS A CA 1
ATOM 2603 C C . CYS A 1 339 ? 6.159 -17.374 16.966 1.00 29.66 339 CYS A C 1
ATOM 2605 O O . CYS A 1 339 ? 5.066 -17.928 17.051 1.00 29.66 339 CYS A O 1
ATOM 2607 N N . THR A 1 340 ? 7.076 -17.431 17.939 1.00 30.33 340 THR A N 1
ATOM 2608 C CA . THR A 1 340 ? 6.914 -18.246 19.154 1.00 30.33 340 THR A CA 1
ATOM 2609 C C . THR A 1 340 ? 5.770 -17.740 20.046 1.00 30.33 340 THR A C 1
ATOM 2611 O O . THR A 1 340 ? 5.006 -18.550 20.574 1.00 30.33 340 THR A O 1
ATOM 2614 N N . TYR A 1 341 ? 5.571 -16.418 20.145 1.00 31.45 341 TYR A N 1
ATOM 2615 C CA . TYR A 1 341 ? 4.452 -15.815 20.887 1.00 31.45 341 TYR A CA 1
ATOM 2616 C C . TYR A 1 341 ? 3.076 -16.075 20.248 1.00 31.45 341 TYR A C 1
ATOM 2618 O O . TYR A 1 341 ? 2.077 -16.139 20.964 1.00 31.45 341 TYR A O 1
ATOM 2626 N N . PHE A 1 342 ? 3.009 -16.270 18.925 1.00 34.97 342 PHE A N 1
ATOM 2627 C CA . PHE A 1 342 ? 1.763 -16.571 18.205 1.00 34.97 342 PHE A CA 1
ATOM 2628 C C . PHE A 1 342 ? 1.491 -18.075 18.008 1.00 34.97 342 PHE A C 1
ATOM 2630 O O . PHE A 1 342 ? 0.360 -18.443 17.700 1.00 34.97 342 PHE A O 1
ATOM 2637 N N . THR A 1 343 ? 2.462 -18.961 18.262 1.00 29.67 343 THR A N 1
ATOM 2638 C CA . THR A 1 343 ? 2.239 -20.423 18.333 1.00 29.67 343 THR A CA 1
ATOM 2639 C C . THR A 1 343 ? 1.526 -20.903 19.600 1.00 29.67 343 THR A C 1
ATOM 2641 O O . THR A 1 343 ? 1.243 -22.090 19.712 1.00 29.67 343 THR A O 1
ATOM 2644 N N . LEU A 1 344 ? 1.146 -20.018 20.527 1.00 30.00 344 LEU A N 1
ATOM 2645 C CA . LEU A 1 344 ? 0.263 -20.356 21.655 1.00 30.00 344 LEU A CA 1
ATOM 2646 C C . LEU A 1 344 ? -1.225 -20.386 21.249 1.00 30.00 344 LEU A C 1
ATOM 2648 O O . LEU A 1 344 ? -2.100 -19.935 21.988 1.00 30.00 344 LEU A O 1
ATOM 2652 N N . LEU A 1 345 ? -1.524 -20.925 20.066 1.00 32.44 345 LEU A N 1
ATOM 2653 C CA . LEU A 1 345 ? -2.865 -21.404 19.748 1.00 32.44 345 LEU A CA 1
ATOM 2654 C C . LEU A 1 345 ? -3.039 -22.765 20.438 1.00 32.44 345 LEU A C 1
ATOM 2656 O O . LEU A 1 345 ? -2.129 -23.590 20.353 1.00 32.44 345 LEU A O 1
ATOM 2660 N N . PRO A 1 346 ? -4.171 -23.044 21.108 1.00 31.36 346 PRO A N 1
ATOM 2661 C CA . PRO A 1 346 ? -4.431 -24.391 21.591 1.00 31.36 346 PRO A CA 1
ATOM 2662 C C . PRO A 1 346 ? -4.420 -25.342 20.391 1.00 31.36 346 PRO A C 1
ATOM 2664 O O . PRO A 1 346 ? -5.142 -25.123 19.412 1.00 31.36 346 PRO A O 1
ATOM 2667 N N . GLU A 1 347 ? -3.577 -26.374 20.453 1.00 34.53 347 GLU A N 1
ATOM 2668 C CA . GLU A 1 347 ? -3.607 -27.472 19.493 1.00 34.53 347 GLU A CA 1
ATOM 2669 C C . GLU A 1 347 ? -5.055 -27.955 19.361 1.00 34.53 347 GLU A C 1
ATOM 2671 O O . GLU A 1 347 ? -5.727 -28.243 20.357 1.00 34.53 347 GLU A O 1
ATOM 2676 N N . LYS A 1 348 ? 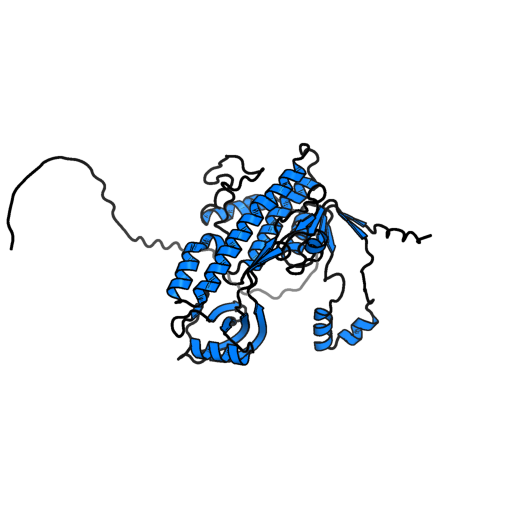-5.568 -28.016 18.126 1.00 32.91 348 LYS A N 1
ATOM 2677 C CA . LYS A 1 348 ? -6.851 -28.677 17.879 1.00 32.91 348 LYS A CA 1
ATOM 2678 C C . LYS A 1 348 ? -6.758 -30.102 18.439 1.00 32.91 348 LYS A C 1
ATOM 2680 O O . LYS A 1 348 ? -5.763 -30.775 18.162 1.00 32.91 348 LYS A O 1
ATOM 2685 N N . PRO A 1 349 ? -7.773 -30.597 19.169 1.00 29.95 349 PRO A N 1
ATOM 2686 C CA . PRO A 1 349 ? -7.779 -31.987 19.591 1.00 29.95 349 PRO A CA 1
ATOM 2687 C C . PRO A 1 349 ? -7.689 -32.874 18.347 1.00 29.95 349 PRO A C 1
ATOM 2689 O O . PRO A 1 349 ? -8.416 -32.665 17.371 1.00 29.95 349 PRO A O 1
ATOM 2692 N N . LYS A 1 350 ? -6.755 -33.832 18.376 1.00 30.80 350 LYS A N 1
ATOM 2693 C CA . LYS A 1 350 ? -6.584 -34.845 17.333 1.00 30.80 350 LYS A CA 1
ATOM 2694 C C . LYS A 1 350 ? -7.942 -35.493 17.064 1.00 30.80 350 LYS A C 1
ATOM 2696 O O . LYS A 1 350 ? -8.505 -36.131 17.947 1.00 30.80 350 LYS A O 1
ATOM 2701 N N . GLN A 1 351 ? -8.470 -35.319 15.854 1.00 30.98 351 GLN A N 1
ATOM 2702 C CA . GLN A 1 351 ? -9.562 -36.159 15.379 1.00 30.98 351 GLN A CA 1
ATOM 2703 C C . GLN A 1 351 ? -8.982 -37.547 15.113 1.00 30.98 351 GLN A C 1
ATOM 2705 O O . GLN A 1 351 ? -8.161 -37.726 14.214 1.00 30.98 351 GLN A O 1
ATOM 2710 N N . GLU A 1 352 ? -9.374 -38.515 15.935 1.00 30.58 352 GLU A N 1
ATOM 2711 C CA . GLU A 1 352 ? -9.131 -39.926 15.675 1.00 30.58 352 GLU A CA 1
ATOM 2712 C C . GLU A 1 352 ? -9.944 -40.388 14.457 1.00 30.58 352 GLU A C 1
ATOM 2714 O O . GLU A 1 352 ? -11.155 -40.190 14.387 1.00 30.58 352 GLU A O 1
ATOM 2719 N N . GLY A 1 353 ? -9.249 -41.042 13.523 1.00 32.47 353 GLY A N 1
ATOM 2720 C CA . GLY A 1 353 ? -9.772 -42.161 12.742 1.00 32.47 353 GLY A CA 1
ATOM 2721 C C . GLY A 1 353 ? -10.771 -41.858 11.627 1.00 32.47 353 GLY A C 1
ATOM 2722 O O . GLY A 1 353 ? -11.959 -42.111 11.784 1.00 32.47 353 GLY A O 1
ATOM 2723 N N . ILE A 1 354 ? -10.271 -41.522 10.433 1.00 27.00 354 ILE A N 1
ATOM 2724 C CA . ILE A 1 354 ? -10.899 -41.985 9.185 1.00 27.00 354 ILE A CA 1
ATOM 2725 C C . ILE A 1 354 ? -9.803 -42.573 8.292 1.00 27.00 354 ILE A C 1
ATOM 2727 O O . ILE A 1 354 ? -8.941 -41.869 7.775 1.00 27.00 354 ILE A O 1
ATOM 2731 N N . SER A 1 355 ? -9.836 -43.899 8.167 1.00 27.47 355 SER A N 1
ATOM 2732 C CA . SER A 1 355 ? -9.053 -44.686 7.218 1.00 27.47 355 SER A CA 1
ATOM 2733 C C . SER A 1 355 ? -9.589 -44.456 5.806 1.00 27.47 355 SER A C 1
ATOM 2735 O O . SER A 1 355 ? -10.756 -44.736 5.535 1.00 27.47 355 SER A O 1
ATOM 2737 N N . THR A 1 356 ? -8.733 -43.997 4.895 1.00 28.56 356 THR A N 1
ATOM 2738 C CA . THR A 1 356 ? -8.936 -44.184 3.456 1.00 28.56 356 THR A CA 1
ATOM 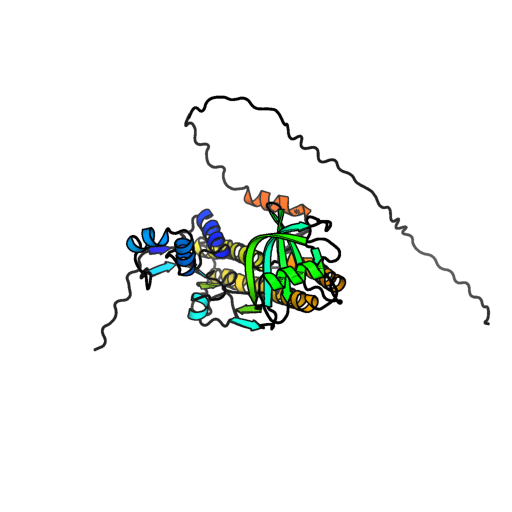2739 C C . THR A 1 356 ? -7.639 -44.688 2.843 1.00 28.56 356 THR A C 1
ATOM 2741 O O . THR A 1 356 ? -6.647 -43.967 2.774 1.00 28.56 356 THR A O 1
ATOM 2744 N N . HIS A 1 357 ? -7.665 -45.954 2.434 1.00 24.50 357 HIS A N 1
ATOM 2745 C CA . HIS A 1 357 ? -6.629 -46.624 1.660 1.00 24.50 357 HIS A CA 1
ATOM 2746 C C . HIS A 1 357 ? -6.301 -45.871 0.362 1.00 24.50 357 HIS A C 1
ATOM 2748 O O . HIS A 1 357 ? -7.195 -45.605 -0.440 1.00 24.50 357 HIS A O 1
ATOM 2754 N N . THR A 1 358 ? -5.012 -45.665 0.097 1.00 26.28 358 THR A N 1
ATOM 2755 C CA . THR A 1 358 ? -4.464 -45.520 -1.261 1.00 26.28 358 THR A CA 1
ATOM 2756 C C . THR A 1 358 ? -3.251 -46.444 -1.409 1.00 26.28 358 THR A C 1
ATOM 2758 O O . THR A 1 358 ? -2.470 -46.526 -0.459 1.00 26.28 358 THR A O 1
ATOM 2761 N N . PRO A 1 359 ? -3.087 -47.170 -2.535 1.00 26.67 359 PRO A N 1
ATOM 2762 C CA . PRO A 1 359 ? -2.026 -48.158 -2.683 1.00 26.67 359 PRO A CA 1
ATOM 2763 C C . PRO A 1 359 ? -0.654 -47.537 -2.955 1.00 26.67 359 PRO A C 1
ATOM 2765 O O . PRO A 1 359 ? -0.511 -46.573 -3.702 1.00 26.67 359 PRO A O 1
ATOM 2768 N N . ASP A 1 360 ? 0.311 -48.204 -2.343 1.00 23.56 360 ASP A N 1
ATOM 2769 C CA . ASP A 1 360 ? 1.763 -48.192 -2.461 1.00 23.56 360 ASP A CA 1
ATOM 2770 C C . ASP A 1 360 ? 2.335 -48.022 -3.888 1.00 23.56 360 ASP A C 1
ATOM 2772 O O . ASP A 1 360 ? 2.087 -48.846 -4.769 1.00 23.56 360 ASP A O 1
ATOM 2776 N N . THR A 1 361 ? 3.210 -47.027 -4.068 1.00 28.81 361 THR A N 1
ATOM 2777 C CA . THR A 1 361 ? 4.428 -47.148 -4.892 1.00 28.81 361 THR A CA 1
ATOM 2778 C C . THR A 1 361 ? 5.555 -46.380 -4.198 1.00 28.81 361 THR A C 1
ATOM 2780 O O . THR A 1 361 ? 5.379 -45.213 -3.847 1.00 28.81 361 THR A O 1
ATOM 2783 N N . SER A 1 362 ? 6.679 -47.065 -3.969 1.00 26.16 362 SER A N 1
ATOM 2784 C CA . SER A 1 362 ? 7.717 -46.736 -2.983 1.00 26.16 362 SER A CA 1
ATOM 2785 C C . SER A 1 362 ? 8.536 -45.454 -3.257 1.00 26.16 362 SER A C 1
ATOM 2787 O O . SER A 1 362 ? 8.597 -44.982 -4.395 1.00 26.16 362 SER A O 1
ATOM 2789 N N . PRO A 1 363 ? 9.211 -44.916 -2.218 1.00 28.72 363 PRO A N 1
ATOM 2790 C CA . PRO A 1 363 ? 9.995 -43.685 -2.270 1.00 28.72 363 PRO A CA 1
ATOM 2791 C C . PRO A 1 363 ? 11.460 -43.939 -2.659 1.00 28.72 363 PRO A C 1
ATOM 2793 O O . PRO A 1 363 ? 12.022 -44.986 -2.340 1.00 28.72 363 PRO A O 1
ATOM 2796 N N . ALA A 1 364 ? 12.083 -42.952 -3.306 1.00 26.28 364 ALA A N 1
ATOM 2797 C CA . ALA A 1 364 ? 13.534 -42.818 -3.382 1.00 26.28 364 ALA A CA 1
ATOM 2798 C C . ALA A 1 364 ? 13.981 -41.766 -2.358 1.00 26.28 364 ALA A C 1
ATOM 2800 O O . ALA A 1 364 ? 13.470 -40.644 -2.333 1.00 26.28 364 ALA A O 1
ATOM 2801 N N . ASP A 1 365 ? 14.906 -42.179 -1.501 1.00 25.22 365 ASP A N 1
ATOM 2802 C CA . ASP A 1 365 ? 15.480 -41.429 -0.394 1.00 25.22 365 ASP A CA 1
ATOM 2803 C C . ASP A 1 365 ? 16.209 -40.155 -0.843 1.00 25.22 365 ASP A C 1
ATOM 2805 O O . ASP A 1 365 ? 17.206 -40.221 -1.557 1.00 25.22 365 ASP A O 1
ATOM 2809 N N . HIS A 1 366 ? 15.796 -39.002 -0.314 1.00 24.78 366 HIS A N 1
ATOM 2810 C CA . HIS A 1 366 ? 16.705 -37.882 -0.072 1.00 24.78 366 HIS A CA 1
ATOM 2811 C C . HIS A 1 366 ? 16.401 -37.273 1.298 1.00 24.78 366 HIS A C 1
ATOM 2813 O O . HIS A 1 366 ? 15.473 -36.489 1.489 1.00 24.78 366 HIS A O 1
ATOM 2819 N N . VAL A 1 367 ? 17.212 -37.695 2.265 1.00 24.12 367 VAL A N 1
ATOM 2820 C CA . VAL A 1 367 ? 17.323 -37.141 3.612 1.00 24.12 367 VAL A CA 1
ATOM 2821 C C . VAL A 1 367 ? 17.863 -35.712 3.504 1.00 24.12 367 VAL A C 1
ATOM 2823 O O . VAL A 1 367 ? 19.007 -35.510 3.102 1.00 24.12 367 VAL A O 1
ATOM 2826 N N . PHE A 1 368 ? 17.056 -34.714 3.870 1.00 21.88 368 PHE A N 1
ATOM 2827 C CA . PHE A 1 368 ? 17.551 -33.369 4.170 1.00 21.88 368 PHE A CA 1
ATOM 2828 C C . PHE A 1 368 ? 18.199 -33.399 5.562 1.00 21.88 368 PHE A C 1
ATOM 2830 O O . PHE A 1 368 ? 17.501 -33.360 6.575 1.00 21.88 368 PHE A O 1
ATOM 2837 N N . SER A 1 369 ? 19.532 -33.505 5.602 1.00 23.53 369 SER A N 1
ATOM 2838 C CA . SER A 1 369 ? 20.322 -33.205 6.800 1.00 23.53 369 SER A CA 1
ATOM 2839 C C . SER A 1 369 ? 20.342 -31.694 7.011 1.00 23.53 369 SER A C 1
ATOM 2841 O O . SER A 1 369 ? 20.676 -30.932 6.103 1.00 23.53 369 SER A O 1
ATOM 2843 N N . SER A 1 370 ? 19.963 -31.258 8.207 1.00 26.59 370 SER A N 1
ATOM 2844 C CA . SER A 1 370 ? 20.114 -29.885 8.672 1.00 26.59 370 SER A CA 1
ATOM 2845 C C . SER A 1 370 ? 21.523 -29.690 9.234 1.00 26.59 370 SER A C 1
ATOM 2847 O O . SER A 1 370 ? 21.704 -29.729 10.448 1.00 26.59 370 SER A O 1
ATOM 2849 N N . ASP A 1 371 ? 22.501 -29.460 8.362 1.00 22.22 371 ASP A N 1
ATOM 2850 C CA . ASP A 1 371 ? 23.844 -29.027 8.757 1.00 22.22 371 ASP A CA 1
ATOM 2851 C C . ASP A 1 371 ? 24.089 -27.614 8.217 1.00 22.22 371 ASP A C 1
ATOM 2853 O O . ASP A 1 371 ? 24.469 -27.402 7.066 1.00 22.22 371 ASP A O 1
ATOM 2857 N N . VAL A 1 372 ? 23.813 -26.621 9.065 1.00 25.12 372 VAL A N 1
ATOM 2858 C CA . VAL A 1 372 ? 24.263 -25.240 8.867 1.00 25.12 372 VAL A CA 1
ATOM 2859 C C . VAL A 1 372 ? 25.722 -25.195 9.305 1.00 25.12 372 VAL A C 1
ATOM 2861 O O . VAL A 1 372 ? 26.018 -25.158 10.497 1.00 25.12 372 VAL A O 1
ATOM 2864 N N . VAL A 1 373 ? 26.630 -25.235 8.334 1.00 23.47 373 VAL A N 1
ATOM 2865 C CA . VAL A 1 373 ? 28.053 -24.968 8.551 1.00 23.47 373 VAL A CA 1
ATOM 2866 C C . VAL A 1 373 ? 28.221 -23.472 8.816 1.00 23.47 373 VAL A C 1
ATOM 2868 O O . VAL A 1 373 ? 27.872 -22.631 7.990 1.00 23.47 373 VAL A O 1
ATOM 2871 N N . SER A 1 374 ? 28.723 -23.156 10.005 1.00 24.33 374 SER A N 1
ATOM 2872 C CA . SER A 1 374 ? 29.207 -21.841 10.407 1.00 24.33 374 SER A CA 1
ATOM 2873 C C . SER A 1 374 ? 30.591 -21.595 9.804 1.00 24.33 374 SER A C 1
ATOM 2875 O O . SER A 1 374 ? 31.549 -22.255 10.205 1.00 24.33 374 SER A O 1
ATOM 2877 N N . GLU A 1 375 ? 30.716 -20.630 8.897 1.00 23.69 375 GLU A N 1
ATOM 2878 C CA . GLU A 1 375 ? 32.007 -20.033 8.542 1.00 23.69 375 GLU A CA 1
ATOM 2879 C C . GLU A 1 375 ? 32.060 -18.608 9.105 1.00 23.69 375 GLU A C 1
ATOM 2881 O O . GLU A 1 375 ? 31.437 -17.677 8.595 1.00 23.69 375 GLU A O 1
ATOM 2886 N N . GLU A 1 376 ? 32.772 -18.468 10.225 1.00 24.77 376 GLU A N 1
ATOM 2887 C CA . GLU A 1 376 ? 33.311 -17.202 10.712 1.00 24.77 376 GLU A CA 1
ATOM 2888 C C . GLU A 1 376 ? 34.621 -16.925 9.963 1.00 24.77 376 GLU A C 1
ATOM 2890 O O . GLU A 1 376 ? 35.623 -17.593 10.211 1.00 24.77 376 GLU A O 1
ATOM 2895 N N . GLU A 1 377 ? 34.653 -15.914 9.093 1.00 24.22 377 GLU A N 1
ATOM 2896 C CA . GLU A 1 377 ? 35.914 -15.268 8.719 1.00 24.22 377 GLU A CA 1
ATOM 2897 C C . GLU A 1 377 ? 36.049 -13.933 9.454 1.00 24.22 377 GLU A C 1
ATOM 2899 O O . GLU A 1 377 ? 35.404 -12.921 9.176 1.00 24.22 377 GLU A O 1
ATOM 2904 N N . SER A 1 378 ? 36.926 -13.976 10.449 1.00 24.20 378 SER A N 1
ATOM 2905 C CA . SER A 1 378 ? 37.469 -12.869 11.215 1.00 24.20 378 SER A CA 1
ATOM 2906 C C . SER A 1 378 ? 38.245 -11.888 10.330 1.00 24.20 378 SER A C 1
ATOM 2908 O O . SER A 1 378 ? 39.291 -12.244 9.786 1.00 24.20 378 SER A O 1
ATOM 2910 N N . CYS A 1 379 ? 37.826 -10.621 10.286 1.00 22.72 379 CYS A N 1
ATOM 2911 C CA . CYS A 1 379 ? 38.704 -9.522 9.885 1.00 22.72 379 CYS A CA 1
ATOM 2912 C C . CYS A 1 379 ? 39.070 -8.694 11.126 1.00 22.72 379 CYS A C 1
ATOM 2914 O O . CYS A 1 379 ? 38.284 -7.895 11.633 1.00 22.72 379 CYS A O 1
ATOM 2916 N N . ASN A 1 380 ? 40.280 -8.943 11.631 1.00 23.22 380 ASN A N 1
ATOM 2917 C CA . ASN A 1 380 ? 40.914 -8.245 12.745 1.00 23.22 380 ASN A CA 1
ATOM 2918 C C . ASN A 1 380 ? 41.112 -6.752 12.436 1.00 23.22 380 ASN A C 1
ATOM 2920 O O . ASN A 1 380 ? 41.864 -6.401 11.530 1.00 23.22 380 ASN A O 1
ATOM 2924 N N . LEU A 1 381 ? 40.540 -5.875 13.262 1.00 25.97 381 LEU A N 1
ATOM 2925 C CA . LEU A 1 381 ? 41.031 -4.510 13.456 1.00 25.97 381 LEU A CA 1
ATOM 2926 C C . LEU A 1 381 ? 41.266 -4.300 14.952 1.00 25.97 381 LEU A C 1
ATOM 2928 O O . LEU A 1 381 ? 40.346 -4.091 15.740 1.00 25.97 381 LEU A O 1
ATOM 2932 N N . SER A 1 382 ? 42.536 -4.412 15.328 1.00 26.44 382 SER A N 1
ATOM 2933 C CA . SER A 1 382 ? 43.069 -4.166 16.661 1.00 26.44 382 SER A CA 1
ATOM 2934 C C . SER A 1 382 ? 42.772 -2.736 17.124 1.00 26.44 382 SER A C 1
ATOM 2936 O O . SER A 1 382 ? 43.288 -1.775 16.553 1.00 26.44 382 SER A O 1
ATOM 2938 N N . ARG A 1 383 ? 41.993 -2.599 18.200 1.00 25.11 383 ARG A N 1
ATOM 2939 C CA . ARG A 1 383 ? 42.009 -1.420 19.075 1.00 25.11 383 ARG A CA 1
ATOM 2940 C C . ARG A 1 383 ? 42.973 -1.703 20.224 1.00 25.11 383 ARG A C 1
ATOM 2942 O O . ARG A 1 383 ? 42.744 -2.626 20.997 1.00 25.11 383 ARG A O 1
ATOM 2949 N N . SER A 1 384 ? 44.043 -0.924 20.320 1.00 26.47 384 SER A N 1
ATOM 2950 C CA . SER A 1 384 ? 44.874 -0.827 21.520 1.00 26.47 384 SER A CA 1
ATOM 2951 C C . SER A 1 384 ? 44.436 0.401 22.317 1.00 26.47 384 SER A C 1
ATOM 2953 O O . SER A 1 384 ? 44.555 1.521 21.820 1.00 26.47 384 SER A O 1
ATOM 2955 N N . ASP A 1 385 ? 43.939 0.176 23.530 1.00 28.00 385 ASP A N 1
ATOM 2956 C CA . ASP A 1 385 ? 43.709 1.202 24.548 1.00 28.00 385 ASP A CA 1
ATOM 2957 C C . ASP A 1 385 ? 44.966 1.424 25.408 1.00 28.00 385 ASP A C 1
ATOM 2959 O O . ASP A 1 385 ? 45.727 0.493 25.675 1.00 28.00 385 ASP A O 1
ATOM 2963 N N . GLY A 1 386 ? 45.122 2.660 25.892 1.00 26.53 386 GLY A N 1
ATOM 2964 C CA . GLY A 1 386 ? 46.087 3.098 26.910 1.00 26.53 386 GLY A CA 1
ATOM 2965 C C . GLY A 1 386 ? 46.753 4.416 26.487 1.00 26.53 386 GLY A C 1
ATOM 2966 O O . GLY A 1 386 ? 47.391 4.468 25.449 1.00 26.53 386 GLY A O 1
ATOM 2967 N N . GLY A 1 387 ? 46.649 5.560 27.162 1.00 24.56 387 GLY A N 1
ATOM 2968 C CA . GLY A 1 387 ? 46.312 5.832 28.554 1.00 24.56 387 GLY A CA 1
ATOM 2969 C C . GLY A 1 387 ? 47.482 6.557 29.232 1.00 24.56 387 GLY A C 1
ATOM 2970 O O . GLY A 1 387 ? 48.309 5.903 29.846 1.00 24.56 387 GLY A O 1
ATOM 2971 N N . GLY A 1 388 ? 47.503 7.896 29.154 1.00 25.17 388 GLY A N 1
ATOM 2972 C CA . GLY A 1 388 ? 48.164 8.791 30.120 1.00 25.17 388 GLY A CA 1
ATOM 2973 C C . GLY A 1 388 ? 49.657 9.113 29.934 1.00 25.17 388 GLY A C 1
ATOM 2974 O O . GLY A 1 388 ? 50.472 8.239 29.672 1.00 25.17 388 GLY A O 1
ATOM 2975 N N . GLY A 1 389 ? 50.013 10.380 30.191 1.00 24.80 389 GLY A N 1
ATOM 2976 C CA . GLY A 1 389 ? 51.360 10.756 30.642 1.00 24.80 389 GLY A CA 1
ATOM 2977 C C . GLY A 1 389 ? 52.017 11.917 29.897 1.00 24.80 389 GLY A C 1
ATOM 2978 O O . GLY A 1 389 ? 52.484 11.765 28.779 1.00 24.80 389 GLY A O 1
ATOM 2979 N N . SER A 1 390 ? 52.058 13.061 30.573 1.00 27.34 390 SER A N 1
ATOM 2980 C CA . SER A 1 390 ? 52.886 14.256 30.360 1.00 27.34 390 SER A CA 1
ATOM 2981 C C . SER A 1 390 ? 54.316 14.018 29.853 1.00 27.34 390 SER A C 1
ATOM 2983 O O . SER A 1 390 ? 55.016 13.168 30.387 1.00 27.34 390 SER A O 1
ATOM 2985 N N . ASP A 1 391 ? 54.797 14.850 28.927 1.00 28.02 391 ASP A N 1
ATOM 2986 C CA . ASP A 1 391 ? 55.820 15.871 29.215 1.00 28.02 391 ASP A CA 1
ATOM 2987 C C . ASP A 1 391 ? 56.245 16.613 27.942 1.00 28.02 391 ASP A C 1
ATOM 2989 O O . ASP A 1 391 ? 56.309 16.066 26.842 1.00 28.02 391 ASP A O 1
ATOM 2993 N N . GLY A 1 392 ? 56.472 17.915 28.097 1.00 24.92 392 GLY A N 1
ATOM 2994 C CA . GLY A 1 392 ? 56.810 18.811 27.005 1.00 24.92 392 GLY A CA 1
ATOM 2995 C C . GLY A 1 392 ? 58.243 18.651 26.514 1.00 24.92 392 GLY A C 1
ATOM 2996 O O . GLY A 1 392 ? 59.170 18.505 27.301 1.00 24.92 392 GLY A O 1
ATOM 2997 N N . LEU A 1 393 ? 58.436 18.851 25.212 1.00 26.80 393 LEU A N 1
ATOM 2998 C CA . LEU A 1 393 ? 59.685 19.385 24.687 1.00 26.80 393 LEU A CA 1
ATOM 2999 C C . LEU A 1 393 ? 59.387 20.327 23.515 1.00 26.80 393 LEU A C 1
ATOM 3001 O O . LEU A 1 393 ? 58.895 19.933 22.460 1.00 26.80 393 LEU A O 1
ATOM 3005 N N . LYS A 1 394 ? 59.694 21.609 23.734 1.00 25.47 394 LYS A N 1
ATOM 3006 C CA . LYS A 1 394 ? 59.990 22.583 22.679 1.00 25.47 394 LYS A CA 1
ATOM 3007 C C . LYS A 1 394 ? 61.212 22.084 21.899 1.00 25.47 394 LYS A C 1
ATOM 3009 O O . LYS A 1 394 ? 62.148 21.610 22.535 1.00 25.47 394 LYS A O 1
ATOM 3014 N N . LEU A 1 395 ? 61.265 22.339 20.590 1.00 27.19 395 LEU A N 1
ATOM 3015 C CA . LEU A 1 395 ? 62.223 23.279 19.981 1.00 27.19 395 LEU A CA 1
ATOM 3016 C C . LEU A 1 395 ? 62.188 23.227 18.439 1.00 27.19 395 LEU A C 1
ATOM 3018 O O . LEU A 1 395 ? 62.446 22.199 17.832 1.00 27.19 395 LEU A O 1
ATOM 3022 N N . SER A 1 396 ? 61.894 24.404 17.871 1.00 25.84 396 SER A N 1
ATOM 3023 C CA . SER A 1 396 ? 62.559 25.088 16.744 1.00 25.84 396 SER A CA 1
ATOM 3024 C C . SER A 1 396 ? 62.890 24.359 15.434 1.00 25.84 396 SER A C 1
ATOM 3026 O O . SER A 1 396 ? 63.623 23.378 15.435 1.00 25.84 396 SER A O 1
ATOM 3028 N N . GLY A 1 397 ? 62.593 25.032 14.311 1.00 26.22 397 GLY A N 1
ATOM 3029 C CA . GLY A 1 397 ? 63.500 24.997 13.155 1.00 26.22 397 GLY A CA 1
ATOM 3030 C C . GLY A 1 397 ? 62.897 25.280 11.778 1.00 26.22 397 GLY A C 1
ATOM 3031 O O . GLY A 1 397 ? 62.680 24.348 11.024 1.00 26.22 397 GLY A O 1
ATOM 3032 N N . SER A 1 398 ? 62.678 26.564 11.475 1.00 28.72 398 SER A N 1
ATOM 3033 C CA . SER A 1 398 ? 62.895 27.241 10.173 1.00 28.72 398 SER A CA 1
ATOM 3034 C C . SER A 1 398 ? 62.583 26.538 8.832 1.00 28.72 398 SER A C 1
ATOM 3036 O O . SER A 1 398 ? 63.319 25.667 8.382 1.00 28.72 398 SER A O 1
ATOM 3038 N N . SER A 1 399 ? 61.571 27.084 8.148 1.00 32.12 399 SER A N 1
ATOM 3039 C CA . SER A 1 399 ? 61.606 27.645 6.777 1.00 32.12 399 SER A CA 1
ATOM 3040 C C . SER A 1 399 ? 62.696 27.192 5.789 1.00 32.12 399 SER A C 1
ATOM 3042 O O . SER A 1 399 ? 63.874 27.495 5.981 1.00 32.12 399 SER A O 1
ATOM 3044 N N . ASN A 1 400 ? 62.245 26.680 4.640 1.00 39.16 400 ASN A N 1
ATOM 3045 C CA . ASN A 1 400 ? 62.291 27.405 3.362 1.00 39.16 400 ASN A CA 1
ATOM 3046 C C . ASN A 1 400 ? 61.082 27.040 2.498 1.00 39.16 400 ASN A C 1
ATOM 3048 O O . ASN A 1 400 ? 60.631 25.878 2.611 1.00 39.16 400 ASN A O 1
#